Protein 5T5L (pdb70)

Radius of gyration: 22.9 Å; Cα contacts (8 Å, |Δi|>4): 1372; chains: 4; bounding box: 59×47×67 Å

Structure (mmCIF, N/CA/C/O backbone):
data_5T5L
#
_entry.id   5T5L
#
_cell.length_a   44.865
_cell.length_b   88.502
_cell.length_c   110.783
_cell.angle_alpha   90.000
_cell.angle_beta   90.000
_cell.angle_gamma   90.000
#
_symmetry.space_group_name_H-M   'P 21 21 21'
#
loop_
_entity.id
_entity.type
_entity.pdbx_description
1 polymer Lectin
2 polymer 'TN ANTIGEN ACE-SER-SER-VAL-GLY'
3 non-polymer 'CALCIUM ION'
4 non-polymer 1,2-ETHANEDIOL
5 non-polymer GLYCEROL
6 non-polymer 'CHLORIDE ION'
7 non-polymer 2-acetamido-2-deoxy-alpha-D-galactopyranose
8 water water
#
loop_
_atom_site.group_PDB
_atom_site.id
_atom_site.type_symbol
_atom_site.label_atom_id
_atom_site.label_alt_id
_atom_site.label_comp_id
_atom_site.label_asym_id
_atom_site.label_entity_id
_atom_site.label_seq_id
_atom_site.pdbx_PDB_ins_code
_atom_site.Cartn_x
_atom_site.Cartn_y
_atom_site.Cartn_z
_atom_site.occupancy
_atom_site.B_iso_or_equiv
_atom_site.auth_seq_id
_atom_site.auth_comp_id
_atom_site.auth_asym_id
_atom_site.auth_atom_id
_atom_site.pdbx_PDB_model_num
ATOM 1 N N . SER A 1 1 ? 12.593 6.714 38.196 1.00 22.66 1 SER A N 1
ATOM 2 C CA . SER A 1 1 ? 11.358 6.115 38.817 1.00 22.71 1 SER A CA 1
ATOM 3 C C . SER A 1 1 ? 10.217 7.074 38.616 1.00 22.02 1 SER A C 1
ATOM 4 O O . SER A 1 1 ? 10.428 8.212 38.200 1.00 25.65 1 SER A O 1
ATOM 7 N N . GLU A 1 2 ? 8.998 6.601 38.902 1.00 23.20 2 GLU A N 1
ATOM 8 C CA . GLU A 1 2 ? 7.762 7.335 38.683 1.00 21.46 2 GLU A CA 1
ATOM 9 C C . GLU A 1 2 ? 7.328 7.985 40.018 1.00 21.84 2 GLU A C 1
ATOM 10 O O . GLU A 1 2 ? 7.167 7.324 41.021 1.00 25.71 2 GLU A O 1
ATOM 16 N N . LEU A 1 3 ? 7.078 9.254 39.996 1.00 18.92 3 LEU A N 1
ATOM 17 C CA . LEU A 1 3 ? 6.633 10.076 41.137 1.00 17.27 3 LEU A CA 1
ATOM 18 C C . LEU A 1 3 ? 5.791 11.180 40.535 1.00 16.44 3 LEU A C 1
ATOM 19 O O . LEU A 1 3 ? 6.186 11.825 39.565 1.00 17.03 3 LEU A O 1
ATOM 24 N N . SER A 1 4 ? 4.709 11.542 41.229 1.00 16.29 4 SER A N 1
ATOM 25 C CA . SER A 1 4 ? 3.917 12.710 40.864 1.00 15.35 4 SER A CA 1
ATOM 26 C C . SER A 1 4 ? 3.423 13.391 42.130 1.00 14.80 4 SER A C 1
ATOM 27 O O . SER A 1 4 ? 3.074 12.697 43.109 1.00 17.79 4 SER A O 1
ATOM 31 N N . PHE A 1 5 ? 3.357 14.707 42.130 1.00 14.13 5 PHE A N 1
ATOM 32 C CA . PHE A 1 5 ? 2.757 15.494 43.204 1.00 14.12 5 PHE A CA 1
ATOM 33 C C . PHE A 1 5 ? 2.215 16.770 42.640 1.00 14.18 5 PHE A C 1
ATOM 34 O O . PHE A 1 5 ? 2.652 17.250 41.599 1.00 14.37 5 PHE A O 1
ATOM 42 N N . ASN A 1 6 ? 1.344 17.412 43.427 1.00 14.58 6 ASN A N 1
ATOM 43 C CA . ASN A 1 6 ? 0.689 18.606 42.992 1.00 15.00 6 ASN A CA 1
ATOM 44 C C . ASN A 1 6 ? 0.244 19.449 44.186 1.00 14.81 6 ASN A C 1
ATOM 45 O O . ASN A 1 6 ? -0.635 19.021 44.926 1.00 17.65 6 ASN A O 1
ATOM 50 N N . TYR A 1 7 ? 0.838 20.612 44.334 1.00 13.68 7 TYR A N 1
ATOM 51 C CA . TYR A 1 7 ? 0.552 21.606 45.344 1.00 14.03 7 TYR A CA 1
ATOM 52 C C . TYR A 1 7 ? 0.050 22.894 44.692 1.00 13.55 7 TYR A C 1
ATOM 53 O O . TYR A 1 7 ? 0.831 23.766 44.345 1.00 14.36 7 TYR A O 1
ATOM 62 N N . PRO A 1 8 ? -1.297 23.056 44.544 1.00 13.66 8 PRO A N 1
ATOM 63 C CA . PRO A 1 8 ? -1.796 24.291 43.947 1.00 13.70 8 PRO A CA 1
ATOM 64 C C . PRO A 1 8 ? -1.566 25.503 44.878 1.00 13.78 8 PRO A C 1
ATOM 65 O O . PRO A 1 8 ? -1.555 26.621 44.406 1.00 14.64 8 PRO A O 1
ATOM 69 N N . ASN A 1 9 ? -1.442 25.202 46.162 1.00 13.23 9 ASN A N 1
ATOM 70 C CA . ASN A 1 9 ? -1.033 26.147 47.175 1.00 13.30 9 ASN A CA 1
ATOM 71 C C . ASN A 1 9 ? -0.375 25.295 48.260 1.00 13.16 9 ASN A C 1
ATOM 72 O O . ASN A 1 9 ? -0.304 24.087 48.126 1.00 14.45 9 ASN A O 1
ATOM 77 N N . PHE A 1 10 ? 0.178 25.965 49.294 1.00 13.23 10 PHE A N 1
ATOM 78 C CA . PHE A 1 10 ? 0.861 25.280 50.391 1.00 12.87 10 PHE A CA 1
ATOM 79 C C . PHE A 1 10 ? 0.094 25.418 51.716 1.00 14.62 10 PHE A C 1
ATOM 80 O O . PHE A 1 10 ? 0.695 25.472 52.770 1.00 15.55 10 PHE A O 1
ATOM 88 N N . GLN A 1 11 ? -1.223 25.312 51.665 1.00 15.60 11 GLN A N 1
ATOM 89 C CA . GLN A 1 11 ? -2.012 25.077 52.897 1.00 15.89 11 GLN A CA 1
ATOM 90 C C . GLN A 1 11 ? -1.710 23.717 53.509 1.00 15.92 11 GLN A C 1
ATOM 91 O O . GLN A 1 11 ? -1.926 23.498 54.680 1.00 17.15 11 GLN A O 1
ATOM 97 N N . SER A 1 12 ? -1.287 22.793 52.654 1.00 15.06 12 SER A N 1
ATOM 98 C CA . SER A 1 12 ? -0.641 21.585 53.092 1.00 15.38 12 SER A CA 1
ATOM 99 C C . SER A 1 12 ? 0.799 21.585 52.684 1.00 17.49 12 SER A C 1
ATOM 100 O O . SER A 1 12 ? 1.142 22.037 51.561 1.00 20.42 12 SER A O 1
ATOM 103 N N . VAL A 1 13 ? 1.691 21.184 53.612 1.00 14.36 13 VAL A N 1
ATOM 104 C CA . VAL A 1 13 ? 3.084 20.941 53.347 1.00 14.24 13 VAL A CA 1
ATOM 105 C C . VAL A 1 13 ? 3.407 19.508 53.809 1.00 14.13 13 VAL A C 1
ATOM 106 O O . VAL A 1 13 ? 4.541 19.215 54.239 1.00 14.39 13 VAL A O 1
ATOM 110 N N . GLU A 1 14 ? 2.460 18.603 53.651 1.00 15.81 14 GLU A N 1
ATOM 111 C CA . GLU A 1 14 ? 2.598 17.262 54.185 1.00 17.19 14 GLU A CA 1
ATOM 112 C C . GLU A 1 14 ? 3.900 16.535 53.810 1.00 14.80 14 GLU A C 1
ATOM 113 O O . GLU A 1 14 ? 4.500 15.850 54.609 1.00 17.92 14 GLU A O 1
ATOM 124 N N . ASP A 1 15 ? 4.297 16.699 52.558 1.00 14.09 15 ASP A N 1
ATOM 125 C CA . ASP A 1 15 ? 5.461 16.077 51.998 1.00 14.63 15 ASP A CA 1
ATOM 126 C C . ASP A 1 15 ? 6.625 16.998 51.792 1.00 15.08 15 ASP A C 1
ATOM 127 O O . ASP A 1 15 ? 7.529 16.653 51.057 1.00 24.95 15 ASP A O 1
ATOM 136 N N . ILE A 1 16 ? 6.627 18.170 52.374 1.00 13.16 16 ILE A N 1
ATOM 137 C CA . ILE A 1 16 ? 7.722 19.137 52.187 1.00 12.88 16 ILE A CA 1
ATOM 138 C C . ILE A 1 16 ? 8.599 19.197 53.454 1.00 13.86 16 ILE A C 1
ATOM 139 O O . ILE A 1 16 ? 8.050 19.297 54.562 1.00 16.90 16 ILE A O 1
ATOM 144 N N . THR A 1 17 ? 9.895 19.095 53.249 1.00 13.09 17 THR A N 1
ATOM 145 C CA . THR A 1 17 ? 10.878 19.237 54.310 1.00 13.58 17 THR A CA 1
ATOM 146 C C . THR A 1 17 ? 11.502 20.593 54.188 1.00 12.53 17 THR A C 1
ATOM 147 O O . THR A 1 17 ? 11.949 21.067 53.155 1.00 14.41 17 THR A O 1
ATOM 151 N N . PHE A 1 18 ? 11.514 21.308 55.346 1.00 12.74 18 PHE A N 1
ATOM 152 C CA . PHE A 1 18 ? 12.112 22.745 55.503 1.00 12.59 18 PHE A CA 1
ATOM 153 C C . PHE A 1 18 ? 13.417 22.551 56.251 1.00 12.83 18 PHE A C 1
ATOM 154 O O . PHE A 1 18 ? 13.469 21.906 57.310 1.00 14.93 18 PHE A O 1
ATOM 162 N N . GLN A 1 19 ? 14.462 23.196 55.742 1.00 12.60 19 GLN A N 1
ATOM 163 C CA . GLN A 1 19 ? 15.726 23.213 56.449 1.00 13.06 19 GLN A CA 1
ATOM 164 C C . GLN A 1 19 ? 16.328 24.605 56.385 1.00 12.26 19 GLN A C 1
ATOM 165 O O A GLN A 1 19 ? 16.008 25.408 55.494 0.50 12.71 19 GLN A O 1
ATOM 166 O O B GLN A 1 19 ? 16.085 25.400 55.475 0.50 12.90 19 GLN A O 1
ATOM 177 N N . GLY A 1 20 ? 17.202 24.891 57.353 1.00 12.89 20 GLY A N 1
ATOM 178 C CA . GLY A 1 20 ? 17.782 26.219 57.411 1.00 13.41 20 GLY A CA 1
ATOM 179 C C . GLY A 1 20 ? 16.729 27.278 57.674 1.00 13.71 20 GLY A C 1
ATOM 180 O O . GLY A 1 20 ? 15.876 27.111 58.517 1.00 16.62 20 GLY A O 1
ATOM 181 N N . GLY A 1 21 ? 16.800 28.368 56.954 1.00 13.68 21 GLY A N 1
ATOM 182 C CA . GLY A 1 21 ? 15.906 29.481 57.168 1.00 14.56 21 GLY A CA 1
ATOM 183 C C . GLY A 1 21 ? 14.595 29.456 56.432 1.00 14.66 21 GLY A C 1
ATOM 184 O O . GLY A 1 21 ? 13.889 30.482 56.457 1.00 17.64 21 GLY A O 1
ATOM 185 N N . ALA A 1 22 ? 14.243 28.372 55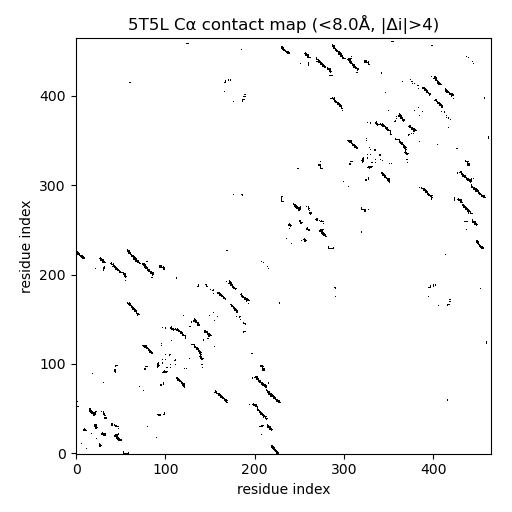.745 1.00 13.32 22 ALA A N 1
ATOM 186 C CA . ALA A 1 22 ? 12.981 28.280 55.019 1.00 12.69 22 ALA A CA 1
ATOM 187 C C . ALA A 1 22 ? 11.815 27.868 55.945 1.00 12.98 22 ALA A C 1
ATOM 188 O O . ALA A 1 22 ? 12.031 27.126 56.887 1.00 15.01 22 ALA A O 1
ATOM 190 N N . SER A 1 23 ? 10.603 28.286 55.597 1.00 12.67 23 SER A N 1
ATOM 191 C CA . SER A 1 23 ? 9.466 27.947 56.391 1.00 13.17 23 SER A CA 1
ATOM 192 C C . SER A 1 23 ? 8.197 28.092 55.572 1.00 13.01 23 SER A C 1
ATOM 193 O O . SER A 1 23 ? 8.169 28.819 54.583 1.00 13.68 23 SER A O 1
ATOM 196 N N . PRO A 1 24 ? 7.098 27.488 56.038 1.00 13.04 24 PRO A N 1
ATOM 197 C CA . PRO A 1 24 ? 5.804 27.708 55.402 1.00 13.38 24 PRO A CA 1
ATOM 198 C C . PRO A 1 24 ? 5.216 29.007 55.899 1.00 14.96 24 PRO A C 1
ATOM 199 O O . PRO A 1 24 ? 5.135 29.207 57.122 1.00 21.45 24 PRO A O 1
ATOM 203 N N . ARG A 1 25 ? 4.758 29.881 55.043 1.00 14.32 25 ARG A N 1
ATOM 204 C CA . ARG A 1 25 ? 4.162 31.133 55.469 1.00 14.96 25 ARG A CA 1
ATOM 205 C C . ARG A 1 25 ? 3.067 31.572 54.474 1.00 13.94 25 ARG A C 1
ATOM 206 O O . ARG A 1 25 ? 3.348 31.546 53.282 1.00 15.64 25 ARG A O 1
ATOM 214 N N . ASN A 1 26 ? 1.943 31.987 54.988 1.00 14.96 26 ASN A N 1
ATOM 215 C CA . ASN A 1 26 ? 0.885 32.550 54.107 1.00 16.49 26 ASN A CA 1
ATOM 216 C C . ASN A 1 26 ? 0.647 31.714 52.851 1.00 15.15 26 ASN A C 1
ATOM 217 O O . ASN A 1 26 ? 0.524 32.246 51.756 1.00 16.53 26 ASN A O 1
ATOM 222 N N . GLU A 1 27 ? 0.529 30.399 53.028 1.00 14.81 27 GLU A N 1
ATOM 223 C CA . GLU A 1 27 ? 0.170 29.440 51.962 1.00 14.83 27 GLU A CA 1
ATOM 224 C C . GLU A 1 27 ? 1.261 29.318 50.893 1.00 14.38 27 GLU A C 1
ATOM 225 O O . GLU A 1 27 ? 0.999 28.748 49.815 1.00 15.41 27 GLU A O 1
ATOM 231 N N . THR A 1 28 ? 2.497 29.721 51.216 1.00 13.69 28 THR A N 1
ATOM 232 C CA . THR A 1 28 ? 3.642 29.658 50.339 1.00 13.16 28 THR A CA 1
ATOM 233 C C . THR A 1 28 ? 4.792 28.929 51.005 1.00 12.96 28 THR A C 1
ATOM 234 O O . THR A 1 28 ? 4.759 28.640 52.214 1.00 13.83 28 THR A O 1
ATOM 238 N N . LEU A 1 29 ? 5.831 28.638 50.218 1.00 12.39 29 LEU A N 1
ATOM 239 C CA . LEU A 1 29 ? 7.138 28.273 50.747 1.00 12.89 29 LEU A CA 1
ATOM 240 C C . LEU A 1 29 ? 7.977 29.548 50.793 1.00 12.59 29 LEU A C 1
ATOM 241 O O . LEU A 1 29 ? 8.273 30.129 49.741 1.00 14.13 29 LEU A O 1
ATOM 246 N N . GLN A 1 30 ? 8.370 29.989 51.995 1.00 11.91 30 GLN A N 1
ATOM 247 C CA . GLN A 1 30 ? 9.207 31.186 52.173 1.00 12.30 30 GLN A CA 1
ATOM 248 C C . GLN A 1 30 ? 10.651 30.698 52.329 1.00 11.88 30 GLN A C 1
ATOM 249 O O . GLN A 1 30 ? 10.976 30.022 53.304 1.00 13.79 30 GLN A O 1
ATOM 255 N N . LEU A 1 31 ? 11.510 30.991 51.357 1.00 12.11 31 LEU A N 1
ATOM 256 C CA . LEU A 1 31 ? 12.797 30.299 51.300 1.00 12.29 31 LEU A CA 1
ATOM 257 C C . LEU A 1 31 ? 13.845 30.872 52.226 1.00 12.77 31 LEU A C 1
ATOM 258 O O . LEU A 1 31 ? 14.782 30.156 52.631 1.00 14.78 31 LEU A O 1
ATOM 263 N N . THR A 1 32 ? 13.743 32.173 52.553 1.00 12.76 32 THR A N 1
ATOM 264 C CA . THR A 1 32 ? 14.653 32.829 53.463 1.00 14.34 32 THR A CA 1
ATOM 265 C C . THR A 1 32 ? 13.841 33.567 54.518 1.00 13.95 32 THR A C 1
ATOM 266 O O . THR A 1 32 ? 12.723 33.984 54.240 1.00 14.64 32 THR A O 1
ATOM 270 N N . PRO A 1 33 ? 14.400 33.796 55.716 1.00 14.39 33 PRO A N 1
ATOM 271 C CA . PRO A 1 33 ? 13.611 34.267 56.815 1.00 14.96 33 PRO A CA 1
ATOM 272 C C . PRO A 1 33 ? 13.459 35.782 56.859 1.00 15.33 33 PRO A C 1
ATOM 273 O O . PRO A 1 33 ? 14.290 36.532 56.336 1.00 16.19 33 PRO A O 1
ATOM 277 N N . THR A 1 34 ? 12.399 36.190 57.522 1.00 16.32 34 THR A N 1
ATOM 278 C CA . THR A 1 34 ? 12.146 37.571 57.825 1.00 17.51 34 THR A CA 1
ATOM 279 C C . THR A 1 34 ? 11.976 37.713 59.340 1.00 18.64 34 THR A C 1
ATOM 280 O O . THR A 1 34 ? 11.581 36.770 60.020 1.00 20.23 34 THR A O 1
ATOM 284 N N . ASP A 1 35 ? 12.367 38.867 59.860 1.00 19.71 35 ASP A N 1
ATOM 285 C CA . ASP A 1 35 ? 12.261 39.100 61.294 1.00 22.10 35 ASP A CA 1
ATOM 286 C C . ASP A 1 35 ? 10.848 39.518 61.715 1.00 26.81 35 ASP A C 1
ATOM 287 O O . ASP A 1 35 ? 9.906 39.439 60.919 1.00 25.78 35 ASP A O 1
ATOM 292 N N . SER A 1 36 ? 10.654 39.836 62.998 1.00 27.00 36 SER A N 1
ATOM 293 C CA . SER A 1 36 ? 9.326 39.996 63.577 1.00 33.19 36 SER A CA 1
ATOM 294 C C . SER A 1 36 ? 8.648 41.249 63.020 1.00 36.28 36 SER A C 1
ATOM 295 O O . SER A 1 36 ? 7.438 41.409 63.116 1.00 41.54 36 SER A O 1
ATOM 298 N N . ASN A 1 37 ? 9.449 42.122 62.425 1.00 31.76 37 ASN A N 1
ATOM 299 C CA . ASN A 1 37 ? 8.979 43.294 61.660 1.00 35.02 37 ASN A CA 1
ATOM 300 C C . ASN A 1 37 ? 8.847 43.115 60.147 1.00 30.54 37 ASN A C 1
ATOM 301 O O . ASN A 1 37 ? 8.657 44.097 59.427 1.00 35.48 37 ASN A O 1
ATOM 306 N N . GLY A 1 38 ? 9.036 41.898 59.665 1.00 27.69 38 GLY A N 1
ATOM 307 C CA . GLY A 1 38 ? 8.898 41.583 58.256 1.00 27.13 38 GLY A CA 1
ATOM 308 C C . GLY A 1 38 ? 10.102 41.928 57.371 1.00 23.50 38 GLY A C 1
ATOM 309 O O . GLY A 1 38 ? 10.060 41.792 56.144 1.00 26.04 38 GLY A O 1
ATOM 310 N N . ILE A 1 39 ? 11.229 42.257 57.991 1.00 23.10 39 ILE A N 1
ATOM 311 C CA . ILE A 1 39 ? 12.392 42.661 57.271 1.00 23.19 39 ILE A CA 1
ATOM 312 C C . ILE A 1 39 ? 13.234 41.413 56.907 1.00 19.62 39 ILE A C 1
ATOM 313 O O . ILE A 1 39 ? 13.488 40.579 57.762 1.00 19.67 39 ILE A O 1
ATOM 318 N N . PRO A 1 40 ? 13.700 41.313 55.661 1.00 18.75 40 PRO A N 1
ATOM 319 C CA . PRO A 1 40 ? 14.565 40.177 55.295 1.00 17.74 40 PRO A CA 1
ATOM 320 C C . PRO A 1 40 ? 15.811 40.111 56.137 1.00 17.18 40 PRO A C 1
ATOM 321 O O . PRO A 1 40 ? 16.478 41.129 56.345 1.00 18.63 40 PRO A O 1
ATOM 325 N N . ILE A 1 41 ? 16.113 38.936 56.660 1.00 16.41 41 ILE A N 1
ATOM 326 C CA . ILE A 1 41 ? 17.302 38.749 57.474 1.00 16.77 41 ILE A CA 1
ATOM 327 C C . ILE A 1 41 ? 18.495 38.483 56.556 1.00 16.41 41 ILE A C 1
ATOM 328 O O . ILE A 1 41 ? 18.406 37.654 55.648 1.00 18.34 41 ILE A O 1
ATOM 333 N N . ARG A 1 42 ? 19.607 39.196 56.786 1.00 16.39 42 ARG A N 1
ATOM 334 C CA . ARG A 1 42 ? 20.786 39.074 55.955 1.00 16.23 42 ARG A CA 1
ATOM 335 C C . ARG A 1 42 ? 21.520 37.786 56.231 1.00 15.15 42 ARG A C 1
ATOM 336 O O . ARG A 1 42 ? 21.477 37.250 57.335 1.00 16.79 42 ARG A O 1
ATOM 349 N N . GLN A 1 43 ? 22.242 37.286 55.239 1.00 14.69 43 GLN A N 1
ATOM 350 C CA . GLN A 1 43 ? 23.162 36.153 55.388 1.00 14.64 43 GLN A CA 1
ATOM 351 C C . GLN A 1 43 ? 22.470 34.913 55.947 1.00 13.64 43 GLN A C 1
ATOM 352 O O . GLN A 1 43 ? 22.925 34.277 56.904 1.00 15.26 43 GLN A O 1
ATOM 358 N N . ARG A 1 44 ? 21.383 34.515 55.278 1.00 13.16 44 ARG A N 1
ATOM 359 C CA . ARG A 1 44 ? 20.718 33.259 55.612 1.00 12.70 44 ARG A CA 1
ATOM 360 C C . ARG A 1 44 ? 20.400 32.468 54.349 1.00 12.53 44 ARG A C 1
ATOM 361 O O . ARG A 1 44 ? 20.139 33.067 53.304 1.00 14.82 44 ARG A O 1
ATOM 369 N N . ALA A 1 45 ? 20.331 31.159 54.479 1.00 12.20 45 ALA A N 1
ATOM 370 C CA . ALA A 1 45 ? 19.897 30.286 53.385 1.00 12.01 45 ALA A CA 1
ATOM 371 C C . ALA A 1 45 ? 18.847 29.341 53.928 1.00 11.89 45 ALA A C 1
ATOM 372 O O . ALA A 1 45 ? 18.829 28.987 55.111 1.00 13.26 45 ALA A O 1
ATOM 374 N N . GLY A 1 46 ? 18.012 28.813 53.018 1.00 11.60 46 GLY A N 1
ATOM 375 C CA . GLY A 1 46 ? 17.021 27.835 53.369 1.00 11.94 46 GLY A CA 1
ATOM 376 C C . GLY A 1 46 ? 16.661 26.925 52.212 1.00 11.80 46 GLY A C 1
ATOM 377 O O . GLY A 1 46 ? 16.809 27.319 51.062 1.00 12.37 46 GLY A O 1
ATOM 378 N N . HIS A 1 47 ? 16.230 25.727 52.544 1.00 11.62 47 HIS A N 1
ATOM 379 C CA . HIS A 1 47 ? 15.714 24.792 51.540 1.00 11.82 47 HIS A CA 1
ATOM 380 C C . HIS A 1 47 ? 14.305 24.386 51.904 1.00 12.26 47 HIS A C 1
ATOM 381 O O . HIS A 1 47 ? 13.943 24.179 53.072 1.00 12.80 47 HIS A O 1
ATOM 388 N N . ALA A 1 48 ? 13.475 24.167 50.852 1.00 11.44 48 ALA A N 1
ATOM 389 C CA . ALA A 1 48 ? 12.167 23.515 50.968 1.00 11.73 48 ALA A CA 1
ATOM 390 C C . ALA A 1 48 ? 12.145 22.438 49.905 1.00 11.86 48 ALA A C 1
ATOM 391 O O . ALA A 1 48 ? 12.230 22.770 48.698 1.00 12.64 48 ALA A O 1
ATOM 393 N N . VAL A 1 49 ? 12.110 21.181 50.338 1.00 12.07 49 VAL A N 1
ATOM 394 C CA . VAL A 1 49 ? 12.330 20.068 49.419 1.00 13.22 49 VAL A CA 1
ATOM 395 C C . VAL A 1 49 ? 11.209 19.082 49.472 1.00 12.68 49 VAL A C 1
ATOM 396 O O . VAL A 1 49 ? 10.582 18.860 50.525 1.00 14.16 49 VAL A O 1
ATOM 402 N N . TYR A 1 50 ? 10.899 18.435 48.340 1.00 12.21 50 TYR A N 1
ATOM 403 C CA . TYR A 1 50 ? 9.949 17.329 48.387 1.00 12.33 50 TYR A CA 1
ATOM 404 C C . TYR A 1 50 ? 10.592 16.159 49.105 1.00 12.08 50 TYR A C 1
ATOM 405 O O . TYR A 1 50 ? 11.714 15.763 48.769 1.00 13.06 50 TYR A O 1
ATOM 414 N N . SER A 1 51 ? 9.926 15.592 50.107 1.00 12.90 51 SER A N 1
ATOM 415 C CA . SER A 1 51 ? 10.612 14.709 51.039 1.00 13.65 51 SER A CA 1
ATOM 416 C C . SER A 1 51 ? 10.982 13.368 50.503 1.00 14.67 51 SER A C 1
ATOM 417 O O . SER A 1 51 ? 11.873 12.741 51.062 1.00 18.25 51 SER A O 1
ATOM 421 N N . GLN A 1 52 ? 10.266 12.885 49.497 1.00 14.69 52 GLN A N 1
ATOM 422 C CA . GLN A 1 52 ? 10.457 11.511 48.999 1.00 16.82 52 GLN A CA 1
ATOM 423 C C . GLN A 1 52 ? 11.528 11.451 47.955 1.00 16.49 52 GLN A C 1
ATOM 424 O O . GLN A 1 52 ? 11.434 12.169 46.936 1.00 18.23 52 GLN A O 1
ATOM 430 N N . PRO A 1 53 ? 12.541 10.566 48.123 1.00 17.21 53 PRO A N 1
ATOM 431 C CA . PRO A 1 53 ? 13.542 10.424 47.065 1.00 18.26 53 PRO A CA 1
ATOM 432 C C . PRO A 1 53 ? 12.980 9.717 45.859 1.00 17.83 53 PRO A C 1
ATOM 433 O O . PRO A 1 53 ? 12.022 8.963 45.946 1.00 19.88 53 PRO A O 1
ATOM 437 N N . PHE A 1 54 ? 13.628 9.951 44.734 1.00 17.88 54 PHE A N 1
ATOM 438 C CA . PHE A 1 54 ? 13.325 9.254 43.510 1.00 17.46 54 PHE A CA 1
ATOM 439 C C . PHE A 1 54 ? 14.616 8.960 42.783 1.00 16.26 54 PHE A C 1
ATOM 440 O O . PHE A 1 54 ? 15.692 9.385 43.193 1.00 17.67 54 PHE A O 1
ATOM 448 N N . GLN A 1 55 ? 14.538 8.182 41.720 1.00 17.34 55 GLN A N 1
ATOM 449 C CA . GLN A 1 55 ? 15.696 7.806 40.927 1.00 18.55 55 GLN A CA 1
ATOM 450 C C . GLN A 1 55 ? 15.593 8.424 39.534 1.00 16.94 55 GLN A C 1
ATOM 451 O O . GLN A 1 55 ? 14.519 8.626 38.991 1.00 19.05 55 GLN A O 1
ATOM 457 N N . LEU A 1 56 ? 16.738 8.682 38.947 1.00 18.01 56 LEU A N 1
ATOM 458 C CA . LEU A 1 56 ? 16.835 9.301 37.626 1.00 18.13 56 LEU A CA 1
ATOM 459 C C . LEU A 1 56 ? 17.214 8.351 36.498 1.00 20.02 56 LEU A C 1
ATOM 460 O O . LEU A 1 56 ? 17.173 8.753 35.332 1.00 22.78 56 LEU A O 1
ATOM 465 N N . ARG A 1 57 ? 17.526 7.111 36.788 1.00 20.28 57 ARG A N 1
ATOM 466 C CA . ARG A 1 57 ? 17.875 6.190 35.705 1.00 21.92 57 ARG A CA 1
ATOM 467 C C . ARG A 1 57 ? 16.672 5.980 34.803 1.00 20.71 57 ARG A C 1
ATOM 468 O O . ARG A 1 57 ? 15.580 5.748 35.285 1.00 21.92 57 ARG A O 1
ATOM 476 N N . ASP A 1 58 ? 16.842 6.128 33.504 1.00 22.38 58 ASP A N 1
ATOM 477 C CA . ASP A 1 58 ? 15.773 5.871 32.543 1.00 22.78 58 ASP A CA 1
ATOM 478 C C . ASP A 1 58 ? 14.463 6.640 32.869 1.00 21.28 58 ASP A C 1
ATOM 479 O O . ASP A 1 58 ? 13.381 6.063 32.873 1.00 22.76 58 ASP A O 1
ATOM 484 N N . THR A 1 59 ? 14.609 7.929 33.167 1.00 18.51 59 THR A N 1
ATOM 485 C CA . THR A 1 59 ? 13.520 8.746 33.661 1.00 17.73 59 THR A CA 1
ATOM 486 C C . THR A 1 59 ? 13.532 10.094 32.920 1.00 16.39 59 THR A C 1
ATOM 487 O O . THR A 1 59 ? 14.563 10.719 32.711 1.00 17.35 59 THR A O 1
ATOM 491 N N . SER A 1 60 ? 12.328 10.559 32.599 1.00 14.96 60 SER A N 1
ATOM 492 C CA . SER A 1 60 ? 12.064 11.933 32.210 1.00 15.00 60 SER A CA 1
ATOM 493 C C . SER A 1 60 ? 11.190 12.597 33.277 1.00 14.53 60 SER A C 1
ATOM 494 O O . SER A 1 60 ? 10.456 11.902 33.985 1.00 15.21 60 SER A O 1
ATOM 497 N N . PHE A 1 61 ? 11.274 13.925 33.419 1.00 13.23 61 PHE A N 1
ATOM 498 C CA . PHE A 1 61 ? 10.369 14.597 34.344 1.00 13.44 61 PHE A CA 1
ATOM 499 C C . PHE A 1 61 ? 9.949 15.933 33.794 1.00 12.89 61 PHE A C 1
ATOM 500 O O . PHE A 1 61 ? 10.633 16.549 32.963 1.00 13.40 61 PHE A O 1
ATOM 508 N N . TYR A 1 62 ? 8.820 16.416 34.340 1.00 13.40 62 TYR A N 1
ATOM 509 C CA . TYR A 1 62 ? 8.296 17.733 34.092 1.00 12.76 62 TYR A CA 1
ATOM 510 C C . TYR A 1 62 ? 7.884 18.338 35.444 1.00 12.83 62 TYR A C 1
ATOM 511 O O . TYR A 1 62 ? 7.216 17.661 36.231 1.00 13.97 62 TYR A O 1
ATOM 520 N N . THR A 1 63 ? 8.312 19.564 35.707 1.00 12.23 63 THR A N 1
ATOM 521 C CA . THR A 1 63 ? 7.866 20.266 36.883 1.00 12.09 63 THR A CA 1
ATOM 522 C C . THR A 1 63 ? 7.565 21.689 36.555 1.00 12.05 63 THR A C 1
ATOM 523 O O . THR A 1 63 ? 8.185 22.307 35.682 1.00 13.25 63 THR A O 1
ATOM 527 N N . THR A 1 64 ? 6.588 22.253 37.256 1.00 12.37 64 THR A N 1
ATOM 528 C CA . THR A 1 64 ? 6.251 23.655 37.095 1.00 12.30 64 THR A CA 1
ATOM 529 C C . THR A 1 64 ? 5.991 24.255 38.464 1.00 11.64 64 THR A C 1
ATOM 530 O O . THR A 1 64 ? 5.463 23.562 39.361 1.00 12.53 64 THR A O 1
ATOM 534 N N . PHE A 1 65 ? 6.323 25.516 38.628 1.00 11.77 65 PHE A N 1
ATOM 535 C CA . PHE A 1 65 ? 6.063 26.234 39.871 1.00 11.63 65 PHE A CA 1
ATOM 536 C C . PHE A 1 65 ? 5.821 27.671 39.560 1.00 11.71 65 PHE A C 1
ATOM 537 O O . PHE A 1 65 ? 6.246 28.195 38.527 1.00 12.35 65 PHE A O 1
ATOM 545 N N . THR A 1 66 ? 5.159 28.341 40.516 1.00 11.85 66 THR A N 1
ATOM 546 C CA . THR A 1 66 ? 5.017 29.789 40.462 1.00 12.56 66 THR A CA 1
ATOM 547 C C . THR A 1 66 ? 5.735 30.424 41.635 1.00 11.92 66 THR A C 1
ATOM 548 O O . THR A 1 66 ? 5.870 29.783 42.697 1.00 12.57 66 THR A O 1
ATOM 552 N N . PHE A 1 67 ? 6.268 31.621 41.422 1.00 12.08 67 PHE A N 1
ATOM 553 C CA . PHE A 1 67 ? 7.132 32.230 42.413 1.00 12.41 67 PHE A CA 1
ATOM 554 C C . PHE A 1 67 ? 6.988 33.739 42.399 1.00 12.33 67 PHE A C 1
ATOM 555 O O . PHE A 1 67 ? 6.586 34.339 41.392 1.00 12.83 67 PHE A O 1
ATOM 563 N N . VAL A 1 68 ? 7.370 34.344 43.519 1.00 12.86 68 VAL A N 1
ATOM 564 C CA . VAL A 1 68 ? 7.429 35.804 43.662 1.00 13.67 68 VAL A CA 1
ATOM 565 C C . VAL A 1 68 ? 8.759 36.126 44.329 1.00 13.77 68 VAL A C 1
ATOM 566 O O . VAL A 1 68 ? 9.130 35.503 45.323 1.00 14.96 68 VAL A O 1
ATOM 570 N N . ILE A 1 69 ? 9.430 37.154 43.805 1.00 14.23 69 ILE A N 1
ATOM 571 C CA . ILE A 1 69 ? 10.566 37.778 44.500 1.00 15.98 69 ILE A CA 1
ATOM 572 C C . ILE A 1 69 ? 10.087 39.082 45.099 1.00 14.62 69 ILE A C 1
ATOM 573 O O . ILE A 1 69 ? 9.606 39.963 44.356 1.00 16.28 69 ILE A O 1
ATOM 580 N N A ARG A 1 70 ? 10.146 39.231 46.412 0.50 14.77 70 ARG A N 1
ATOM 581 N N B ARG A 1 70 ? 10.208 39.243 46.409 0.50 15.08 70 ARG A N 1
ATOM 582 C CA . ARG A 1 70 ? 9.821 40.467 47.079 1.00 15.29 70 ARG A CA 1
ATOM 583 C C A ARG A 1 70 ? 11.059 41.217 47.439 0.50 14.67 70 ARG A C 1
ATOM 584 C C B ARG A 1 70 ? 11.090 41.212 47.431 0.50 15.25 70 ARG A C 1
ATOM 585 O O A ARG A 1 70 ? 11.862 40.713 48.188 0.50 18.56 70 ARG A O 1
ATOM 586 O O B ARG A 1 70 ? 11.927 40.717 48.163 0.50 18.97 70 ARG A O 1
ATOM 600 N N . THR A 1 71 ? 11.272 42.386 46.862 1.00 16.34 71 THR A N 1
ATOM 601 C CA . THR A 1 71 ? 12.434 43.194 47.148 1.00 16.79 71 THR A CA 1
ATOM 602 C C . THR A 1 71 ? 12.049 44.403 47.942 1.00 19.09 71 THR A C 1
ATOM 603 O O . THR A 1 71 ? 10.930 44.913 47.811 1.00 21.65 71 THR A O 1
ATOM 607 N N . THR A 1 72 ? 13.001 44.892 48.743 1.00 18.41 72 THR A N 1
ATOM 608 C CA . THR A 1 72 ? 12.773 46.086 49.578 1.00 21.03 72 THR A CA 1
ATOM 609 C C . THR A 1 72 ? 13.779 47.177 49.227 1.00 21.12 72 THR A C 1
ATOM 610 O O . THR A 1 72 ? 13.823 48.209 49.899 1.00 25.42 72 THR A O 1
ATOM 614 N N . SER A 1 73 ? 14.583 46.960 48.169 1.00 18.87 73 SER A N 1
ATOM 615 C CA . SER A 1 73 ? 15.488 47.940 47.616 1.00 20.23 73 SER A CA 1
ATOM 616 C C . SER A 1 73 ? 15.864 47.577 46.153 1.00 19.57 73 SER A C 1
ATOM 617 O O . SER A 1 73 ? 15.560 46.480 45.696 1.00 20.59 73 SER A O 1
ATOM 620 N N . ASN A 1 74 ? 16.526 48.510 45.460 1.00 19.85 74 ASN A N 1
ATOM 621 C CA . ASN A 1 74 ? 17.086 48.249 44.132 1.00 22.16 74 ASN A CA 1
ATOM 622 C C . ASN A 1 74 ? 18.370 47.434 44.120 1.00 19.54 74 ASN A C 1
ATOM 623 O O . ASN A 1 74 ? 18.864 47.158 43.037 1.00 20.47 74 ASN A O 1
ATOM 631 N N . SER A 1 75 ? 18.832 46.955 45.279 1.00 18.45 75 SER A N 1
ATOM 632 C CA . SER A 1 75 ? 20.018 46.147 45.379 1.00 18.12 75 SER A CA 1
ATOM 633 C C . SER A 1 75 ? 19.726 44.841 46.147 1.00 16.17 75 SER A C 1
ATOM 634 O O . SER A 1 75 ? 20.385 44.538 47.136 1.00 17.55 75 SER A O 1
ATOM 637 N N . PRO A 1 76 ? 18.765 44.040 45.667 1.00 14.63 76 PRO A N 1
ATOM 638 C CA . PRO A 1 76 ? 18.454 42.767 46.365 1.00 14.24 76 PRO A CA 1
ATOM 639 C C . PRO A 1 76 ? 19.559 41.735 46.176 1.00 13.71 76 PRO A C 1
ATOM 640 O O . PRO A 1 76 ? 20.305 41.763 45.187 1.00 15.14 76 PRO A O 1
ATOM 644 N N . ALA A 1 77 ? 19.662 40.790 47.092 1.00 13.14 77 ALA A N 1
ATOM 645 C CA . ALA A 1 77 ? 20.543 39.646 46.906 1.00 12.61 77 ALA A CA 1
ATOM 646 C C . ALA A 1 77 ? 19.990 38.516 47.756 1.00 12.17 77 ALA A C 1
ATOM 647 O O . ALA A 1 77 ? 19.417 38.768 48.823 1.00 12.72 77 ALA A O 1
ATOM 649 N N . ASP A 1 78 ? 20.116 37.241 47.349 1.00 11.82 78 ASP A N 1
ATOM 650 C CA . ASP A 1 78 ? 20.918 36.730 46.258 1.00 11.85 78 ASP A CA 1
ATOM 651 C C . ASP A 1 78 ? 20.162 35.991 45.167 1.00 11.99 78 ASP A C 1
ATOM 652 O O . ASP A 1 78 ? 20.746 35.731 44.098 1.00 13.21 78 ASP A O 1
ATOM 657 N N . GLY A 1 79 ? 18.948 35.529 45.461 1.00 12.24 79 GLY A N 1
ATOM 658 C CA . GLY A 1 79 ? 18.165 34.786 44.535 1.00 12.04 79 GLY A CA 1
ATOM 659 C C . GLY A 1 79 ? 17.753 33.420 45.090 1.00 11.92 79 GLY A C 1
ATOM 660 O O . GLY A 1 79 ? 17.786 33.172 46.296 1.00 12.55 79 GLY A O 1
ATOM 661 N N . PHE A 1 80 ? 17.363 32.530 44.177 1.00 11.30 80 PHE A N 1
ATOM 662 C CA . PHE A 1 80 ? 16.951 31.193 44.587 1.00 11.28 80 PHE A CA 1
ATOM 663 C C . PHE A 1 80 ? 17.158 30.239 43.398 1.00 10.83 80 PHE A C 1
ATOM 664 O O . PHE A 1 80 ? 17.492 30.669 42.293 1.00 11.83 80 PHE A O 1
ATOM 672 N N . ALA A 1 81 ? 16.993 28.961 43.677 1.00 10.98 81 ALA A N 1
ATOM 673 C CA . ALA A 1 81 ? 17.128 27.951 42.658 1.00 11.09 81 ALA A CA 1
ATOM 674 C C . ALA A 1 81 ? 16.196 26.822 42.932 1.00 10.95 81 ALA A C 1
ATOM 675 O O . ALA A 1 81 ? 15.828 26.517 44.078 1.00 12.61 81 ALA A O 1
ATOM 677 N N . ILE A 1 82 ? 15.806 26.101 41.859 1.00 10.89 82 ILE A N 1
ATOM 678 C CA . ILE A 1 82 ? 15.269 24.734 41.971 1.00 10.83 82 ILE A CA 1
ATOM 679 C C . ILE A 1 82 ? 16.434 23.801 41.722 1.00 11.09 82 ILE A C 1
ATOM 680 O O . ILE A 1 82 ? 17.231 24.025 40.794 1.00 12.26 82 ILE A O 1
ATOM 685 N N . PHE A 1 83 ? 16.582 22.746 42.531 1.00 11.43 83 PHE A N 1
ATOM 686 C CA . PHE A 1 83 ? 17.782 21.908 42.466 1.00 11.36 83 PHE A CA 1
ATOM 687 C C . PHE A 1 83 ? 17.411 20.466 42.673 1.00 11.02 83 PHE A C 1
ATOM 688 O O . PHE A 1 83 ? 16.399 20.102 43.278 1.00 11.95 83 PHE A O 1
ATOM 696 N N . ILE A 1 84 ? 18.351 19.627 42.190 1.00 11.49 84 ILE A N 1
ATOM 697 C CA . ILE A 1 84 ? 18.377 18.194 42.412 1.00 11.88 84 ILE A CA 1
ATOM 698 C C . ILE A 1 84 ? 19.716 17.837 43.048 1.00 11.64 84 ILE A C 1
ATOM 699 O O . ILE A 1 84 ? 20.766 18.296 42.596 1.00 12.31 84 ILE A O 1
ATOM 704 N N . ALA A 1 85 ? 19.667 16.991 44.088 1.00 12.12 85 ALA A N 1
ATOM 705 C CA . ALA A 1 85 ? 20.835 16.596 44.824 1.00 12.41 85 ALA A CA 1
ATOM 706 C C . ALA A 1 85 ? 20.508 15.321 45.593 1.00 12.90 85 ALA A C 1
ATOM 707 O O . ALA A 1 85 ? 19.341 14.925 45.698 1.00 13.92 85 ALA A O 1
ATOM 709 N N . PRO A 1 86 ? 21.518 14.664 46.188 1.00 13.61 86 PRO A N 1
ATOM 710 C CA . PRO A 1 86 ? 21.222 13.485 47.006 1.00 14.09 86 PRO A CA 1
ATOM 711 C C . PRO A 1 86 ? 20.297 13.802 48.169 1.00 13.79 86 PRO A C 1
ATOM 712 O O . PRO A 1 86 ? 20.177 14.945 48.594 1.00 14.33 86 PRO A O 1
ATOM 716 N N . PRO A 1 87 ? 19.673 12.762 48.762 1.00 14.40 87 PRO A N 1
ATOM 717 C CA . PRO A 1 87 ? 18.646 13.029 49.789 1.00 14.87 87 PRO A CA 1
ATOM 718 C C . PRO A 1 87 ? 19.165 13.641 51.067 1.00 16.06 87 PRO A C 1
ATOM 719 O O . PRO A 1 87 ? 18.397 14.244 51.798 1.00 23.67 87 PRO A O 1
ATOM 723 N N . ASP A 1 88 ? 20.449 13.477 51.363 1.00 13.67 88 ASP A N 1
ATOM 724 C CA . ASP A 1 88 ? 21.057 14.063 52.524 1.00 14.47 88 ASP A CA 1
ATOM 725 C C . ASP A 1 88 ? 21.801 15.332 52.203 1.00 15.75 88 ASP A C 1
ATOM 726 O O . ASP A 1 88 ? 22.594 15.830 53.017 1.00 18.25 88 ASP A O 1
ATOM 731 N N . PHE A 1 89 ? 21.511 15.983 51.082 1.00 15.50 89 PHE A N 1
ATOM 732 C CA . PHE A 1 89 ? 22.163 17.258 50.763 1.00 14.61 89 PHE A CA 1
ATOM 733 C C . PHE A 1 89 ? 21.657 18.307 51.756 1.00 14.60 89 PHE A C 1
ATOM 734 O O . PHE A 1 89 ? 20.446 18.517 51.883 1.00 15.06 89 PHE A O 1
ATOM 742 N N . PRO A 1 90 ? 22.550 18.990 52.492 1.00 13.73 90 PRO A N 1
ATOM 743 C CA . PRO A 1 90 ? 22.150 19.968 53.501 1.00 12.85 90 PRO A CA 1
ATOM 744 C C . PRO A 1 90 ? 22.090 21.366 52.931 1.00 11.97 90 PRO A C 1
ATOM 745 O O . PRO A 1 90 ? 22.578 21.648 51.831 1.00 12.72 90 PRO A O 1
ATOM 749 N N . VAL A 1 91 ? 21.546 22.296 53.719 1.00 12.03 91 VAL A N 1
ATOM 750 C CA . VAL A 1 91 ? 21.646 23.711 53.377 1.00 11.65 91 VAL A CA 1
ATOM 751 C C . VAL A 1 91 ? 23.113 24.130 53.493 1.00 11.71 91 VAL A C 1
ATOM 752 O O . VAL A 1 91 ? 23.747 23.971 54.556 1.00 12.83 91 VAL A O 1
ATOM 756 N N . LYS A 1 92 ? 23.660 24.728 52.423 1.00 11.23 92 LYS A N 1
ATOM 757 C CA . LYS A 1 92 ? 25.017 25.208 52.403 1.00 12.01 92 LYS A CA 1
ATOM 758 C C . LYS A 1 92 ? 25.048 26.742 52.560 1.00 11.76 92 LYS A C 1
ATOM 759 O O . LYS A 1 92 ? 24.204 27.306 53.219 1.00 12.37 92 LYS A O 1
ATOM 765 N N . ARG A 1 93 ? 26.094 27.385 52.018 1.00 11.92 93 ARG A N 1
ATOM 766 C CA . ARG A 1 93 ? 26.373 28.745 52.441 1.00 12.20 93 ARG A CA 1
ATOM 767 C C . ARG A 1 93 ? 25.357 29.726 51.853 1.00 12.43 93 ARG A C 1
ATOM 768 O O . ARG A 1 93 ? 24.873 29.585 50.724 1.00 12.89 93 ARG A O 1
ATOM 776 N N . TYR A 1 94 ? 25.061 30.754 52.678 1.00 12.47 94 TYR A N 1
ATOM 777 C CA . TYR A 1 94 ? 24.268 31.909 52.292 1.00 12.68 94 TYR A CA 1
ATOM 778 C C . TYR A 1 94 ? 25.010 32.820 51.330 1.00 12.51 94 TYR A C 1
ATOM 779 O O . TYR A 1 94 ? 26.128 32.494 50.839 1.00 14.18 94 TYR A O 1
ATOM 788 N N . GLY A 1 95 ? 24.421 33.952 51.010 1.00 12.39 95 GLY A N 1
ATOM 789 C CA . GLY A 1 95 ? 24.974 34.810 50.016 1.00 12.60 95 GLY A CA 1
ATOM 790 C C . GLY A 1 95 ? 24.940 34.213 48.630 1.00 11.98 95 GLY A C 1
ATOM 791 O O . GLY A 1 95 ? 24.002 33.493 48.255 1.00 12.28 95 GLY A O 1
ATOM 792 N N . GLY A 1 96 ? 25.965 34.559 47.835 1.00 12.30 96 GLY A N 1
ATOM 793 C CA . GLY A 1 96 ? 25.931 34.206 46.416 1.00 13.06 96 GLY A CA 1
ATOM 794 C C . GLY A 1 96 ? 26.054 32.745 46.130 1.00 12.27 96 GLY A C 1
ATOM 795 O O . GLY A 1 96 ? 25.836 32.296 45.002 1.00 12.84 96 GLY A O 1
ATOM 796 N N . TYR A 1 97 ? 26.372 31.940 47.152 1.00 12.19 97 TYR A N 1
ATOM 797 C CA . TYR A 1 97 ? 26.381 30.475 47.012 1.00 11.93 97 TYR A CA 1
ATOM 798 C C . TYR A 1 97 ? 24.997 29.870 46.957 1.00 12.27 97 TYR A C 1
ATOM 799 O O . TYR A 1 97 ? 24.874 28.674 46.674 1.00 12.37 97 TYR A O 1
ATOM 808 N N . LEU A 1 98 ? 23.951 30.675 47.221 1.00 11.89 98 LEU A N 1
ATOM 809 C CA . LEU A 1 98 ? 22.577 30.292 46.989 1.00 11.48 98 LEU A CA 1
ATOM 810 C C . LEU A 1 98 ? 22.113 29.130 47.833 1.00 11.37 98 LEU A C 1
ATOM 811 O O . LEU A 1 98 ? 21.120 28.459 47.477 1.00 12.63 98 LEU A O 1
ATOM 816 N N . GLY A 1 99 ? 22.810 28.836 48.947 1.00 11.26 99 GLY A N 1
ATOM 817 C CA . GLY A 1 99 ? 22.468 27.683 49.751 1.00 11.56 99 GLY A CA 1
ATOM 818 C C . GLY A 1 99 ? 22.887 26.344 49.189 1.00 11.46 99 GLY A C 1
ATOM 819 O O . GLY A 1 99 ? 22.507 25.306 49.722 1.00 11.92 99 GLY A O 1
ATOM 820 N N . LEU A 1 100 ? 23.669 26.364 48.088 1.00 11.26 100 LEU A N 1
ATOM 821 C CA . LEU A 1 100 ? 23.993 25.156 47.327 1.00 11.99 100 LEU A CA 1
ATOM 822 C C . LEU A 1 100 ? 25.468 24.786 47.309 1.00 11.96 100 LEU A C 1
ATOM 823 O O . LEU A 1 100 ? 25.794 23.675 46.895 1.00 12.40 100 LEU A O 1
ATOM 828 N N . PHE A 1 101 ? 26.333 25.696 47.711 1.00 11.99 101 PHE A N 1
ATOM 829 C CA . PHE A 1 101 ? 27.809 25.546 47.588 1.00 12.56 101 PHE A CA 1
ATOM 830 C C . PHE A 1 101 ? 28.453 26.133 48.851 1.00 12.62 101 PHE A C 1
ATOM 831 O O . PHE A 1 101 ? 27.829 26.850 49.617 1.00 12.82 101 PHE A O 1
ATOM 839 N N . GLU A 1 102 ? 29.775 25.928 48.978 1.00 14.24 102 GLU A N 1
ATOM 840 C CA . GLU A 1 102 ? 30.554 26.588 50.015 1.00 14.89 102 GLU A CA 1
ATOM 841 C C . GLU A 1 102 ? 31.730 27.225 49.373 1.00 14.18 102 GLU A C 1
ATOM 842 O O . GLU A 1 102 ? 32.211 26.828 48.286 1.00 14.80 102 GLU A O 1
ATOM 848 N N . PRO A 1 103 ? 32.312 28.247 50.037 1.00 14.84 103 PRO A N 1
ATOM 849 C CA . PRO A 1 103 ? 33.346 29.021 49.414 1.00 15.86 103 PRO A CA 1
ATOM 850 C C . PRO A 1 103 ? 34.526 28.244 48.835 1.00 15.62 103 PRO A C 1
ATOM 851 O O . PRO A 1 103 ? 35.048 28.615 47.755 1.00 19.30 103 PRO A O 1
ATOM 855 N N . ASN A 1 104 ? 35.028 27.268 49.558 1.00 15.21 104 ASN A N 1
ATOM 856 C CA . ASN A 1 104 ? 36.294 26.695 49.130 1.00 17.30 104 ASN A CA 1
ATOM 857 C C . ASN A 1 104 ? 36.230 25.698 48.015 1.00 14.33 104 ASN A C 1
ATOM 858 O O . ASN A 1 104 ? 37.231 25.367 47.447 1.00 16.25 104 ASN A O 1
ATOM 863 N N . THR A 1 105 ? 35.016 25.342 47.562 1.00 15.12 105 THR A N 1
ATOM 864 C CA . THR A 1 105 ? 34.795 24.391 46.499 1.00 14.09 105 THR A CA 1
ATOM 865 C C . THR A 1 105 ? 33.707 24.836 45.517 1.00 13.54 105 THR A C 1
ATOM 866 O O . THR A 1 105 ? 33.341 24.029 44.645 1.00 14.07 105 THR A O 1
ATOM 870 N N . ALA A 1 106 ? 33.210 26.061 45.611 1.00 13.52 106 ALA A N 1
ATOM 871 C CA . ALA A 1 106 ? 32.029 26.440 44.825 1.00 13.94 106 ALA A CA 1
ATOM 872 C C . ALA A 1 106 ? 32.203 26.361 43.340 1.00 14.11 106 ALA A C 1
ATOM 873 O O . ALA A 1 106 ? 31.196 26.228 42.629 1.00 14.23 106 ALA A O 1
ATOM 875 N N . THR A 1 107 ? 33.431 26.500 42.814 1.00 14.55 107 THR A N 1
ATOM 876 C CA . THR A 1 107 ? 33.674 26.439 41.384 1.00 15.57 107 THR A CA 1
ATOM 877 C C . THR A 1 107 ? 34.349 25.158 40.961 1.00 16.10 107 THR A C 1
ATOM 878 O O . THR A 1 107 ? 34.771 25.038 39.809 1.00 20.12 107 THR A O 1
ATOM 882 N N . ASN A 1 108 ? 34.465 24.197 41.866 1.00 15.60 108 ASN A N 1
ATOM 883 C CA . ASN A 1 108 ? 35.183 22.953 41.635 1.00 16.01 108 ASN A CA 1
ATOM 884 C C . ASN A 1 108 ? 34.199 21.877 41.275 1.00 15.97 108 ASN A C 1
ATOM 885 O O . ASN A 1 108 ? 33.525 21.326 42.147 1.00 15.63 108 ASN A O 1
ATOM 890 N N . THR A 1 109 ? 34.075 21.539 39.992 1.00 16.72 109 THR A N 1
ATOM 891 C CA . THR A 1 109 ? 33.041 20.609 39.557 1.00 17.26 109 THR A CA 1
ATOM 892 C C . THR A 1 109 ? 33.279 19.213 40.084 1.00 18.55 109 THR A C 1
ATOM 893 O O . THR A 1 109 ? 32.322 18.477 40.308 1.00 22.55 109 THR A O 1
ATOM 897 N N . SER A 1 110 ? 34.515 18.840 40.397 1.00 17.08 110 SER A N 1
ATOM 898 C CA . SER A 1 110 ? 34.765 17.506 40.950 1.00 19.52 110 SER A CA 1
ATOM 899 C C . SER A 1 110 ? 34.350 17.393 42.415 1.00 18.40 110 SER A C 1
ATOM 900 O O . SER A 1 110 ? 34.294 16.269 42.942 1.00 22.85 110 SER A O 1
ATOM 903 N N . ALA A 1 111 ? 34.089 18.514 43.095 1.00 17.42 111 ALA A N 1
ATOM 904 C CA . ALA A 1 111 ? 33.814 18.536 44.513 1.00 16.54 111 ALA A CA 1
ATOM 905 C C . ALA A 1 111 ? 32.355 18.703 44.844 1.00 16.70 111 ALA A C 1
ATOM 906 O O . ALA A 1 111 ? 31.995 18.727 46.016 1.00 20.65 111 ALA A O 1
ATOM 908 N N . ASN A 1 112 ? 31.464 18.769 43.857 1.00 15.02 112 ASN A N 1
ATOM 909 C CA . ASN A 1 112 ? 30.027 18.984 44.069 1.00 14.02 112 ASN A CA 1
ATOM 910 C C . ASN A 1 112 ? 29.244 17.966 43.286 1.00 14.22 112 ASN A C 1
ATOM 911 O O . ASN A 1 112 ? 29.680 17.515 42.249 1.00 16.90 112 ASN A O 1
ATOM 916 N N . LYS A 1 113 ? 28.032 17.668 43.781 1.00 13.88 113 LYS A N 1
ATOM 917 C CA . LYS A 1 113 ? 27.050 16.863 43.055 1.00 14.21 113 LYS A CA 1
ATOM 918 C C . LYS A 1 113 ? 25.660 17.483 43.283 1.00 13.53 113 LYS A C 1
ATOM 919 O O . LYS A 1 113 ? 24.919 17.147 44.222 1.00 14.71 113 LYS A O 1
ATOM 925 N N . VAL A 1 114 ? 25.358 18.452 42.434 1.00 12.87 114 VAL A N 1
ATOM 926 C CA . VAL A 1 114 ? 24.122 19.246 42.514 1.00 13.19 114 VAL A CA 1
ATOM 927 C C . VAL A 1 114 ? 23.891 19.897 41.175 1.00 12.10 114 VAL A C 1
ATOM 928 O O . VAL A 1 114 ? 24.827 20.401 40.561 1.00 13.80 114 VAL A O 1
ATOM 932 N N . VAL A 1 115 ? 22.642 19.813 40.696 1.00 12.12 115 VAL A N 1
ATOM 933 C CA . VAL A 1 115 ? 22.215 20.461 39.455 1.00 11.78 115 VAL A CA 1
ATOM 934 C C . VAL A 1 115 ? 21.089 21.401 39.774 1.00 11.74 115 VAL A C 1
ATOM 935 O O . VAL A 1 115 ? 20.186 21.035 40.554 1.00 13.26 115 VAL A O 1
ATOM 939 N N . ALA A 1 116 ? 21.086 22.592 39.178 1.00 11.72 116 ALA A N 1
ATOM 940 C CA . ALA A 1 116 ? 20.085 23.573 39.563 1.00 11.32 116 ALA A CA 1
ATOM 941 C C . ALA A 1 116 ? 19.736 24.478 38.389 1.00 11.24 116 ALA A C 1
ATOM 942 O O . ALA A 1 116 ? 20.560 24.678 37.469 1.00 12.68 116 ALA A O 1
ATOM 944 N N . VAL A 1 117 ? 18.547 25.097 38.473 1.00 11.56 117 VAL A N 1
ATOM 945 C CA . VAL A 1 117 ? 18.190 26.249 37.664 1.00 11.08 117 VAL A CA 1
ATOM 946 C C . VAL A 1 117 ? 18.114 27.415 38.659 1.00 11.53 117 VAL A C 1
ATOM 947 O O . VAL A 1 117 ? 17.281 27.382 39.584 1.00 11.77 117 VAL A O 1
ATOM 951 N N . GLU A 1 118 ? 19.008 28.405 38.460 1.00 11.56 118 GLU A N 1
ATOM 952 C CA . GLU A 1 118 ? 19.126 29.533 39.385 1.00 11.47 118 GLU A CA 1
ATOM 953 C C . GLU A 1 118 ? 18.514 30.763 38.798 1.00 12.01 118 GLU A C 1
ATOM 954 O O . GLU A 1 118 ? 18.538 31.034 37.588 1.00 12.68 118 GLU A O 1
ATOM 960 N N . PHE A 1 119 ? 17.993 31.592 39.722 1.00 11.41 119 PHE A N 1
ATOM 961 C CA . PHE A 1 119 ? 17.409 32.897 39.475 1.00 11.85 119 PHE A CA 1
ATOM 962 C C . PHE A 1 119 ? 18.230 33.859 40.316 1.00 11.96 119 PHE A C 1
ATOM 963 O O . PHE A 1 119 ? 18.065 33.927 41.540 1.00 12.69 119 PHE A O 1
ATOM 971 N N . ASP A 1 120 ? 19.192 34.519 39.682 1.00 11.44 120 ASP A N 1
ATOM 972 C CA . ASP A 1 120 ? 20.308 35.175 40.387 1.00 12.06 120 ASP A CA 1
ATOM 973 C C . ASP A 1 120 ? 20.135 36.678 40.331 1.00 12.16 120 ASP A C 1
ATOM 974 O O . ASP A 1 120 ? 20.217 37.319 39.274 1.00 13.20 120 ASP A O 1
ATOM 979 N N . THR A 1 121 ? 19.870 37.290 41.511 1.00 12.38 121 THR A N 1
ATOM 980 C CA . THR A 1 121 ? 19.576 38.713 41.614 1.00 13.48 121 THR A CA 1
ATOM 981 C C . THR A 1 121 ? 20.793 39.581 41.884 1.00 13.70 121 THR A C 1
ATOM 982 O O . THR A 1 121 ? 20.624 40.808 41.884 1.00 14.50 121 THR A O 1
ATOM 986 N N . TRP A 1 122 ? 21.963 38.996 42.153 1.00 13.38 122 TRP A N 1
ATOM 987 C CA . TRP A 1 122 ? 23.124 39.775 42.581 1.00 13.60 122 TRP A CA 1
ATOM 988 C C . TRP A 1 122 ? 24.336 39.308 41.793 1.00 13.53 122 TRP A C 1
ATOM 989 O O . TRP A 1 122 ? 24.746 38.141 41.833 1.00 13.91 122 TRP A O 1
ATOM 1000 N N . VAL A 1 123 ? 24.938 40.252 41.086 1.00 14.84 123 VAL A N 1
ATOM 1001 C CA . VAL A 1 123 ? 26.113 39.981 40.271 1.00 16.37 123 VAL A CA 1
ATOM 1002 C C . VAL A 1 123 ? 27.357 39.841 41.191 1.00 15.47 123 VAL A C 1
ATOM 1003 O O . VAL A 1 123 ? 27.830 40.815 41.772 1.00 17.45 123 VAL A O 1
ATOM 1007 N N . ASN A 1 124 ? 27.853 38.603 41.374 1.00 15.00 124 ASN A N 1
ATOM 1008 C CA . ASN A 1 124 ? 29.021 38.381 42.222 1.00 14.97 124 ASN A CA 1
ATOM 1009 C C . ASN A 1 124 ? 30.275 38.676 41.457 1.00 16.21 124 ASN A C 1
ATOM 1010 O O . ASN A 1 124 ? 30.451 38.275 40.338 1.00 18.56 124 ASN A O 1
ATOM 1015 N N . THR A 1 125 ? 31.234 39.255 42.187 1.00 17.80 125 THR A N 1
ATOM 1016 C CA . THR A 1 125 ? 32.561 39.515 41.682 1.00 19.61 125 THR A CA 1
ATOM 1017 C C . THR A 1 125 ? 33.523 38.401 42.090 1.00 17.97 125 THR A C 1
ATOM 1018 O O . THR A 1 125 ? 34.661 38.368 41.569 1.00 20.39 125 THR A O 1
ATOM 1022 N N . GLU A 1 126 ? 33.120 37.513 42.966 1.00 16.93 126 GLU A N 1
ATOM 1023 C CA . GLU A 1 126 ? 34.021 36.529 43.547 1.00 16.81 126 GLU A CA 1
ATOM 1024 C C . GLU A 1 126 ? 34.247 35.322 42.669 1.00 17.07 126 GLU A C 1
ATOM 1025 O O . GLU A 1 126 ? 35.116 34.490 42.975 1.00 19.98 126 GLU A O 1
ATOM 1031 N N . TRP A 1 127 ? 33.443 35.157 41.614 1.00 17.09 127 TRP A N 1
ATOM 1032 C CA . TRP A 1 127 ? 33.601 34.144 40.608 1.00 16.56 127 TRP A CA 1
ATOM 1033 C C . TRP A 1 127 ? 32.979 34.720 39.343 1.00 16.60 127 TRP A C 1
ATOM 1034 O O . TRP A 1 127 ? 32.365 35.774 39.381 1.00 17.91 127 TRP A O 1
ATOM 1045 N N . LYS A 1 128 ? 33.188 34.013 38.246 1.00 16.92 128 LYS A N 1
ATOM 1046 C CA . LYS A 1 128 ? 32.701 34.509 36.969 1.00 17.36 128 LYS A CA 1
ATOM 1047 C C . LYS A 1 128 ? 31.180 34.410 36.880 1.00 17.18 128 LYS A C 1
ATOM 1048 O O . LYS A 1 128 ? 30.609 33.331 37.003 1.00 18.69 128 LYS A O 1
ATOM 1054 N N A GLU A 1 129 ? 30.539 35.518 36.608 0.50 16.34 129 GLU A N 1
ATOM 1055 N N B GLU A 1 129 ? 30.543 35.547 36.607 0.50 16.36 129 GLU A N 1
ATOM 1056 C CA A GLU A 1 129 ? 29.153 35.500 36.186 0.50 17.03 129 GLU A CA 1
ATOM 1057 C CA B GLU A 1 129 ? 29.072 35.753 36.443 0.50 16.35 129 GLU A CA 1
ATOM 1058 C C A GLU A 1 129 ? 28.820 36.768 35.413 0.50 16.34 129 GLU A C 1
ATOM 1059 C C B GLU A 1 129 ? 28.899 36.732 35.317 0.50 16.48 129 GLU A C 1
ATOM 1060 O O A GLU A 1 129 ? 29.675 37.640 35.278 0.50 18.69 129 GLU A O 1
ATOM 1061 O O B GLU A 1 129 ? 29.684 37.657 35.241 0.50 18.69 129 GLU A O 1
ATOM 1072 N N . PRO A 1 130 ? 27.767 36.715 34.613 1.00 17.43 130 PRO A N 1
ATOM 1073 C CA . PRO A 1 130 ? 27.472 37.855 33.737 1.00 19.20 130 PRO A CA 1
ATOM 1074 C C . PRO A 1 130 ? 27.307 39.149 34.515 1.00 21.22 130 PRO A C 1
ATOM 1075 O O . PRO A 1 130 ? 26.934 39.125 35.640 1.00 21.94 130 PRO A O 1
ATOM 1079 N N . ARG A 1 131 ? 27.4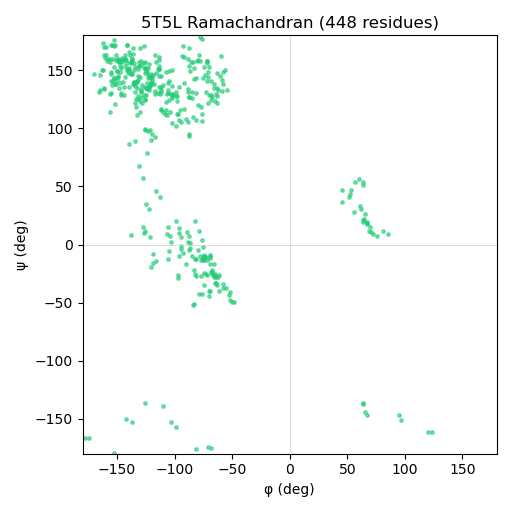53 40.276 33.821 1.00 22.51 131 ARG A N 1
ATOM 1080 C CA . ARG A 1 131 ? 27.361 41.601 34.473 1.00 24.27 131 ARG A CA 1
ATOM 1081 C C . ARG A 1 131 ? 25.939 42.091 34.674 1.00 30.03 131 ARG A C 1
ATOM 1082 O O . ARG A 1 131 ? 25.683 43.268 34.485 1.00 109.72 131 ARG A O 1
ATOM 1090 N N . TYR A 1 132 ? 24.984 41.205 34.651 1.00 19.22 132 TYR A N 1
ATOM 1091 C CA . TYR A 1 132 ? 23.577 41.558 34.792 1.00 19.06 132 TYR A CA 1
ATOM 1092 C C . TYR A 1 132 ? 22.915 40.407 35.555 1.00 16.26 132 TYR A C 1
ATOM 1093 O O . TYR A 1 132 ? 23.478 39.305 35.649 1.00 16.04 132 TYR A O 1
ATOM 1102 N N . ARG A 1 133 ? 21.745 40.697 36.142 1.00 15.45 133 ARG A N 1
ATOM 1103 C CA . ARG A 1 133 ? 20.948 39.662 36.744 1.00 14.55 133 ARG A CA 1
ATOM 1104 C C . ARG A 1 133 ? 20.653 38.583 35.690 1.00 14.03 133 ARG A C 1
ATOM 1105 O O . ARG A 1 133 ? 20.541 38.916 34.493 1.00 14.93 133 ARG A O 1
ATOM 1113 N N . HIS A 1 134 ? 20.489 37.342 36.114 1.00 13.18 134 HIS A N 1
ATOM 1114 C CA . HIS A 1 134 ? 20.493 36.269 35.129 1.00 13.32 134 HIS A CA 1
ATOM 1115 C C . HIS A 1 134 ? 19.786 35.040 35.680 1.00 12.68 134 HIS A C 1
ATOM 1116 O O . HIS A 1 134 ? 19.701 34.848 36.888 1.00 13.15 134 HIS A O 1
ATOM 1123 N N . ILE A 1 135 ? 19.340 34.199 34.737 1.00 12.35 135 ILE A N 1
ATOM 1124 C CA . ILE A 1 135 ? 18.823 32.871 35.030 1.00 12.36 135 ILE A CA 1
ATOM 1125 C C . ILE A 1 135 ? 19.818 31.887 34.411 1.00 12.15 135 ILE A C 1
ATOM 1126 O O . ILE A 1 135 ? 20.356 32.151 33.311 1.00 13.87 135 ILE A O 1
ATOM 1131 N N . GLY A 1 136 ? 20.190 30.828 35.147 1.00 12.05 136 GLY A N 1
ATOM 1132 C CA . GLY A 1 136 ? 21.220 29.912 34.689 1.00 12.70 136 GLY A CA 1
ATOM 1133 C C . GLY A 1 136 ? 20.956 28.483 35.044 1.00 11.63 136 GLY A C 1
ATOM 1134 O O . GLY A 1 136 ? 20.178 28.168 35.931 1.00 12.96 136 GLY A O 1
ATOM 1135 N N . ILE A 1 137 ? 21.639 27.602 34.292 1.00 12.01 137 ILE A N 1
ATOM 1136 C CA . ILE A 1 137 ? 21.723 26.189 34.636 1.00 12.11 137 ILE A CA 1
ATOM 1137 C C . ILE A 1 137 ? 23.084 25.957 35.240 1.00 11.76 137 ILE A C 1
ATOM 1138 O O . ILE A 1 137 ? 24.104 26.303 34.630 1.00 12.77 137 ILE A O 1
ATOM 1143 N N . ASP A 1 138 ? 23.084 25.340 36.430 1.00 12.22 138 ASP A N 1
ATOM 1144 C CA . ASP A 1 138 ? 24.305 25.038 37.175 1.00 12.60 138 ASP A CA 1
ATOM 1145 C C . ASP A 1 138 ? 24.461 23.537 37.264 1.00 12.63 138 ASP A C 1
ATOM 1146 O O . ASP A 1 138 ? 23.545 22.818 37.612 1.00 13.50 138 ASP A O 1
ATOM 1151 N N . VAL A 1 139 ? 25.672 23.087 36.921 1.00 12.65 139 VAL A N 1
ATOM 1152 C CA . VAL A 1 139 ? 26.048 21.674 37.024 1.00 12.73 139 VAL A CA 1
ATOM 1153 C C . VAL A 1 139 ? 27.311 21.606 37.851 1.00 12.80 139 VAL A C 1
ATOM 1154 O O . VAL A 1 139 ? 28.423 21.865 37.361 1.00 13.84 139 VAL A O 1
ATOM 1158 N N . ASN A 1 140 ? 27.146 21.297 39.142 1.00 12.54 140 ASN A N 1
ATOM 1159 C CA . ASN A 1 140 ? 28.275 21.051 40.035 1.00 13.27 140 ASN A CA 1
ATOM 1160 C C . ASN A 1 140 ? 29.194 22.269 40.262 1.00 13.60 140 ASN A C 1
ATOM 1161 O O . ASN A 1 140 ? 30.300 22.093 40.793 1.00 14.91 140 ASN A O 1
ATOM 1166 N N . SER A 1 141 ? 28.687 23.474 40.015 1.00 13.31 141 SER A N 1
ATOM 1167 C CA . SER A 1 141 ? 29.445 24.692 40.216 1.00 13.06 141 SER A CA 1
ATOM 1168 C C . SER A 1 141 ? 28.493 25.880 40.261 1.00 12.27 141 SER A C 1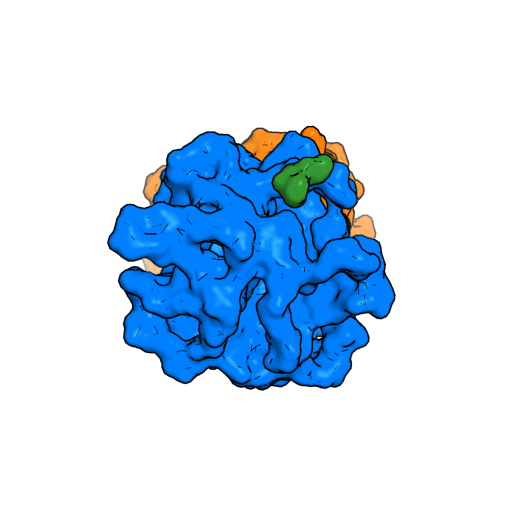
ATOM 1169 O O . SER A 1 141 ? 27.458 25.867 39.570 1.00 13.15 141 SER A O 1
ATOM 1172 N N . ILE A 1 142 ? 28.866 26.911 41.005 1.00 13.03 142 ILE A N 1
ATOM 1173 C CA . ILE A 1 142 ? 28.123 28.175 41.027 1.00 13.21 142 ILE A CA 1
ATOM 1174 C C . ILE A 1 142 ? 28.348 29.018 39.766 1.00 13.03 142 ILE A C 1
ATOM 1175 O O . ILE A 1 142 ? 27.630 29.982 39.533 1.00 14.59 142 ILE A O 1
ATOM 1180 N N . VAL A 1 143 ? 29.331 28.638 38.949 1.00 13.36 143 VAL A N 1
ATOM 1181 C CA . VAL A 1 143 ? 29.561 29.284 37.652 1.00 14.17 143 VAL A CA 1
ATOM 1182 C C . VAL A 1 143 ? 28.701 28.538 36.639 1.00 14.21 143 VAL A C 1
ATOM 1183 O O . VAL A 1 143 ? 29.002 27.394 36.255 1.00 16.30 143 VAL A O 1
ATOM 1187 N N . SER A 1 144 ? 27.598 29.144 36.215 1.00 13.87 144 SER A N 1
ATOM 1188 C CA . SER A 1 144 ? 26.606 28.446 35.379 1.00 13.65 144 SER A CA 1
ATOM 1189 C C . SER A 1 144 ? 27.224 27.967 34.056 1.00 13.80 144 SER A C 1
ATOM 1190 O O . SER A 1 144 ? 28.022 28.638 33.430 1.00 17.03 144 SER A O 1
ATOM 1193 N N . VAL A 1 145 ? 26.752 26.827 33.609 1.00 13.57 145 VAL A N 1
ATOM 1194 C CA . VAL A 1 145 ? 27.159 26.265 32.303 1.00 15.08 145 VAL A CA 1
ATOM 1195 C C . VAL A 1 145 ? 26.340 26.892 31.155 1.00 14.82 145 VAL A C 1
ATOM 1196 O O . VAL A 1 145 ? 26.810 26.857 30.032 1.00 17.12 145 VAL A O 1
ATOM 1200 N N . ARG A 1 146 ? 25.168 27.452 31.439 1.00 13.62 146 ARG A N 1
ATOM 1201 C CA . ARG A 1 146 ? 24.309 28.111 30.462 1.00 13.45 146 ARG A CA 1
ATOM 1202 C C . ARG A 1 146 ? 23.655 29.222 31.241 1.00 13.58 146 ARG A C 1
ATOM 1203 O O . ARG A 1 146 ? 23.101 28.988 32.299 1.00 14.48 146 ARG A O 1
ATOM 1211 N N . VAL A 1 147 ? 23.688 30.440 30.700 1.00 15.19 147 VAL A N 1
ATOM 1212 C CA . VAL A 1 147 ? 23.178 31.573 31.434 1.00 15.52 147 VAL A CA 1
ATOM 1213 C C . VAL A 1 147 ? 22.617 32.599 30.496 1.00 16.82 147 VAL A C 1
ATOM 1214 O O . VAL A 1 147 ? 23.235 32.847 29.401 1.00 17.84 147 VAL A O 1
ATOM 1218 N N . THR A 1 148 ? 21.528 33.281 30.890 1.00 15.77 148 THR A N 1
ATOM 1219 C CA . THR A 1 148 ? 20.906 34.278 30.098 1.00 16.67 148 THR A CA 1
ATOM 1220 C C . THR A 1 148 ? 20.510 35.481 30.933 1.00 16.64 148 THR A C 1
ATOM 1221 O O . THR A 1 148 ? 20.198 35.349 32.125 1.00 15.85 148 THR A O 1
ATOM 1225 N N . ARG A 1 149 ? 20.387 36.629 30.288 1.00 16.35 149 ARG A N 1
ATOM 1226 C CA . ARG A 1 149 ? 19.988 37.820 30.995 1.00 16.30 149 ARG A CA 1
ATOM 1227 C C . ARG A 1 149 ? 18.553 37.692 31.512 1.00 15.86 149 ARG A C 1
ATOM 1228 O O . ARG A 1 149 ? 17.655 37.280 30.781 1.00 17.94 149 ARG A O 1
ATOM 1240 N N . TRP A 1 150 ? 18.335 38.146 32.739 1.00 14.77 150 TRP A N 1
ATOM 1241 C CA . TRP A 1 150 ? 17.034 38.243 33.363 1.00 14.07 150 TRP A CA 1
ATOM 1242 C C . TRP A 1 150 ? 16.711 39.731 33.462 1.00 14.94 150 TRP A C 1
ATOM 1243 O O . TRP A 1 150 ? 17.437 40.489 34.097 1.00 16.59 150 TRP A O 1
ATOM 1254 N N . GLN A 1 151 ? 15.694 40.173 32.731 1.00 14.37 151 GLN A N 1
ATOM 1255 C CA . GLN A 1 151 ? 15.416 41.603 32.634 1.00 14.84 151 GLN A CA 1
ATOM 1256 C C . GLN A 1 151 ? 14.987 42.189 33.960 1.00 14.58 151 GLN A C 1
ATOM 1257 O O . GLN A 1 151 ? 14.137 41.620 34.662 1.00 14.69 151 GLN A O 1
ATOM 1263 N N . ASP A 1 152 ? 15.547 43.348 34.303 1.00 14.75 152 ASP A N 1
ATOM 1264 C CA . ASP A 1 152 ? 15.187 43.998 35.559 1.00 15.10 152 ASP A CA 1
ATOM 1265 C C . ASP A 1 152 ? 13.710 44.289 35.662 1.00 15.12 152 ASP A C 1
ATOM 1266 O O . ASP A 1 152 ? 13.127 44.238 36.748 1.00 15.43 152 ASP A O 1
ATOM 1271 N N . LYS A 1 153 ? 13.045 44.614 34.552 1.00 14.97 153 LYS A N 1
ATOM 1272 C CA . LYS A 1 153 ? 11.599 44.853 34.619 1.00 15.93 153 LYS A CA 1
ATOM 1273 C C . LYS A 1 153 ? 10.862 43.632 35.167 1.00 15.24 153 LYS A C 1
ATOM 1274 O O . LYS A 1 153 ? 9.852 43.751 35.881 1.00 17.83 153 LYS A O 1
ATOM 1280 N N . ASP A 1 154 ? 11.335 42.437 34.795 1.00 14.53 154 ASP A N 1
ATOM 1281 C CA . ASP A 1 154 ? 10.705 41.224 35.322 1.00 14.41 154 ASP A CA 1
ATOM 1282 C C . ASP A 1 154 ? 11.165 40.929 36.742 1.00 14.42 154 ASP A C 1
ATOM 1283 O O . ASP A 1 154 ? 10.341 40.617 37.628 1.00 14.38 154 ASP A O 1
ATOM 1288 N N . VAL A 1 155 ? 12.466 41.076 37.041 1.00 14.09 155 VAL A N 1
ATOM 1289 C CA . VAL A 1 155 ? 12.953 40.868 38.410 1.00 14.24 155 VAL A CA 1
ATOM 1290 C C . VAL A 1 155 ? 12.107 41.616 39.413 1.00 14.30 155 VAL A C 1
ATOM 1291 O O . VAL A 1 155 ? 11.684 41.037 40.442 1.00 15.45 155 VAL A O 1
ATOM 1295 N N . PHE A 1 156 ? 11.879 42.899 39.136 1.00 13.81 156 PHE A N 1
ATOM 1296 C CA . PHE A 1 156 ? 11.210 43.819 40.078 1.00 14.57 156 PHE A CA 1
ATOM 1297 C C . PHE A 1 156 ? 9.697 43.973 39.826 1.00 15.05 156 PHE A C 1
ATOM 1298 O O . PHE A 1 156 ? 9.070 44.857 40.391 1.00 18.28 156 PHE A O 1
ATOM 1306 N N . SER A 1 157 ? 9.139 43.092 39.029 1.00 14.84 157 SER A N 1
ATOM 1307 C CA . SER A 1 157 ? 7.753 43.206 38.615 1.00 15.33 157 SER A CA 1
ATOM 1308 C C . SER A 1 157 ? 6.735 43.093 39.725 1.00 15.55 157 SER A C 1
ATOM 1309 O O . SER A 1 157 ? 5.569 43.520 39.545 1.00 17.81 157 SER A O 1
ATOM 1312 N N . ARG A 1 158 ? 7.075 42.362 40.789 1.00 15.27 158 ARG A N 1
ATOM 1313 C CA . ARG A 1 158 ? 6.120 41.989 41.827 1.00 15.90 158 ARG A CA 1
ATOM 1314 C C . ARG A 1 158 ? 5.119 40.955 41.316 1.00 16.66 158 ARG A C 1
ATOM 1315 O O . ARG A 1 158 ? 4.188 40.595 42.049 1.00 19.69 158 ARG A O 1
ATOM 1323 N N . SER A 1 159 ? 5.329 40.370 40.155 1.00 15.38 159 SER A N 1
ATOM 1324 C CA . SER A 1 159 ? 4.400 39.441 39.572 1.00 15.44 159 SER A CA 1
ATOM 1325 C C . SER A 1 159 ? 4.607 38.044 40.109 1.00 14.76 159 SER A C 1
ATOM 1326 O O . SER A 1 159 ? 5.705 37.662 40.501 1.00 15.40 159 SER A O 1
ATOM 1329 N N . ILE A 1 160 ? 3.542 37.245 40.011 1.00 14.97 160 ILE A N 1
ATOM 1330 C CA . ILE A 1 160 ? 3.676 35.789 40.150 1.00 14.68 160 ILE A CA 1
ATOM 1331 C C . ILE A 1 160 ? 4.139 35.234 38.817 1.00 14.33 160 ILE A C 1
ATOM 1332 O O . ILE A 1 160 ? 3.373 35.262 37.846 1.00 17.53 160 ILE A O 1
ATOM 1337 N N . ALA A 1 161 ? 5.389 34.833 38.753 1.00 13.27 161 ALA A N 1
ATOM 1338 C CA . ALA A 1 161 ? 6.002 34.282 37.562 1.00 13.10 161 ALA A CA 1
ATOM 1339 C C . ALA A 1 161 ? 5.864 32.800 37.540 1.00 12.60 161 ALA A C 1
ATOM 1340 O O . ALA A 1 161 ? 5.651 32.156 38.581 1.00 13.17 161 ALA A O 1
ATOM 1342 N N . THR A 1 162 ? 6.032 32.187 36.353 1.00 12.65 162 THR A N 1
ATOM 1343 C CA . THR A 1 162 ? 5.937 30.756 36.188 1.00 12.94 162 THR A CA 1
ATOM 1344 C C . THR A 1 162 ? 7.219 30.186 35.629 1.00 13.22 162 THR A C 1
ATOM 1345 O O . THR A 1 162 ? 7.805 30.758 34.706 1.00 15.05 162 THR A O 1
ATOM 1349 N N . ALA A 1 163 ? 7.665 29.073 36.170 1.00 12.57 163 ALA A N 1
ATOM 1350 C CA . ALA A 1 163 ? 8.775 28.312 35.582 1.00 12.29 163 ALA A CA 1
ATOM 1351 C C . ALA A 1 163 ? 8.279 26.937 35.215 1.00 12.06 163 ALA A C 1
ATOM 1352 O O . ALA A 1 163 ? 7.458 26.321 35.921 1.00 13.48 163 ALA A O 1
ATOM 1354 N N . HIS A 1 164 ? 8.837 26.422 34.118 1.00 12.37 164 HIS A N 1
ATOM 1355 C CA . HIS A 1 164 ? 8.641 25.059 33.655 1.00 13.55 164 HIS A CA 1
ATOM 1356 C C . HIS A 1 164 ? 10.033 24.461 33.502 1.00 12.87 164 HIS A C 1
ATOM 1357 O O . HIS A 1 164 ? 10.844 25.034 32.761 1.00 14.75 164 HIS A O 1
ATOM 1364 N N . VAL A 1 165 ? 10.304 23.342 34.157 1.00 12.33 165 VAL A N 1
ATOM 1365 C CA . VAL A 1 165 ? 11.599 22.679 34.052 1.00 12.89 165 VAL A CA 1
ATOM 1366 C C . VAL A 1 165 ? 11.348 21.262 33.633 1.00 12.42 165 VAL A C 1
ATOM 1367 O O . VAL A 1 165 ? 10.557 20.552 34.279 1.00 13.85 165 VAL A O 1
ATOM 1371 N N . GLY A 1 166 ? 12.036 20.817 32.587 1.00 12.54 166 GLY A N 1
ATOM 1372 C CA . GLY A 1 166 ? 11.881 19.465 32.084 1.00 13.75 166 GLY A CA 1
ATOM 1373 C C . GLY A 1 166 ? 13.197 18.800 31.873 1.00 13.13 166 GLY A C 1
ATOM 1374 O O . GLY A 1 166 ? 14.191 19.436 31.565 1.00 14.42 166 GLY A O 1
ATOM 1375 N N . TYR A 1 167 ? 13.180 17.479 32.004 1.00 13.39 167 TYR A N 1
ATOM 1376 C CA . TYR A 1 167 ? 14.367 16.674 31.693 1.00 13.05 167 TYR A CA 1
ATOM 1377 C C . TYR A 1 167 ? 13.919 15.553 30.780 1.00 13.11 167 TYR A C 1
ATOM 1378 O O . TYR A 1 167 ? 13.032 14.759 31.149 1.00 13.91 167 TYR A O 1
ATOM 1387 N N . ASP A 1 168 ? 14.557 15.482 29.611 1.00 13.06 168 ASP A N 1
ATOM 1388 C CA . ASP A 1 168 ? 14.308 14.412 28.635 1.00 13.65 168 ASP A CA 1
ATOM 1389 C C . ASP A 1 168 ? 15.387 13.362 28.866 1.00 14.17 168 ASP A C 1
ATOM 1390 O O . ASP A 1 168 ? 16.560 13.609 28.592 1.00 14.72 168 ASP A O 1
ATOM 1395 N N . GLY A 1 169 ? 14.983 12.234 29.450 1.00 14.54 169 GLY A N 1
ATOM 1396 C CA . GLY A 1 169 ? 15.963 11.208 29.769 1.00 15.17 169 GLY A CA 1
ATOM 1397 C C . GLY A 1 169 ? 16.497 10.425 28.582 1.00 15.70 169 GLY A C 1
ATOM 1398 O O . GLY A 1 169 ? 17.421 9.630 28.780 1.00 19.36 169 GLY A O 1
ATOM 1399 N N . ILE A 1 170 ? 15.903 10.562 27.413 1.00 15.13 170 ILE A N 1
ATOM 1400 C CA . ILE A 1 170 ? 16.458 9.913 26.214 1.00 15.87 170 ILE A CA 1
ATOM 1401 C C . ILE A 1 170 ? 17.550 10.784 25.613 1.00 15.45 170 ILE A C 1
ATOM 1402 O O . ILE A 1 170 ? 18.637 10.317 25.309 1.00 18.22 170 ILE A O 1
ATOM 1408 N N . SER A 1 171 ? 17.243 12.059 25.381 1.00 15.51 171 SER A N 1
ATOM 1409 C CA . SER A 1 171 ? 18.230 12.984 24.822 1.00 15.45 171 SER A CA 1
ATOM 1410 C C . SER A 1 171 ? 19.217 13.572 25.841 1.00 15.08 171 SER A C 1
ATOM 1411 O O . SER A 1 171 ? 20.213 14.154 25.454 1.00 16.25 171 SER A O 1
ATOM 1414 N N . LYS A 1 172 ? 18.914 13.380 27.120 1.00 14.68 172 LYS A N 1
ATOM 1415 C CA . LYS A 1 172 ? 19.780 13.868 28.196 1.00 14.53 172 LYS A CA 1
ATOM 1416 C C . LYS A 1 172 ? 19.864 15.398 28.199 1.00 14.70 172 LYS A C 1
ATOM 1417 O O . LYS A 1 172 ? 20.939 15.963 28.258 1.00 16.45 172 LYS A O 1
ATOM 1423 N N . ILE A 1 173 ? 18.696 16.025 28.188 1.00 13.73 173 ILE A N 1
ATOM 1424 C CA . ILE A 1 173 ? 18.609 17.495 28.091 1.00 13.29 173 ILE A CA 1
ATOM 1425 C C . ILE A 1 173 ? 17.708 18.042 29.178 1.00 13.02 173 ILE A C 1
ATOM 1426 O O . ILE A 1 173 ? 16.560 17.605 29.350 1.00 13.15 173 ILE A O 1
ATOM 1431 N N . LEU A 1 174 ? 18.269 19.019 29.939 1.00 12.74 174 LEU A N 1
ATOM 1432 C CA . LEU A 1 174 ? 17.524 19.799 30.926 1.00 12.60 174 LEU A CA 1
ATOM 1433 C C . LEU A 1 174 ? 17.140 21.140 30.320 1.00 12.83 174 LEU A C 1
ATOM 1434 O O . LEU A 1 174 ? 18.020 21.837 29.795 1.00 13.49 174 LEU A O 1
ATOM 1439 N N . THR A 1 175 ? 15.856 21.516 30.462 1.00 12.65 175 THR A N 1
ATOM 1440 C CA . THR A 1 175 ? 15.360 22.751 29.872 1.00 12.59 175 THR A CA 1
ATOM 1441 C C . THR A 1 175 ? 14.560 23.502 30.898 1.0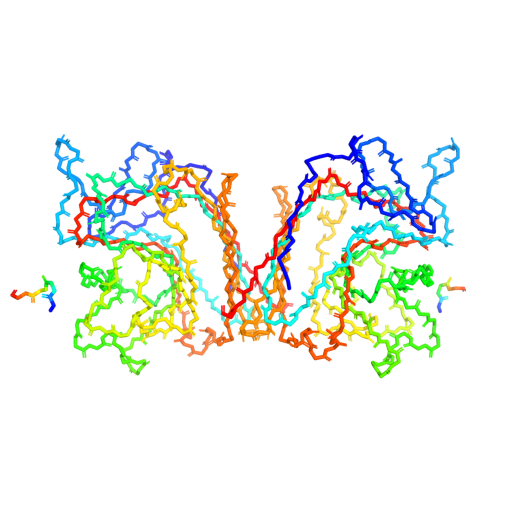0 12.40 175 THR A C 1
ATOM 1442 O O . THR A 1 175 ? 13.751 22.907 31.639 1.00 13.51 175 THR A O 1
ATOM 1446 N N . ALA A 1 176 ? 14.716 24.843 30.924 1.00 12.57 176 ALA A N 1
ATOM 1447 C CA . ALA A 1 176 ? 13.828 25.706 31.678 1.00 12.16 176 ALA A CA 1
ATOM 1448 C C . ALA A 1 176 ? 13.201 26.716 30.727 1.00 11.77 176 ALA A C 1
ATOM 1449 O O . ALA A 1 176 ? 13.862 27.349 29.905 1.00 12.85 176 ALA A O 1
ATOM 1451 N N . PHE A 1 177 ? 11.855 26.908 30.902 1.00 12.31 177 PHE A N 1
ATOM 1452 C CA . PHE A 1 177 ? 11.137 28.051 30.336 1.00 11.97 177 PHE A CA 1
ATOM 1453 C C . PHE A 1 177 ? 10.598 28.852 31.499 1.00 13.01 177 PHE A C 1
ATOM 1454 O O . PHE A 1 177 ? 9.999 28.294 32.421 1.00 14.46 177 PHE A O 1
ATOM 1462 N N . VAL A 1 178 ? 10.810 30.177 31.477 1.00 12.43 178 VAL A N 1
ATOM 1463 C CA . VAL A 1 178 ? 10.324 31.052 32.543 1.00 12.51 178 VAL A CA 1
ATOM 1464 C C . VAL A 1 178 ? 9.475 32.105 31.874 1.00 12.41 178 VAL A C 1
ATOM 1465 O O . VAL A 1 178 ? 9.930 32.707 30.892 1.00 13.52 178 VAL A O 1
ATOM 1469 N N . THR A 1 179 ? 8.289 32.374 32.433 1.00 12.65 179 THR A N 1
ATOM 1470 C CA . THR A 1 179 ? 7.379 33.342 31.846 1.00 13.28 179 THR A CA 1
ATOM 1471 C C . THR A 1 179 ? 6.874 34.312 32.893 1.00 13.32 179 THR A C 1
ATOM 1472 O O . THR A 1 179 ? 6.590 33.941 34.050 1.00 14.17 179 THR A O 1
ATOM 1476 N N . TYR A 1 180 ? 6.690 35.533 32.460 1.00 13.39 180 TYR A N 1
ATOM 1477 C CA . TYR A 1 180 ? 6.119 36.598 33.284 1.00 14.16 180 TYR A CA 1
ATOM 1478 C C . TYR A 1 180 ? 4.853 37.102 32.638 1.00 16.18 180 TYR A C 1
ATOM 1479 O O . TYR A 1 180 ? 4.818 37.360 31.428 1.00 17.77 180 TYR A O 1
ATOM 1488 N N . PRO A 1 181 ? 3.773 37.360 33.426 1.00 16.68 181 PRO A N 1
ATOM 1489 C CA . PRO A 1 181 ? 2.528 37.879 32.851 1.00 19.16 181 PRO A CA 1
ATOM 1490 C C . PRO A 1 181 ? 2.742 39.279 32.260 1.00 20.71 181 PRO A C 1
ATOM 1491 O O . PRO A 1 181 ? 3.239 40.165 32.934 1.00 22.09 181 PRO A O 1
ATOM 1495 N N . ASP A 1 182 ? 2.444 39.448 31.006 1.00 23.12 182 ASP A N 1
ATOM 1496 C CA . ASP A 1 182 ? 2.724 40.713 30.340 1.00 24.29 182 ASP A CA 1
ATOM 1497 C C . ASP A 1 182 ? 4.215 41.151 30.420 1.00 22.82 182 ASP A C 1
ATOM 1498 O O . ASP A 1 182 ? 4.535 42.315 30.351 1.00 26.16 182 ASP A O 1
ATOM 1507 N N . GLY A 1 183 ? 5.117 40.184 30.533 1.00 19.29 183 GLY A N 1
ATOM 1508 C CA . GLY A 1 183 ? 6.561 40.419 30.646 1.00 18.92 183 GLY A CA 1
ATOM 1509 C C . GLY A 1 183 ? 7.368 39.476 29.811 1.00 16.61 183 GLY A C 1
ATOM 1510 O O . GLY A 1 183 ? 6.908 38.938 28.810 1.00 18.79 183 GLY A O 1
ATOM 1511 N N . GLY A 1 184 ? 8.587 39.243 30.250 1.00 16.72 184 GLY A N 1
ATOM 1512 C CA . GLY A 1 184 ? 9.508 38.487 29.448 1.00 17.16 184 GLY A CA 1
ATOM 1513 C C . GLY A 1 184 ? 9.291 36.977 29.532 1.00 14.62 184 GLY A C 1
ATOM 1514 O O . GLY A 1 184 ? 8.738 36.449 30.487 1.00 15.42 184 GLY A O 1
ATOM 1515 N N . ASN A 1 185 ? 9.805 36.301 28.509 1.00 14.34 185 ASN A N 1
ATOM 1516 C CA . ASN A 1 185 ? 9.926 34.853 28.457 1.00 14.28 185 ASN A CA 1
ATOM 1517 C C . ASN A 1 185 ? 11.401 34.496 28.293 1.00 14.70 185 ASN A C 1
ATOM 1518 O O . ASN A 1 185 ? 12.154 35.201 27.621 1.00 16.78 185 ASN A O 1
ATOM 1523 N N . TYR A 1 186 ? 11.796 33.365 28.884 1.00 13.76 186 TYR A N 1
ATOM 1524 C CA . TYR A 1 186 ? 13.194 32.933 28.945 1.00 13.65 186 TYR A CA 1
ATOM 1525 C C . TYR A 1 186 ? 13.279 31.474 28.624 1.00 13.38 186 TYR A C 1
ATOM 1526 O O . TYR A 1 186 ? 12.458 30.692 29.118 1.00 14.05 186 TYR A O 1
ATOM 1535 N N . VAL A 1 187 ? 14.277 31.080 27.824 1.00 13.13 187 VAL A N 1
ATOM 1536 C CA . VAL A 1 187 ? 14.480 29.700 27.419 1.00 13.04 187 VAL A CA 1
ATOM 1537 C C . VAL A 1 187 ? 15.921 29.324 27.610 1.00 13.60 187 VAL A C 1
ATOM 1538 O O . VAL A 1 187 ? 16.801 29.985 27.046 1.00 15.79 187 VAL A O 1
ATOM 1542 N N . LEU A 1 188 ? 16.213 28.263 28.334 1.00 12.70 188 LEU A N 1
ATOM 1543 C CA . LEU A 1 188 ? 17.601 27.798 28.489 1.00 14.16 188 LEU A CA 1
ATOM 1544 C C . LEU A 1 188 ? 17.608 26.271 28.532 1.00 12.37 188 LEU A C 1
ATOM 1545 O O . LEU A 1 188 ? 16.794 25.696 29.241 1.00 14.01 188 LEU A O 1
ATOM 1554 N N . SER A 1 189 ? 18.543 25.697 27.805 1.00 12.78 189 SER A N 1
ATOM 1555 C CA . SER A 1 189 ? 18.698 24.244 27.785 1.00 13.29 189 SER A CA 1
ATOM 1556 C C . SER A 1 189 ? 20.139 23.826 27.847 1.00 12.95 189 SER A C 1
ATOM 1557 O O . SER A 1 189 ? 21.010 24.574 27.399 1.00 14.68 189 SER A O 1
ATOM 1560 N N . HIS A 1 190 ? 20.362 22.605 28.304 1.00 12.72 190 HIS A N 1
ATOM 1561 C CA . HIS A 1 190 ? 21.744 22.089 28.406 1.00 14.19 190 HIS A CA 1
ATOM 1562 C C . HIS A 1 190 ? 21.720 20.588 28.340 1.00 13.43 190 HIS A C 1
ATOM 1563 O O . HIS A 1 190 ? 20.912 19.935 29.026 1.00 14.07 190 HIS A O 1
ATOM 1570 N N . VAL A 1 191 ? 22.674 20.026 27.582 1.00 13.97 191 VAL A N 1
ATOM 1571 C CA . VAL A 1 191 ? 22.888 18.583 27.552 1.00 14.49 191 VAL A CA 1
ATOM 1572 C C . VAL A 1 191 ? 23.638 18.154 28.819 1.00 15.29 191 VAL A C 1
ATOM 1573 O O . VAL A 1 191 ? 24.779 18.587 29.049 1.00 16.63 191 VAL A O 1
ATOM 1577 N N . VAL A 1 192 ? 23.021 17.308 29.645 1.00 15.31 192 VAL A N 1
ATOM 1578 C CA . VAL A 1 192 ? 23.655 16.789 30.856 1.00 16.23 192 VAL A CA 1
ATOM 1579 C C . VAL A 1 192 ? 23.004 15.482 31.189 1.00 16.78 192 VAL A C 1
ATOM 1580 O O . VAL A 1 192 ? 21.770 15.323 31.236 1.00 17.38 192 VAL A O 1
ATOM 1584 N N . ASP A 1 193 ? 23.838 14.449 31.432 1.00 17.49 193 ASP A N 1
ATOM 1585 C CA . ASP A 1 193 ? 23.359 13.118 31.788 1.00 17.58 193 ASP A CA 1
ATOM 1586 C C . ASP A 1 193 ? 23.171 13.041 33.285 1.00 16.25 193 ASP A C 1
ATOM 1587 O O . ASP A 1 193 ? 24.105 12.812 34.044 1.00 16.98 193 ASP A O 1
ATOM 1592 N N . LEU A 1 194 ? 21.955 13.287 33.741 1.00 15.66 194 LEU A N 1
ATOM 1593 C CA . LEU A 1 194 ? 21.659 13.316 35.168 1.00 15.48 194 LEU A CA 1
ATOM 1594 C C . LEU A 1 194 ? 21.830 11.992 35.862 1.00 16.40 194 LEU A C 1
ATOM 1595 O O . LEU A 1 194 ? 22.252 11.952 37.022 1.00 18.00 194 LEU A O 1
ATOM 1600 N N . ALA A 1 195 ? 21.560 10.885 35.170 1.00 17.37 195 ALA A N 1
ATOM 1601 C CA . ALA A 1 195 ? 21.717 9.596 35.799 1.00 19.38 195 ALA A CA 1
ATOM 1602 C C . ALA A 1 195 ? 23.197 9.250 36.002 1.00 18.48 195 ALA A C 1
ATOM 1603 O O . ALA A 1 195 ? 23.541 8.525 36.932 1.00 21.66 195 ALA A O 1
ATOM 1605 N N . GLU A 1 196 ? 24.077 9.804 35.169 1.00 18.35 196 GLU A N 1
ATOM 1606 C CA . GLU A 1 196 ? 25.511 9.632 35.375 1.00 19.39 196 GLU A CA 1
ATOM 1607 C C . GLU A 1 196 ? 26.005 10.382 36.607 1.00 18.42 196 GLU A C 1
ATOM 1608 O O . GLU A 1 196 ? 26.762 9.854 37.411 1.00 21.76 196 GLU A O 1
ATOM 1614 N N . ILE A 1 197 ? 25.487 11.588 36.819 1.00 16.89 197 ILE A N 1
ATOM 1615 C CA . ILE A 1 197 ? 25.838 12.379 37.984 1.00 17.46 197 ILE A CA 1
ATOM 1616 C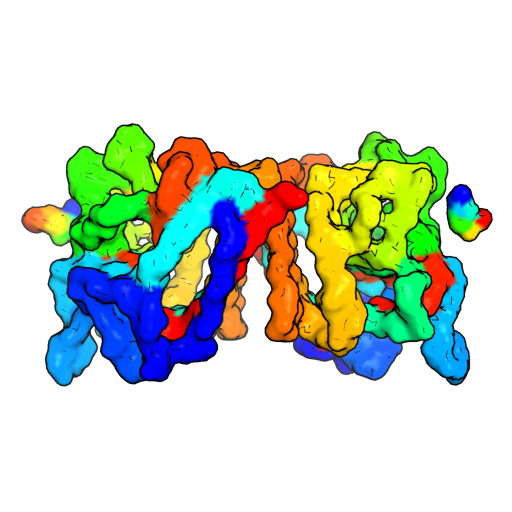 C . ILE A 1 197 ? 25.245 11.755 39.253 1.00 16.87 197 ILE A C 1
ATOM 1617 O O . ILE A 1 197 ? 25.931 11.710 40.296 1.00 18.80 197 ILE A O 1
ATOM 1622 N N . PHE A 1 198 ? 24.020 11.253 39.157 1.00 16.02 198 PHE A N 1
ATOM 1623 C CA . PHE A 1 198 ? 23.236 10.786 40.283 1.00 15.88 198 PHE A CA 1
ATOM 1624 C C . PHE A 1 198 ? 22.827 9.320 40.031 1.00 17.55 198 PHE A C 1
ATOM 1625 O O . PHE A 1 198 ? 21.686 9.048 39.610 1.00 18.34 198 PHE A O 1
ATOM 1633 N N . PRO A 1 199 ? 23.755 8.381 40.256 1.00 19.33 199 PRO A N 1
ATOM 1634 C CA . PRO A 1 199 ? 23.378 6.985 40.073 1.00 20.28 199 PRO A CA 1
ATOM 1635 C C . PRO A 1 199 ? 22.434 6.372 41.112 1.00 22.41 199 PRO A C 1
ATOM 1636 O O . PRO A 1 199 ? 21.882 5.284 40.888 1.00 27.04 199 PRO A O 1
ATOM 1640 N N . GLY A 1 200 ? 22.247 7.058 42.237 1.00 22.15 200 GLY A N 1
ATOM 1641 C CA . GLY A 1 200 ? 21.364 6.586 43.274 1.00 24.15 200 GLY A CA 1
ATOM 1642 C C . GLY A 1 200 ? 20.128 7.421 43.403 1.00 22.85 200 GLY A C 1
ATOM 1643 O O . GLY A 1 200 ? 19.493 7.792 42.464 1.00 36.80 200 GLY A O 1
ATOM 1644 N N . ASP A 1 201 ? 19.694 7.704 44.597 1.00 18.07 201 ASP A N 1
ATOM 1645 C CA . ASP A 1 201 ? 18.491 8.483 44.847 1.00 18.10 201 ASP A CA 1
ATOM 1646 C C . ASP A 1 201 ? 18.795 9.970 44.875 1.00 15.87 201 ASP A C 1
ATOM 1647 O O . ASP A 1 201 ? 19.898 10.390 45.245 1.00 17.80 201 ASP A O 1
ATOM 1652 N N . VAL A 1 202 ? 17.779 10.754 44.556 1.00 15.02 202 VAL A N 1
ATOM 1653 C CA . VAL A 1 202 ? 17.828 12.206 44.662 1.00 13.79 202 VAL A CA 1
ATOM 1654 C C . VAL A 1 202 ? 16.552 12.740 45.278 1.00 13.56 202 VAL A C 1
ATOM 1655 O O . VAL A 1 202 ? 15.528 12.051 45.321 1.00 15.29 202 VAL A O 1
ATOM 1659 N N . ARG A 1 203 ? 16.613 14.002 45.729 1.00 13.37 203 ARG A N 1
ATOM 1660 C CA . ARG A 1 203 ? 15.406 14.786 45.994 1.00 13.66 203 ARG A CA 1
ATOM 1661 C C . ARG A 1 203 ? 15.455 16.053 45.159 1.00 13.77 203 ARG A C 1
ATOM 1662 O O . ARG A 1 203 ? 16.527 16.535 44.797 1.00 16.77 203 ARG A O 1
ATOM 1677 N N . ILE A 1 204 ? 14.267 16.610 44.885 1.00 12.94 204 ILE A N 1
ATOM 1678 C CA . ILE A 1 204 ? 14.130 17.888 44.211 1.00 12.70 204 ILE A CA 1
ATOM 1679 C C . ILE A 1 204 ? 13.563 18.897 45.192 1.00 12.27 204 ILE A C 1
ATOM 1680 O O . ILE A 1 204 ? 12.716 18.566 46.030 1.00 13.24 204 ILE A O 1
ATOM 1685 N N . GLY A 1 205 ? 14.007 20.153 45.072 1.00 12.50 205 GLY A N 1
ATOM 1686 C CA . GLY A 1 205 ? 13.506 21.186 45.952 1.00 13.61 205 GLY A CA 1
ATOM 1687 C C . GLY A 1 205 ? 14.023 22.533 45.568 1.00 11.23 205 GLY A C 1
ATOM 1688 O O . GLY A 1 205 ? 14.578 22.739 44.486 1.00 11.85 205 GLY A O 1
ATOM 1689 N N . PHE A 1 206 ? 13.836 23.479 46.484 1.00 10.91 206 PHE A N 1
ATOM 1690 C CA . PHE A 1 206 ? 14.211 24.872 46.282 1.00 10.71 206 PHE A CA 1
ATOM 1691 C C . PHE A 1 206 ? 15.198 25.317 47.358 1.00 10.83 206 PHE A C 1
ATOM 1692 O O . PHE A 1 206 ? 15.091 24.916 48.515 1.00 11.74 206 PHE A O 1
ATOM 1700 N N . SER A 1 207 ? 16.123 26.174 46.924 1.00 10.52 207 SER A N 1
ATOM 1701 C CA . SER A 1 207 ? 17.101 26.779 47.834 1.00 11.05 207 SER A CA 1
ATOM 1702 C C . SER A 1 207 ? 17.076 28.272 47.618 1.00 11.02 207 SER A C 1
ATOM 1703 O O . SER A 1 207 ? 17.147 28.720 46.478 1.00 13.20 207 SER A O 1
ATOM 1706 N N . GLY A 1 208 ? 16.990 29.077 48.686 1.00 11.65 208 GLY A N 1
ATOM 1707 C CA . GLY A 1 208 ? 17.089 30.536 48.572 1.00 12.64 208 GLY A CA 1
ATOM 1708 C C . GLY A 1 208 ? 18.148 31.063 49.513 1.00 11.79 208 GLY A C 1
ATOM 1709 O O . GLY A 1 208 ? 18.474 30.419 50.519 1.00 12.08 208 GLY A O 1
ATOM 1710 N N . ALA A 1 209 ? 18.687 32.252 49.188 1.00 11.82 209 ALA A N 1
ATOM 1711 C CA . ALA A 1 209 ? 19.680 32.839 50.076 1.00 11.77 209 ALA A CA 1
ATOM 1712 C C . ALA A 1 209 ? 19.651 34.342 50.023 1.00 12.04 209 ALA A C 1
ATOM 1713 O O . ALA A 1 209 ? 19.367 34.969 48.985 1.00 12.50 209 ALA A O 1
ATOM 1715 N N . THR A 1 210 ? 19.998 34.919 51.183 1.00 12.78 210 THR A N 1
ATOM 1716 C CA . THR A 1 210 ? 20.339 36.324 51.315 1.00 13.06 210 THR A CA 1
ATOM 1717 C C . THR A 1 210 ? 21.802 36.378 51.777 1.00 12.31 210 THR A C 1
ATOM 1718 O O . THR A 1 210 ? 22.332 35.391 52.288 1.00 12.89 210 THR A O 1
ATOM 1722 N N . GLY A 1 211 ? 22.459 37.532 51.654 1.00 12.91 211 GLY A N 1
ATOM 1723 C CA . GLY A 1 211 ? 22.014 38.682 50.889 1.00 12.59 211 GLY A CA 1
ATOM 1724 C C . GLY A 1 211 ? 21.323 39.728 51.721 1.00 12.86 211 GLY A C 1
ATOM 1725 O O . GLY A 1 211 ? 21.702 39.981 52.865 1.00 14.24 211 GLY A O 1
ATOM 1726 N N . GLN A 1 212 ? 20.414 40.437 51.075 1.00 13.24 212 GLN A N 1
ATOM 1727 C CA . GLN A 1 212 ? 19.815 41.650 51.663 1.00 13.49 212 GLN A CA 1
ATOM 1728 C C . GLN A 1 212 ? 18.573 42.014 50.879 1.00 13.60 212 GLN A C 1
ATOM 1729 O O . GLN A 1 212 ? 18.533 41.836 49.642 1.00 13.96 212 GLN A O 1
ATOM 1735 N N . TYR A 1 213 ? 17.584 42.555 51.568 1.00 13.61 213 TYR A N 1
ATOM 1736 C CA . TYR A 1 213 ? 16.485 43.279 50.887 1.00 14.34 213 TYR A CA 1
ATOM 1737 C C . TYR A 1 213 ? 15.687 42.403 49.949 1.00 13.92 213 TYR A C 1
ATOM 1738 O O . TYR A 1 213 ? 15.092 42.918 48.991 1.00 15.94 213 TYR A O 1
ATOM 1747 N N . GLU A 1 214 ? 15.577 41.115 50.237 1.00 13.52 214 GLU A N 1
ATOM 1748 C CA . GLU A 1 214 ? 14.925 40.186 49.340 1.00 13.69 214 GLU A CA 1
ATOM 1749 C C . GLU A 1 214 ? 14.371 39.009 50.125 1.00 13.26 214 GLU A C 1
ATOM 1750 O O . GLU A 1 214 ? 15.064 38.462 50.980 1.00 14.41 214 GLU A O 1
ATOM 1756 N N . THR A 1 215 ? 13.169 38.568 49.709 1.00 13.09 215 THR A N 1
ATOM 1757 C CA . THR A 1 215 ? 12.601 37.297 50.167 1.00 13.12 215 THR A CA 1
ATOM 1758 C C . THR A 1 215 ? 12.031 36.598 48.919 1.00 13.47 215 THR A C 1
ATOM 1759 O O . THR A 1 215 ? 11.460 37.268 48.052 1.00 15.09 215 THR A O 1
ATOM 1763 N N . GLN A 1 216 ? 12.214 35.281 48.842 1.00 12.67 216 GLN A N 1
ATOM 1764 C CA . GLN A 1 216 ? 11.773 34.463 47.718 1.00 12.42 216 GLN A CA 1
ATOM 1765 C C . GLN A 1 216 ? 10.647 33.541 48.188 1.00 12.92 216 GLN A C 1
ATOM 1766 O O . GLN A 1 216 ? 10.818 32.853 49.213 1.00 13.82 216 GLN A O 1
ATOM 1772 N N . TYR A 1 217 ? 9.557 33.474 47.417 1.00 12.45 217 TYR A N 1
ATOM 1773 C CA . TYR A 1 217 ? 8.399 32.687 47.770 1.00 12.48 217 TYR A CA 1
ATOM 1774 C C . TYR A 1 217 ? 7.982 31.761 46.629 1.00 12.77 217 TYR A C 1
ATOM 1775 O O . TYR A 1 217 ? 7.899 32.230 45.470 1.00 14.09 217 TYR A O 1
ATOM 1784 N N . ILE A 1 218 ? 7.652 30.535 46.956 1.00 11.81 218 ILE A N 1
ATOM 1785 C CA . ILE A 1 218 ? 7.062 29.608 45.988 1.00 12.17 218 ILE A CA 1
ATOM 1786 C C . ILE A 1 218 ? 5.604 29.485 46.300 1.00 11.89 218 ILE A C 1
ATOM 1787 O O . ILE A 1 218 ? 5.222 29.125 47.422 1.00 13.07 218 ILE A O 1
ATOM 1792 N N . HIS A 1 219 ? 4.733 29.760 45.308 1.00 11.99 219 HIS A N 1
ATOM 1793 C CA . HIS A 1 219 ? 3.292 29.777 45.507 1.00 12.04 219 HIS A CA 1
ATOM 1794 C C . HIS A 1 219 ? 2.566 28.483 45.107 1.00 12.78 219 HIS A C 1
ATOM 1795 O O . HIS A 1 219 ? 1.482 28.205 45.651 1.00 14.21 219 HIS A O 1
ATOM 1802 N N . SER A 1 220 ? 3.119 27.725 44.177 1.00 12.66 220 SER A N 1
ATOM 1803 C CA . SER A 1 220 ? 2.486 26.463 43.732 1.00 12.94 220 SER A CA 1
ATOM 1804 C C . SER A 1 220 ? 3.612 25.622 43.131 1.00 12.48 220 SER A C 1
ATOM 1805 O O . SER A 1 220 ? 4.630 26.180 42.674 1.00 12.79 220 SER A O 1
ATOM 1808 N N . TRP A 1 221 ? 3.389 24.304 43.036 1.00 12.52 221 TRP A N 1
ATOM 1809 C CA . TRP A 1 221 ? 4.393 23.416 42.487 1.00 12.05 221 TRP A CA 1
ATOM 1810 C C . TRP A 1 221 ? 3.753 22.082 42.151 1.00 12.18 221 TRP A C 1
ATOM 1811 O O . TRP A 1 221 ? 3.082 21.486 42.990 1.00 13.51 221 TRP A O 1
ATOM 1822 N N . SER A 1 222 ? 4.040 21.573 40.949 1.00 12.22 222 SER A N 1
ATOM 1823 C CA . SER A 1 222 ? 3.660 20.257 40.582 1.00 12.62 222 SER A CA 1
ATOM 1824 C C . SER A 1 222 ? 4.807 19.566 39.851 1.00 12.75 222 SER A C 1
ATOM 1825 O O . SER A 1 222 ? 5.714 20.219 39.314 1.00 13.15 222 SER A O 1
ATOM 1828 N N . PHE A 1 223 ? 4.760 18.240 39.821 1.00 13.12 223 PHE A N 1
ATOM 1829 C CA . PHE A 1 223 ? 5.848 17.423 39.309 1.00 12.64 223 PHE A CA 1
ATOM 1830 C C . PHE A 1 223 ? 5.308 16.124 38.797 1.00 13.15 223 PHE A C 1
ATOM 1831 O O . PHE A 1 223 ? 4.445 15.492 39.456 1.00 14.40 223 PHE A O 1
ATOM 1839 N N . SER A 1 224 ? 5.881 15.616 37.716 1.00 13.58 224 SER A N 1
ATOM 1840 C CA . SER A 1 224 ? 5.642 14.235 37.280 1.00 14.12 224 SER A CA 1
ATOM 1841 C C . SER A 1 224 ? 6.878 13.681 36.626 1.00 14.57 224 SER A C 1
ATOM 1842 O O . SER A 1 224 ? 7.529 14.348 35.846 1.00 15.40 224 SER A O 1
ATOM 1845 N N . SER A 1 225 ? 7.181 12.417 36.925 1.00 17.20 225 SER A N 1
ATOM 1846 C CA . SER A 1 225 ? 8.240 11.704 36.277 1.00 17.56 225 SER A CA 1
ATOM 1847 C C . SER A 1 225 ? 7.712 10.394 35.709 1.00 18.69 225 SER A C 1
ATOM 1848 O O . SER A 1 225 ? 6.777 9.792 36.283 1.00 22.62 225 SER A O 1
ATOM 1851 N N . THR A 1 226 ? 8.370 9.934 34.639 1.00 17.74 226 THR A N 1
ATOM 1852 C CA . THR A 1 226 ? 7.956 8.722 33.929 1.00 20.93 226 THR A CA 1
ATOM 1853 C C . THR A 1 226 ? 9.215 7.985 33.471 1.00 19.39 226 THR A C 1
ATOM 1854 O O . THR A 1 226 ? 10.231 8.576 33.176 1.00 19.79 226 THR A O 1
ATOM 1858 N N . SER A 1 227 ? 9.059 6.671 33.322 1.00 21.97 227 SER A N 1
ATOM 1859 C CA . SER A 1 227 ? 10.129 5.859 32.786 1.00 22.01 227 SER A CA 1
ATOM 1860 C C . SER A 1 227 ? 10.250 6.045 31.283 1.00 22.59 227 SER A C 1
ATOM 1861 O O . SER A 1 227 ? 9.266 6.067 30.555 1.00 25.90 227 SER A O 1
ATOM 1864 N N . THR A 1 228 ? 11.477 6.029 30.786 1.00 22.82 228 THR A N 1
ATOM 1865 C CA . THR A 1 228 ? 11.786 6.071 29.334 1.00 23.92 228 THR A CA 1
ATOM 1866 C C . THR A 1 228 ? 11.976 4.702 28.720 1.00 31.78 228 THR A C 1
ATOM 1867 O O . THR A 1 228 ? 12.284 4.626 27.521 1.00 35.01 228 THR A O 1
ATOM 1871 N N . ASN A 1 229 ? 11.880 3.643 29.530 1.00 32.12 229 ASN A N 1
ATOM 1872 C CA . ASN A 1 229 ? 12.227 2.263 29.135 1.00 38.92 229 ASN A CA 1
ATOM 1873 C C . ASN A 1 229 ? 11.042 1.529 28.562 1.00 61.78 229 ASN A C 1
ATOM 1874 O O . ASN A 1 229 ? 9.947 1.657 29.105 1.00 53.17 229 ASN A O 1
ATOM 1879 N N . SER B 1 1 ? 16.060 37.283 14.763 1.00 24.78 1 SER B N 1
ATOM 1880 C CA . SER B 1 1 ? 15.468 38.642 14.947 1.00 23.98 1 SER B CA 1
ATOM 1881 C C . SER B 1 1 ? 14.355 38.584 16.012 1.00 24.36 1 SER B C 1
ATOM 1882 O O . SER B 1 1 ? 13.998 37.516 16.480 1.00 28.03 1 SER B O 1
ATOM 1885 N N . GLU B 1 2 ? 13.854 39.779 16.396 1.00 24.42 2 GLU B N 1
ATOM 1886 C CA . GLU B 1 2 ? 12.886 39.924 17.454 1.00 24.30 2 GLU B CA 1
ATOM 1887 C C . GLU B 1 2 ? 11.471 40.145 16.872 1.00 24.23 2 GLU B C 1
ATOM 1888 O O . GLU B 1 2 ? 11.247 41.047 16.040 1.00 30.53 2 GLU B O 1
ATOM 1894 N N . LEU B 1 3 ? 10.560 39.329 17.359 1.00 20.43 3 LEU B N 1
ATOM 1895 C CA . LEU B 1 3 ? 9.172 39.295 16.937 1.00 19.22 3 LEU B CA 1
ATOM 1896 C C . LEU B 1 3 ? 8.399 38.822 18.138 1.00 18.02 3 LEU B C 1
ATOM 1897 O O . LEU B 1 3 ? 8.795 37.863 18.780 1.00 18.16 3 LEU B O 1
ATOM 1902 N N . SER B 1 4 ? 7.247 39.433 18.387 1.00 18.43 4 SER B N 1
ATOM 1903 C CA . SER B 1 4 ? 6.303 38.906 19.356 1.00 17.41 4 SER B CA 1
ATOM 1904 C C . SER B 1 4 ? 4.888 39.091 18.861 1.00 16.92 4 SER B C 1
ATOM 1905 O O . SER B 1 4 ? 4.596 40.057 18.147 1.00 20.33 4 SER B O 1
ATOM 1909 N N . PHE B 1 5 ? 4.023 38.164 19.294 1.00 15.98 5 PHE B N 1
ATOM 1910 C CA . PHE B 1 5 ? 2.590 38.276 18.983 1.00 17.14 5 PHE B CA 1
ATOM 1911 C C . PHE B 1 5 ? 1.836 37.494 20.037 1.00 16.78 5 PHE B C 1
ATOM 1912 O O . PHE B 1 5 ? 2.376 36.629 20.730 1.00 16.82 5 PHE B O 1
ATOM 1920 N N . ASN B 1 6 ? 0.543 37.819 20.168 1.00 17.39 6 ASN B N 1
ATOM 1921 C CA . ASN B 1 6 ? -0.284 37.222 21.185 1.00 17.04 6 ASN B CA 1
ATOM 1922 C C . ASN B 1 6 ? -1.725 37.178 20.727 1.00 17.38 6 ASN B C 1
ATOM 1923 O O . ASN B 1 6 ? -2.322 38.226 20.496 1.00 21.73 6 ASN B O 1
ATOM 1928 N N . TYR B 1 7 ? -2.282 35.988 20.667 1.00 16.60 7 TYR B N 1
ATOM 1929 C CA . TYR B 1 7 ? -3.697 35.740 20.395 1.00 16.36 7 TYR B CA 1
ATOM 1930 C C . TYR B 1 7 ? -4.290 35.005 21.585 1.00 17.18 7 TYR B C 1
ATOM 1931 O O . TYR B 1 7 ? -4.216 33.793 21.707 1.00 17.98 7 TYR B O 1
ATOM 1940 N N . PRO B 1 8 ? -4.912 35.746 22.521 1.00 19.38 8 PRO B N 1
ATOM 1941 C CA . PRO B 1 8 ? -5.577 35.038 23.635 1.00 20.02 8 PRO B CA 1
ATOM 1942 C C . PRO B 1 8 ? -6.760 34.166 23.217 1.00 19.79 8 PRO B C 1
ATOM 1943 O O . PRO B 1 8 ? -7.141 33.221 23.913 1.00 22.62 8 PRO B O 1
ATOM 1947 N N . ASN B 1 9 ? -7.345 34.555 22.081 1.00 19.70 9 ASN B N 1
ATOM 1948 C CA . ASN B 1 9 ? -8.291 33.769 21.290 1.00 21.31 9 ASN B CA 1
ATOM 1949 C C . ASN B 1 9 ? -8.141 34.252 19.861 1.00 21.24 9 ASN B C 1
ATOM 1950 O O . ASN B 1 9 ? -7.308 35.139 19.592 1.00 19.74 9 ASN B O 1
ATOM 1955 N N . PHE B 1 10 ? -8.935 33.670 18.954 1.00 20.62 10 PHE B N 1
ATOM 1956 C CA . PHE B 1 10 ? -8.883 34.077 17.534 1.00 21.62 10 PHE B CA 1
ATOM 1957 C C . PHE B 1 10 ? -10.198 34.678 17.143 1.00 24.30 10 PHE B C 1
ATOM 1958 O O . PHE B 1 10 ? -10.647 34.571 16.010 1.00 26.64 10 PHE B O 1
ATOM 1966 N N . GLN B 1 11 ? -10.706 35.576 17.998 1.00 25.03 11 GLN B N 1
ATOM 1967 C CA . GLN B 1 11 ? -11.772 36.466 17.564 1.00 29.49 11 GLN B CA 1
ATOM 1968 C C . GLN B 1 11 ? -11.284 37.332 16.416 1.00 29.61 11 GLN B C 1
ATOM 1969 O O . GLN B 1 11 ? -12.045 37.688 15.515 1.00 35.87 11 GLN B O 1
ATOM 1975 N N . SER B 1 12 ? -10.039 37.787 16.510 1.00 29.36 12 SER B N 1
ATOM 1976 C CA . SER B 1 12 ? -9.343 38.387 15.402 1.00 29.94 12 SER B CA 1
ATOM 1977 C C . SER B 1 12 ? -8.306 37.418 14.851 1.00 25.64 12 SER B C 1
ATOM 1978 O O . SER B 1 12 ? -7.606 36.783 15.611 1.00 26.90 12 SER B O 1
ATOM 1981 N N . VAL B 1 13 ? -8.208 37.359 13.519 1.00 23.59 13 VAL B N 1
ATOM 1982 C CA . VAL B 1 13 ? -7.198 36.569 12.856 1.00 21.99 13 VAL B CA 1
ATOM 1983 C C . VAL B 1 13 ? -6.364 37.439 11.962 1.00 22.41 13 VAL B C 1
ATOM 1984 O O . VAL B 1 13 ? -5.713 36.986 11.018 1.00 21.54 13 VAL B O 1
ATOM 1988 N N . GLU B 1 14 ? -6.232 38.700 12.370 1.00 22.97 14 GLU B N 1
ATOM 1989 C CA . GLU B 1 14 ? -5.318 39.582 11.706 1.00 24.22 14 GLU B CA 1
ATOM 1990 C C . GLU B 1 14 ? -3.926 38.945 11.777 1.00 21.18 14 GLU B C 1
ATOM 1991 O O . GLU B 1 14 ? -3.540 38.462 12.823 1.00 23.04 14 GLU B O 1
ATOM 1997 N N . ASP B 1 15 ? -3.204 39.032 10.666 1.00 20.37 15 ASP B N 1
ATOM 1998 C CA . ASP B 1 15 ? -1.828 38.552 10.530 1.00 20.24 15 ASP B CA 1
ATOM 1999 C C . ASP B 1 15 ? -1.695 37.031 10.543 1.00 18.48 15 ASP B C 1
ATOM 2000 O O . ASP B 1 15 ? -0.576 36.552 10.672 1.00 22.94 15 ASP B O 1
ATOM 2005 N N . ILE B 1 16 ? -2.772 36.310 10.362 1.00 16.66 16 ILE B N 1
ATOM 2006 C CA . ILE B 1 16 ? -2.676 34.860 10.125 1.00 16.90 16 ILE B CA 1
ATOM 2007 C C . ILE B 1 16 ? -2.988 34.628 8.653 1.00 15.61 16 ILE B C 1
ATOM 2008 O O . ILE B 1 16 ? -3.989 35.109 8.121 1.00 18.73 16 ILE B O 1
ATOM 2013 N N . THR B 1 17 ? -2.117 33.877 7.976 1.00 15.47 17 THR B N 1
ATOM 2014 C CA . THR B 1 17 ? -2.320 33.457 6.591 1.00 15.89 17 THR B CA 1
ATOM 2015 C C . THR B 1 17 ? -2.871 32.030 6.591 1.00 13.61 17 THR B C 1
ATOM 2016 O O . THR B 1 17 ? -2.216 31.124 7.133 1.00 15.86 17 THR B O 1
ATOM 2020 N N . PHE B 1 18 ? -4.019 31.836 5.972 1.00 13.95 18 PHE B N 1
ATOM 2021 C CA . PHE B 1 18 ? -4.633 30.504 5.849 1.00 13.85 18 PHE B CA 1
ATOM 2022 C C . PHE B 1 18 ? -4.416 29.948 4.465 1.00 13.05 18 PHE B C 1
ATOM 2023 O O . PHE B 1 18 ? -4.608 30.680 3.487 1.00 15.28 18 PHE B O 1
ATOM 2031 N N . GLN B 1 19 ? -4.068 28.683 4.380 1.00 12.81 19 GLN B N 1
ATOM 2032 C CA . GLN B 1 19 ? -3.989 27.983 3.108 1.00 13.06 19 GLN B CA 1
ATOM 2033 C C . GLN B 1 19 ? -4.543 26.607 3.222 1.00 12.16 19 GLN B C 1
ATOM 2034 O O . GLN B 1 19 ? -4.736 26.042 4.310 1.00 12.70 19 GLN B O 1
ATOM 2044 N N . GLY B 1 20 ? -4.846 26.005 2.064 1.00 12.60 20 GLY B N 1
ATOM 2045 C CA . GLY B 1 20 ? -5.439 24.695 2.040 1.00 13.10 20 GLY B CA 1
ATOM 2046 C C . GLY B 1 20 ? -6.809 24.733 2.705 1.00 13.31 20 GLY B C 1
ATOM 2047 O O . GLY B 1 20 ? -7.588 25.684 2.508 1.00 15.06 20 GLY B O 1
ATOM 2048 N N . GLY B 1 21 ? -7.122 23.737 3.518 1.00 12.81 21 GLY B N 1
ATOM 2049 C CA . GLY B 1 21 ? -8.394 23.607 4.192 1.00 14.03 21 GLY B CA 1
ATOM 2050 C C . GLY B 1 21 ? -8.510 24.256 5.536 1.00 14.31 21 GLY B C 1
ATOM 2051 O O . GLY B 1 21 ? -9.518 23.971 6.222 1.00 17.21 21 GLY B O 1
ATOM 2052 N N . ALA B 1 22 ? -7.562 25.084 5.952 1.00 12.84 22 ALA B N 1
ATOM 2053 C CA . ALA B 1 22 ? -7.649 25.750 7.254 1.00 12.76 22 ALA B CA 1
ATOM 2054 C C . ALA B 1 22 ? -8.438 27.037 7.175 1.00 13.45 22 ALA B C 1
ATOM 2055 O O . ALA B 1 22 ? -8.413 27.763 6.171 1.00 15.26 22 ALA B O 1
ATOM 2057 N N . SER B 1 23 ? -9.115 27.391 8.275 1.00 13.25 23 SER B N 1
ATOM 2058 C CA . SER B 1 23 ? -9.926 28.595 8.285 1.00 14.61 23 SER B CA 1
ATOM 2059 C C . SER B 1 23 ? -10.204 29.018 9.742 1.00 14.90 23 SER B C 1
ATOM 2060 O O . SER B 1 23 ? -10.080 28.203 10.657 1.00 15.00 23 SER B O 1
ATOM 2063 N N . PRO B 1 24 ? -10.622 30.259 9.930 1.00 15.61 24 PRO B N 1
ATOM 2064 C CA . PRO B 1 24 ? -11.136 30.699 11.222 1.00 17.38 24 PRO B CA 1
ATOM 2065 C C . PRO B 1 24 ? -12.511 30.124 11.504 1.00 19.12 24 PRO B C 1
ATOM 2066 O O . PRO B 1 24 ? -13.344 30.236 10.640 1.00 24.94 24 PRO B O 1
ATOM 2070 N N . ARG B 1 25 ? -12.760 29.550 12.668 1.00 17.59 25 ARG B N 1
ATOM 2071 C CA . ARG B 1 25 ? -14.094 29.027 13.010 1.00 18.77 25 ARG B CA 1
ATOM 2072 C C . ARG B 1 25 ? -14.348 29.193 14.484 1.00 19.27 25 ARG B C 1
ATOM 2073 O O . ARG B 1 25 ? -13.534 28.764 15.277 1.00 19.94 25 ARG B O 1
ATOM 2081 N N . ASN B 1 26 ? -15.464 29.781 14.854 1.00 20.80 26 ASN B N 1
ATOM 2082 C CA . ASN B 1 26 ? -15.897 29.772 16.285 1.00 20.66 26 ASN B CA 1
ATOM 2083 C C . ASN B 1 26 ? -14.749 30.253 17.179 1.00 21.48 26 ASN B C 1
ATOM 2084 O O . ASN B 1 26 ? -14.482 29.779 18.285 1.00 25.05 26 ASN B O 1
ATOM 2089 N N . GLU B 1 27 ? -14.052 31.301 16.695 1.00 20.06 27 GLU B N 1
ATOM 2090 C CA . GLU B 1 27 ? -12.961 32.007 17.404 1.00 21.53 27 GLU B CA 1
ATOM 2091 C C . GLU B 1 27 ? -11.696 31.157 17.674 1.00 20.29 27 GLU B C 1
ATOM 2092 O O . GLU B 1 27 ? -10.847 31.439 18.597 1.00 21.39 27 GLU B O 1
ATOM 2098 N N . THR B 1 28 ? -11.503 30.166 16.829 1.00 17.49 28 THR B N 1
ATOM 2099 C CA . THR B 1 28 ? -10.349 29.285 16.845 1.00 15.91 28 THR B CA 1
ATOM 2100 C C . THR B 1 28 ? -9.746 29.183 15.448 1.00 14.95 28 THR B C 1
ATOM 2101 O O . THR B 1 28 ? -10.381 29.614 14.458 1.00 16.44 28 THR B O 1
ATOM 2105 N N . LEU B 1 29 ? -8.565 28.593 15.359 1.00 14.07 29 LEU B N 1
ATOM 2106 C CA . LEU B 1 29 ? -8.019 28.165 14.052 1.00 13.56 29 LEU B CA 1
ATOM 2107 C C . LEU B 1 29 ? -8.442 26.725 13.817 1.00 13.19 29 LEU B C 1
ATOM 2108 O O . LEU B 1 29 ? -8.053 25.849 14.576 1.00 14.83 29 LEU B O 1
ATOM 2113 N N . GLN B 1 30 ? -9.229 26.479 12.783 1.00 12.76 30 GLN B N 1
ATOM 2114 C CA . GLN B 1 30 ? -9.657 25.144 12.390 1.00 12.03 30 GLN B CA 1
ATOM 2115 C C . GLN B 1 30 ? -8.733 24.663 11.284 1.00 12.29 30 GLN B C 1
ATOM 2116 O O . GLN B 1 30 ? -8.708 25.247 10.187 1.00 14.62 30 GLN B O 1
ATOM 2122 N N . LEU B 1 31 ? -7.918 23.649 11.557 1.00 11.89 31 LEU B N 1
ATOM 2123 C CA . LEU B 1 31 ? -6.818 23.334 10.627 1.00 12.00 31 LEU B CA 1
ATOM 2124 C C . LEU B 1 31 ? -7.225 22.502 9.432 1.00 12.63 31 LEU B C 1
ATOM 2125 O O . LEU B 1 31 ? -6.520 22.530 8.407 1.00 14.20 31 LEU B O 1
ATOM 2130 N N . THR B 1 32 ? -8.290 21.725 9.556 1.00 12.54 32 THR B N 1
ATOM 2131 C CA . THR B 1 32 ? -8.810 20.925 8.462 1.00 13.02 32 THR B CA 1
ATOM 2132 C C . THR B 1 32 ? -10.297 21.160 8.349 1.00 12.38 32 THR B C 1
ATOM 2133 O O . THR B 1 32 ? -10.956 21.499 9.346 1.00 13.58 32 THR B O 1
ATOM 2137 N N . PRO B 1 33 ? -10.901 20.983 7.171 1.00 12.75 33 PRO B N 1
ATOM 2138 C CA . PRO B 1 33 ? -12.236 21.470 6.936 1.00 13.45 33 PRO B CA 1
ATOM 2139 C C . PRO B 1 33 ? -13.303 20.485 7.310 1.00 13.19 33 PRO B C 1
ATOM 2140 O O . PRO B 1 33 ? -13.098 19.265 7.322 1.00 13.96 33 PRO B O 1
ATOM 2144 N N . THR B 1 34 ? -14.503 21.021 7.514 1.00 13.90 34 THR B N 1
ATOM 2145 C CA . THR B 1 34 ? -15.685 20.270 7.751 1.00 13.69 34 THR B CA 1
ATOM 2146 C C . THR B 1 34 ? -16.759 20.693 6.739 1.00 14.47 34 THR B C 1
ATOM 2147 O O . THR B 1 34 ? -16.741 21.830 6.236 1.00 16.47 34 THR B O 1
ATOM 2151 N N . ASP B 1 35 ? -17.664 19.779 6.419 1.00 14.56 35 ASP B N 1
ATOM 2152 C CA . ASP B 1 35 ? -18.795 20.168 5.576 1.00 14.50 35 ASP B CA 1
ATOM 2153 C C . ASP B 1 35 ? -19.837 20.914 6.402 1.00 15.57 35 ASP B C 1
ATOM 2154 O O . ASP B 1 35 ? -19.633 21.169 7.572 1.00 15.41 35 ASP B O 1
ATOM 2159 N N . SER B 1 36 ? -20.917 21.362 5.751 1.00 16.32 36 SER B N 1
ATOM 2160 C CA . SER B 1 36 ? -21.894 22.198 6.430 1.00 18.33 36 SER B CA 1
ATOM 2161 C C . SER B 1 36 ? -22.632 21.450 7.554 1.00 19.27 36 SER B C 1
ATOM 2162 O O . SER B 1 36 ? -23.227 22.122 8.427 1.00 23.03 36 SER B O 1
ATOM 2165 N N . ASN B 1 37 ? -22.573 20.113 7.564 1.00 18.76 37 ASN B N 1
ATOM 2166 C CA . ASN B 1 37 ? -23.080 19.279 8.651 1.00 18.87 37 ASN B CA 1
ATOM 2167 C C . ASN B 1 37 ? -22.094 19.049 9.756 1.00 18.64 37 ASN B C 1
ATOM 2168 O O . ASN B 1 37 ? -22.401 18.315 10.713 1.00 21.59 37 ASN B O 1
ATOM 2173 N N . GLY B 1 38 ? -20.908 19.623 9.652 1.00 15.90 38 GLY B N 1
ATOM 2174 C CA . GLY B 1 38 ? -19.885 19.468 10.663 1.00 15.58 38 GLY B CA 1
ATOM 2175 C C . GLY B 1 38 ? -19.034 18.232 10.525 1.00 15.96 38 GLY B C 1
ATOM 2176 O O . GLY B 1 38 ? -18.233 17.905 11.410 1.00 18.14 38 GLY B O 1
ATOM 2177 N N . ILE B 1 39 ? -19.147 17.485 9.408 1.00 16.12 39 ILE B N 1
ATOM 2178 C CA . ILE B 1 39 ? -18.399 16.236 9.257 1.00 16.27 39 ILE B CA 1
ATOM 2179 C C . ILE B 1 39 ? -17.003 16.507 8.651 1.00 13.94 39 ILE B C 1
ATOM 2180 O O . ILE B 1 39 ? -16.887 17.228 7.662 1.00 15.08 39 ILE B O 1
ATOM 2185 N N . PRO B 1 40 ? -15.934 16.023 9.315 1.00 14.59 40 PRO B N 1
ATOM 2186 C CA . PRO B 1 40 ? -14.585 16.206 8.761 1.00 13.59 40 PRO B CA 1
ATOM 2187 C C . PRO B 1 40 ? -14.476 15.675 7.337 1.00 13.14 40 PRO B C 1
ATOM 2188 O O . PRO B 1 40 ? -14.882 14.564 7.051 1.00 14.52 40 PRO B O 1
ATOM 2192 N N . ILE B 1 41 ? -13.891 16.482 6.451 1.00 12.88 41 ILE B N 1
ATOM 2193 C CA . ILE B 1 41 ? -13.677 16.091 5.060 1.00 12.87 41 ILE B CA 1
ATOM 2194 C C . ILE B 1 41 ? -12.375 15.309 4.976 1.00 12.94 41 ILE B C 1
ATOM 2195 O O . ILE B 1 41 ? -11.339 15.767 5.449 1.00 14.01 41 ILE B O 1
ATOM 2200 N N . ARG B 1 42 ? -12.471 14.106 4.406 1.00 12.93 42 ARG B N 1
ATOM 2201 C CA . ARG B 1 42 ? -11.284 13.235 4.297 1.00 13.06 42 ARG B CA 1
ATOM 2202 C C . ARG B 1 42 ? -10.275 13.751 3.297 1.00 12.23 42 ARG B C 1
ATOM 2203 O O . ARG B 1 42 ? -10.630 14.460 2.343 1.00 13.79 42 ARG B O 1
ATOM 2211 N N . GLN B 1 43 ? -8.999 13.412 3.520 1.00 12.35 43 GLN B N 1
ATOM 2212 C CA . GLN B 1 43 ? -7.937 13.724 2.540 1.00 11.94 43 GLN B CA 1
ATOM 2213 C C . GLN B 1 43 ? -7.836 15.202 2.305 1.00 11.81 43 GLN B C 1
ATOM 2214 O O . GLN B 1 43 ? -7.878 15.669 1.147 1.00 12.94 43 GLN B O 1
ATOM 2220 N N . ARG B 1 44 ? -7.628 15.993 3.373 1.00 11.40 44 ARG B N 1
ATOM 2221 C CA . ARG B 1 44 ? -7.397 17.420 3.257 1.00 11.27 44 ARG B CA 1
ATOM 2222 C C . ARG B 1 44 ? -6.277 17.856 4.188 1.00 11.51 44 ARG B C 1
ATOM 2223 O O . ARG B 1 44 ? -6.112 17.299 5.268 1.00 14.92 44 ARG B O 1
ATOM 2231 N N . ALA B 1 45 ? -5.511 18.853 3.784 1.00 11.59 45 ALA B N 1
ATOM 2232 C CA . ALA B 1 45 ? -4.514 19.467 4.625 1.00 11.82 45 ALA B CA 1
ATOM 2233 C C . ALA B 1 45 ? -4.771 20.956 4.679 1.00 10.79 45 ALA B C 1
ATOM 2234 O O . ALA B 1 45 ? -5.324 21.549 3.735 1.00 12.55 45 ALA B O 1
ATOM 2236 N N . GLY B 1 46 ? -4.370 21.588 5.779 1.00 11.07 46 GLY B N 1
ATOM 2237 C CA . GLY B 1 46 ? -4.490 23.046 5.930 1.00 11.47 46 GLY B CA 1
ATOM 2238 C C . GLY B 1 46 ? -3.365 23.610 6.754 1.00 10.88 46 GLY B C 1
ATOM 2239 O O . GLY B 1 46 ? -2.813 22.948 7.624 1.00 11.34 46 GLY B O 1
ATOM 2240 N N . HIS B 1 47 ? -2.996 24.872 6.426 1.00 10.87 47 HIS B N 1
ATOM 2241 C CA . HIS B 1 47 ? -1.997 25.621 7.176 1.00 10.78 47 HIS B CA 1
ATOM 2242 C C . HIS B 1 47 ? -2.609 26.912 7.701 1.00 11.21 47 HIS B C 1
ATOM 2243 O O . HIS B 1 47 ? -3.365 27.590 6.988 1.00 12.22 47 HIS B O 1
ATOM 2250 N N . ALA B 1 48 ? -2.189 27.297 8.905 1.00 11.15 48 ALA B N 1
ATOM 2251 C CA . ALA B 1 48 ? -2.495 28.616 9.471 1.00 11.69 48 ALA B CA 1
ATOM 2252 C C . ALA B 1 48 ? -1.169 29.150 10.021 1.00 11.80 48 ALA B C 1
ATOM 2253 O O . ALA B 1 48 ? -0.625 28.558 10.959 1.00 12.82 48 ALA B O 1
ATOM 2255 N N . VAL B 1 49 ? -0.644 30.196 9.365 1.00 12.23 49 VAL B N 1
ATOM 2256 C CA . VAL B 1 49 ? 0.760 30.624 9.574 1.00 13.78 49 VAL B CA 1
ATOM 2257 C C . VAL B 1 49 ? 0.768 32.081 9.990 1.00 13.49 49 VAL B C 1
ATOM 2258 O O . VAL B 1 49 ? 0.083 32.904 9.370 1.00 15.74 49 VAL B O 1
ATOM 2262 N N . TYR B 1 50 ? 1.606 32.451 10.942 1.00 12.92 50 TYR B N 1
ATOM 2263 C CA . TYR B 1 50 ? 1.779 33.866 11.256 1.00 13.41 50 TYR B CA 1
ATOM 2264 C C . TYR B 1 50 ? 2.466 34.531 10.094 1.00 13.98 50 TYR B C 1
ATOM 2265 O O . TYR B 1 50 ? 3.514 34.065 9.597 1.00 15.15 50 TYR B O 1
ATOM 2274 N N . SER B 1 51 ? 1.918 35.650 9.584 1.00 15.74 51 SER B N 1
ATOM 2275 C CA . SER B 1 51 ? 2.359 36.139 8.283 1.00 17.26 51 SER B CA 1
ATOM 2276 C C . SER B 1 51 ? 3.720 36.792 8.270 1.00 18.60 51 SER B C 1
ATOM 2277 O O . SER B 1 51 ? 4.359 36.863 7.201 1.00 20.51 51 SER B O 1
ATOM 2281 N N . GLN B 1 52 ? 4.187 37.332 9.408 1.00 16.45 52 GLN B N 1
ATOM 2282 C CA . GLN B 1 52 ? 5.472 38.031 9.394 1.00 17.06 52 GLN B CA 1
ATOM 2283 C C . GLN B 1 52 ?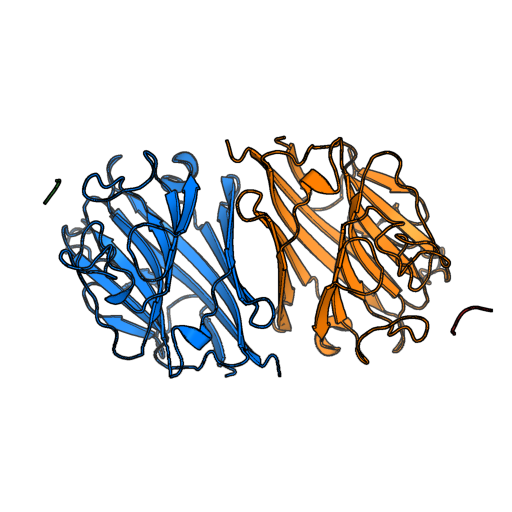 6.626 37.082 9.643 1.00 17.10 52 GLN B C 1
ATOM 2284 O O . GLN B 1 52 ? 6.608 36.320 10.610 1.00 17.40 52 GLN B O 1
ATOM 2290 N N . PRO B 1 53 ? 7.651 37.149 8.808 1.00 18.38 53 PRO B N 1
ATOM 2291 C CA . PRO B 1 53 ? 8.801 36.298 9.027 1.00 18.48 53 PRO B CA 1
ATOM 2292 C C . PRO B 1 53 ? 9.743 36.762 10.098 1.00 17.90 53 PRO B C 1
ATOM 2293 O O . PRO B 1 53 ? 9.751 37.930 10.494 1.00 21.18 53 PRO B O 1
ATOM 2297 N N . PHE B 1 54 ? 10.590 35.866 10.560 1.00 17.23 54 PHE B N 1
ATOM 2298 C CA . PHE B 1 54 ? 11.693 36.179 11.455 1.00 17.47 54 PHE B CA 1
ATOM 2299 C C . PHE B 1 54 ? 12.921 35.428 10.968 1.00 16.53 54 PHE B C 1
ATOM 2300 O O . PHE B 1 54 ? 12.827 34.613 10.041 1.00 17.77 54 PHE B O 1
ATOM 2308 N N . GLN B 1 55 ? 14.049 35.762 11.521 1.00 17.12 55 GLN B N 1
ATOM 2309 C CA . GLN B 1 55 ? 15.286 35.053 11.222 1.00 17.29 55 GLN B CA 1
ATOM 2310 C C . GLN B 1 55 ? 15.771 34.314 12.477 1.00 17.41 55 GLN B C 1
ATOM 2311 O O . GLN B 1 55 ? 15.494 34.729 13.610 1.00 19.53 55 GLN B O 1
ATOM 2322 N N . LEU B 1 56 ? 16.606 33.293 12.253 1.00 17.88 56 LEU B N 1
ATOM 2323 C CA . LEU B 1 56 ? 17.075 32.433 13.313 1.00 17.82 56 LEU B CA 1
ATOM 2324 C C . LEU B 1 56 ? 18.501 32.619 13.753 1.00 20.40 56 LEU B C 1
ATOM 2325 O O . LEU B 1 56 ? 18.907 32.107 14.801 1.00 22.85 56 LEU B O 1
ATOM 2330 N N . ARG B 1 57 ? 19.320 33.345 13.014 1.00 22.18 57 ARG B N 1
ATOM 2331 C CA . ARG B 1 57 ? 20.725 33.526 13.426 1.00 22.72 57 ARG B CA 1
ATOM 2332 C C . ARG B 1 57 ? 20.668 34.253 14.771 1.00 20.57 57 ARG B C 1
ATOM 2333 O O . ARG B 1 57 ? 20.001 35.262 14.961 1.00 22.54 57 ARG B O 1
ATOM 2341 N N . ASP B 1 58 ? 21.437 33.751 15.714 1.00 21.92 58 ASP B N 1
ATOM 2342 C CA . ASP B 1 58 ? 21.577 34.408 17.026 1.00 22.70 58 ASP B CA 1
ATOM 2343 C C . ASP B 1 58 ? 20.221 34.703 17.670 1.00 20.71 58 ASP B C 1
ATOM 2344 O O . ASP B 1 58 ? 20.069 35.786 18.260 1.00 24.90 58 ASP B O 1
ATOM 2349 N N . THR B 1 59 ? 19.276 33.763 17.631 1.00 18.43 59 THR B N 1
ATOM 2350 C CA . THR B 1 59 ? 17.920 33.917 18.122 1.00 16.98 59 THR B CA 1
ATOM 2351 C C . THR B 1 59 ? 17.491 32.760 18.984 1.00 15.78 59 THR B C 1
ATOM 2352 O O . THR B 1 59 ? 17.750 31.609 18.633 1.00 16.73 59 THR B O 1
ATOM 2356 N N . SER B 1 60 ? 16.755 33.081 20.053 1.00 14.62 60 SER B N 1
ATOM 2357 C CA . SER B 1 60 ? 15.984 32.099 20.801 1.00 14.32 60 SER B CA 1
ATOM 2358 C C . SER B 1 60 ? 14.512 32.446 20.669 1.00 14.26 60 SER B C 1
ATOM 2359 O O . SER B 1 60 ? 14.163 33.611 20.430 1.00 14.77 60 SER B O 1
ATOM 2362 N N . PHE B 1 61 ? 13.625 31.462 20.856 1.00 13.63 61 PHE B N 1
ATOM 2363 C CA . PHE B 1 61 ? 12.210 31.778 20.848 1.00 13.51 61 PHE B CA 1
ATOM 2364 C C . PHE B 1 61 ? 11.475 30.913 21.811 1.00 13.17 61 PHE B C 1
ATOM 2365 O O . PHE B 1 61 ? 11.896 29.825 22.195 1.00 13.30 61 PHE B O 1
ATOM 2373 N N . TYR B 1 62 ? 10.286 31.419 22.243 1.00 13.65 62 TYR B N 1
ATOM 2374 C CA . TYR B 1 62 ? 9.345 30.712 23.069 1.00 12.93 62 TYR B CA 1
ATOM 2375 C C . TYR B 1 62 ? 7.981 30.881 22.453 1.00 13.28 62 TYR B C 1
ATOM 2376 O O . TYR B 1 62 ? 7.582 32.009 22.085 1.00 14.50 62 TYR B O 1
ATOM 2385 N N . THR B 1 63 ? 7.202 29.790 22.353 1.00 12.75 63 THR B N 1
ATOM 2386 C CA . THR B 1 63 ? 5.820 29.884 21.904 1.00 12.96 63 THR B CA 1
ATOM 2387 C C . THR B 1 63 ? 4.980 28.935 22.714 1.00 12.75 63 THR B C 1
ATOM 2388 O O . THR B 1 63 ? 5.434 27.883 23.180 1.00 13.68 63 THR B O 1
ATOM 2392 N N . THR B 1 64 ? 3.716 29.333 22.947 1.00 12.66 64 THR B N 1
ATOM 2393 C CA . THR B 1 64 ? 2.785 28.472 23.624 1.00 12.95 64 THR B CA 1
ATOM 2394 C C . THR B 1 64 ? 1.435 28.589 22.935 1.00 12.65 64 THR B C 1
ATOM 2395 O O . THR B 1 64 ? 1.091 29.621 22.392 1.00 13.20 64 THR B O 1
ATOM 2399 N N . PHE B 1 65 ? 0.673 27.477 22.964 1.00 12.33 65 PHE B N 1
ATOM 2400 C CA . PHE B 1 65 ? -0.640 27.478 22.348 1.00 12.71 65 PHE B CA 1
ATOM 2401 C C . PHE B 1 65 ? -1.487 26.484 23.107 1.00 12.87 65 PHE B C 1
ATOM 2402 O O . PHE B 1 65 ? -1.003 25.571 23.768 1.00 13.36 65 PHE B O 1
ATOM 2410 N N . THR B 1 66 ? -2.827 26.673 22.969 1.00 12.90 66 THR B N 1
ATOM 2411 C CA . THR B 1 66 ? -3.767 25.698 23.472 1.00 12.77 66 THR B CA 1
ATOM 2412 C C . THR B 1 66 ? -4.498 25.092 22.279 1.00 13.31 66 THR B C 1
ATOM 2413 O O . THR B 1 66 ? -4.704 25.779 21.251 1.00 13.35 66 THR B O 1
ATOM 2417 N N . PHE B 1 67 ? -4.925 23.843 22.431 1.00 13.38 67 PHE B N 1
ATOM 2418 C CA . PHE B 1 67 ? -5.499 23.108 21.317 1.00 13.36 67 PHE B CA 1
ATOM 2419 C C . PHE B 1 67 ? -6.527 22.125 21.793 1.00 14.20 67 PHE B C 1
ATOM 2420 O O . PHE B 1 67 ? -6.475 21.639 22.939 1.00 14.80 67 PHE B O 1
ATOM 2428 N N . VAL B 1 68 ? -7.412 21.750 20.864 1.00 14.21 68 VAL B N 1
ATOM 2429 C CA . VAL B 1 68 ? -8.382 20.663 21.078 1.00 14.92 68 VAL B CA 1
ATOM 2430 C C . VAL B 1 68 ? -8.354 19.780 19.815 1.00 15.13 68 VAL B C 1
ATOM 2431 O O . VAL B 1 68 ? -8.387 20.315 18.682 1.00 15.83 68 VAL B O 1
ATOM 2435 N N . ILE B 1 69 ? -8.402 18.475 20.018 1.00 15.21 69 ILE B N 1
ATOM 2436 C CA . ILE B 1 69 ? -8.649 17.541 18.940 1.00 16.59 69 ILE B CA 1
ATOM 2437 C C . ILE B 1 69 ? -10.061 17.017 19.131 1.00 16.10 69 ILE B C 1
ATOM 2438 O O . ILE B 1 69 ? -10.395 16.448 20.184 1.00 18.15 69 ILE B O 1
ATOM 2444 N N . ARG B 1 70 ? -10.917 17.183 18.125 1.00 15.60 70 ARG B N 1
ATOM 2445 C CA . ARG B 1 70 ? -12.268 16.669 18.151 1.00 16.12 70 ARG B CA 1
ATOM 2446 C C . ARG B 1 70 ? -12.337 15.445 17.267 1.00 16.05 70 ARG B C 1
ATOM 2447 O O . ARG B 1 70 ? -12.179 15.504 16.069 1.00 18.65 70 ARG B O 1
ATOM 2455 N N . THR B 1 71 ? -12.577 14.313 17.904 1.00 18.73 71 THR B N 1
ATOM 2456 C CA . THR B 1 71 ? -12.651 13.043 17.213 1.00 20.01 71 THR B CA 1
ATOM 2457 C C . THR B 1 71 ? -14.079 12.607 17.164 1.00 20.97 71 THR B C 1
ATOM 2458 O O . THR B 1 71 ? -14.831 12.771 18.093 1.00 27.66 71 THR B O 1
ATOM 2462 N N . THR B 1 72 ? -14.415 11.897 16.100 1.00 19.11 72 THR B N 1
ATOM 2463 C CA . THR B 1 72 ? -15.747 11.409 15.882 1.00 23.64 72 THR B CA 1
ATOM 2464 C C . THR B 1 72 ? -15.722 9.909 15.613 1.00 20.97 72 THR B C 1
ATOM 2465 O O . THR B 1 72 ? -16.774 9.324 15.262 1.00 30.71 72 THR B O 1
ATOM 2469 N N . SER B 1 73 ? -14.611 9.258 15.912 1.00 20.51 73 SER B N 1
ATOM 2470 C CA . SER B 1 73 ? -14.493 7.839 15.946 1.00 22.83 73 SER B CA 1
ATOM 2471 C C . SER B 1 73 ? -13.271 7.340 16.717 1.00 19.66 73 SER B C 1
ATOM 2472 O O . SER B 1 73 ? -12.432 8.119 17.120 1.00 20.79 73 SER B O 1
ATOM 2475 N N . ASN B 1 74 ? -13.181 6.014 16.900 1.00 19.42 74 ASN B N 1
ATOM 2476 C CA . ASN B 1 74 ? -12.057 5.376 17.549 1.00 19.14 74 ASN B CA 1
ATOM 2477 C C . ASN B 1 74 ? -10.798 5.339 16.765 1.00 21.50 74 ASN B C 1
ATOM 2478 O O . ASN B 1 74 ? -9.738 4.991 17.328 1.00 24.09 74 ASN B O 1
ATOM 2483 N N . SER B 1 75 ? -10.885 5.687 15.472 1.00 21.30 75 SER B N 1
ATOM 2484 C CA . SER B 1 75 ? -9.727 5.638 14.597 1.00 21.56 75 SER B CA 1
ATOM 2485 C C . SER B 1 75 ? -9.612 7.004 13.806 1.00 20.19 75 SER B C 1
ATOM 2486 O O . SER B 1 75 ? -9.731 7.100 12.602 1.00 22.90 75 SER B O 1
ATOM 2490 N N . PRO B 1 76 ? -9.305 8.063 14.556 1.00 17.63 76 PRO B N 1
ATOM 2491 C CA . PRO B 1 76 ? -9.100 9.356 13.921 1.00 16.53 76 PRO B CA 1
ATOM 2492 C C . PRO B 1 76 ? -7.778 9.365 13.142 1.00 15.19 76 PRO B C 1
ATOM 2493 O O . PRO B 1 76 ? -6.828 8.639 13.442 1.00 17.03 76 PRO B O 1
ATOM 2497 N N . ALA B 1 77 ? -7.686 10.270 12.173 1.00 13.19 77 ALA B N 1
ATOM 2498 C CA . ALA B 1 77 ? -6.421 10.519 11.479 1.00 12.52 77 ALA B CA 1
ATOM 2499 C C . ALA B 1 77 ? -6.464 11.920 10.928 1.00 11.92 77 ALA B C 1
ATOM 2500 O O . ALA B 1 77 ? -7.538 12.385 10.515 1.00 12.26 77 ALA B O 1
ATOM 2502 N N . ASP B 1 78 ? -5.341 12.638 10.811 1.00 11.55 78 ASP B N 1
ATOM 2503 C CA . ASP B 1 78 ? -3.960 12.202 11.047 1.00 11.34 78 ASP B CA 1
ATOM 2504 C C . ASP B 1 78 ? -3.190 12.927 12.141 1.00 11.89 78 ASP B C 1
ATOM 2505 O O . ASP B 1 78 ? -2.138 12.447 12.582 1.00 13.29 78 ASP B O 1
ATOM 2510 N N . GLY B 1 79 ? -3.695 14.084 12.559 1.00 12.16 79 GLY B N 1
ATOM 2511 C CA . GLY B 1 79 ? -3.058 14.903 13.565 1.00 12.62 79 GLY B CA 1
ATOM 2512 C C . GLY B 1 79 ? -2.702 16.282 13.039 1.00 11.09 79 GLY B C 1
ATOM 2513 O O . GLY B 1 79 ? -3.254 16.765 12.057 1.00 12.24 79 GLY B O 1
ATOM 2514 N N . PHE B 1 80 ? -1.790 16.927 13.763 1.00 10.97 80 PHE B N 1
ATOM 2515 C CA . PHE B 1 80 ? -1.360 18.262 13.377 1.00 11.15 80 PHE B CA 1
ATOM 2516 C C . PHE B 1 80 ? 0.031 18.501 13.916 1.00 10.39 80 PHE B C 1
ATOM 2517 O O . PHE B 1 80 ? 0.569 17.732 14.704 1.00 11.66 80 PHE B O 1
ATOM 2525 N N . ALA B 1 81 ? 0.617 19.625 13.491 1.00 10.92 81 ALA B N 1
ATOM 2526 C CA . ALA B 1 81 ? 1.928 20.003 13.975 1.00 10.87 81 ALA B CA 1
ATOM 2527 C C . ALA B 1 81 ? 2.026 21.540 14.054 1.00 10.20 81 ALA B C 1
ATOM 2528 O O . ALA B 1 81 ? 1.392 22.243 13.264 1.00 12.19 81 ALA B O 1
ATOM 2530 N N . ILE B 1 82 ? 2.864 22.012 14.968 1.00 10.49 82 ILE B N 1
ATOM 2531 C CA . ILE B 1 82 ? 3.418 23.372 14.861 1.00 10.85 82 ILE B CA 1
ATOM 2532 C C . ILE B 1 82 ? 4.731 23.241 14.109 1.00 10.61 82 ILE B C 1
ATOM 2533 O O . ILE B 1 82 ? 5.491 22.288 14.350 1.00 11.50 82 ILE B O 1
ATOM 2538 N N . PHE B 1 83 ? 5.009 24.159 13.192 1.00 10.51 83 PHE B N 1
ATOM 2539 C CA . PHE B 1 83 ? 6.171 24.012 12.305 1.00 10.47 83 PHE B CA 1
ATOM 2540 C C . PHE B 1 83 ? 6.765 25.344 11.939 1.00 10.80 83 PHE B C 1
ATOM 2541 O O . PHE B 1 83 ? 6.089 26.380 11.934 1.00 11.45 83 PHE B O 1
ATOM 2549 N N . ILE B 1 84 ? 8.049 25.272 11.573 1.00 11.21 84 ILE B N 1
ATOM 2550 C CA . ILE B 1 84 ? 8.789 26.380 10.976 1.00 11.53 84 ILE B CA 1
ATOM 2551 C C . ILE B 1 84 ? 9.260 25.949 9.595 1.00 11.37 84 ILE B C 1
ATOM 2552 O O . ILE B 1 84 ? 9.646 24.807 9.388 1.00 12.27 84 ILE B O 1
ATOM 2560 N N . ALA B 1 85 ? 9.196 26.912 8.649 1.00 12.11 85 ALA B N 1
ATOM 2561 C CA . ALA B 1 85 ? 9.548 26.635 7.277 1.00 12.24 85 ALA B CA 1
ATOM 2562 C C . ALA B 1 85 ? 10.025 27.912 6.594 1.00 13.53 85 ALA B C 1
ATOM 2563 O O . ALA B 1 85 ? 9.751 29.005 7.076 1.00 14.52 85 ALA B O 1
ATOM 2565 N N . PRO B 1 86 ? 10.771 27.767 5.484 1.00 13.79 86 PRO B N 1
ATOM 2566 C CA . PRO B 1 86 ? 11.247 28.896 4.719 1.00 14.03 86 PRO B CA 1
ATOM 2567 C C . PRO B 1 86 ? 10.158 29.497 3.900 1.00 15.35 86 PRO B C 1
ATOM 2568 O O . PRO B 1 86 ? 9.012 28.999 3.841 1.00 16.02 86 PRO B O 1
ATOM 2572 N N . PRO B 1 87 ? 10.464 30.609 3.182 1.00 16.56 87 PRO B N 1
ATOM 2573 C CA . PRO B 1 87 ? 9.434 31.307 2.408 1.00 17.35 87 PRO B CA 1
ATOM 2574 C C . PRO B 1 87 ? 8.764 30.438 1.389 1.00 16.21 87 PRO B C 1
ATOM 2575 O O . PRO B 1 87 ? 9.381 29.561 0.787 1.00 17.09 87 PRO B O 1
ATOM 2579 N N . ASP B 1 88 ? 7.494 30.747 1.162 1.00 17.41 88 ASP B N 1
ATOM 2580 C CA . ASP B 1 88 ? 6.755 30.089 0.082 1.00 17.04 88 ASP B CA 1
ATOM 2581 C C . ASP B 1 88 ? 6.541 28.633 0.346 1.00 14.88 88 ASP B C 1
ATOM 2582 O O . ASP B 1 88 ? 6.196 27.900 -0.593 1.00 16.54 88 ASP B O 1
ATOM 2587 N N . PHE B 1 89 ? 6.683 28.139 1.598 1.00 15.04 89 PHE B N 1
ATOM 2588 C CA . PHE B 1 89 ? 6.395 26.731 1.857 1.00 13.63 89 PHE B CA 1
ATOM 2589 C C . PHE B 1 89 ? 4.918 26.440 1.577 1.00 12.86 89 PHE B C 1
ATOM 2590 O O . PHE B 1 89 ? 4.056 27.100 2.152 1.00 14.00 89 PHE B O 1
ATOM 2598 N N . PRO B 1 90 ? 4.626 25.521 0.693 1.00 12.75 90 PRO B N 1
ATOM 2599 C CA . PRO B 1 90 ? 3.214 25.278 0.279 1.00 13.81 90 PRO B CA 1
ATOM 2600 C C . PRO B 1 90 ? 2.555 24.269 1.209 1.00 12.55 90 PRO B C 1
ATOM 2601 O O . PRO B 1 90 ? 3.217 23.550 1.981 1.00 13.10 90 PRO B O 1
ATOM 2605 N N . VAL B 1 91 ? 1.243 24.154 1.079 1.00 13.17 91 VAL B N 1
ATOM 2606 C CA . VAL B 1 91 ? 0.544 23.037 1.680 1.00 12.89 91 VAL B CA 1
ATOM 2607 C C . VAL B 1 91 ? 0.908 21.765 0.885 1.00 11.65 91 VAL B C 1
ATOM 2608 O O . VAL B 1 91 ? 0.689 21.635 -0.351 1.00 13.95 91 VAL B O 1
ATOM 2612 N N . LYS B 1 92 ? 1.466 20.798 1.606 1.00 11.82 92 LYS B N 1
ATOM 2613 C CA . LYS B 1 92 ? 1.884 19.531 1.008 1.00 12.27 92 LYS B CA 1
ATOM 2614 C C . LYS B 1 92 ? 0.842 18.467 1.251 1.00 11.88 92 LYS B C 1
ATOM 2615 O O . LYS B 1 92 ? -0.345 18.792 1.377 1.00 12.96 92 LYS B O 1
ATOM 2621 N N . ARG B 1 93 ? 1.228 17.211 1.212 1.00 11.71 93 ARG B N 1
ATOM 2622 C CA . ARG B 1 93 ? 0.216 16.149 1.084 1.00 11.62 93 ARG B CA 1
ATOM 2623 C C . ARG B 1 93 ? -0.632 15.957 2.377 1.00 11.57 93 ARG B C 1
ATOM 2624 O O . ARG B 1 93 ? -0.082 16.033 3.485 1.00 11.77 93 ARG B O 1
ATOM 2632 N N . TYR B 1 94 ? -1.900 15.653 2.166 1.00 11.44 94 TYR B N 1
ATOM 2633 C CA . TYR B 1 94 ? -2.816 15.246 3.202 1.00 11.19 94 TYR B CA 1
ATOM 2634 C C . TYR B 1 94 ? -2.432 13.851 3.749 1.00 11.47 94 TYR B C 1
ATOM 2635 O O . TYR B 1 94 ? -1.428 13.251 3.369 1.00 12.29 94 TYR B O 1
ATOM 2644 N N . GLY B 1 95 ? -3.286 13.347 4.632 1.00 11.38 95 GLY B N 1
ATOM 2645 C CA . GLY B 1 95 ? -2.997 12.101 5.306 1.00 12.00 95 GLY B CA 1
ATOM 2646 C C . GLY B 1 95 ? -1.815 12.154 6.217 1.00 11.28 95 GLY B C 1
ATOM 2647 O O . GLY B 1 95 ? -1.571 13.163 6.900 1.00 11.82 95 GLY B O 1
ATOM 2648 N N . GLY B 1 96 ? -1.055 11.060 6.285 1.00 12.12 96 GLY B N 1
ATOM 2649 C CA . GLY B 1 96 ? -0.021 10.926 7.266 1.00 12.08 96 GLY B CA 1
ATOM 2650 C C . GLY B 1 96 ? 1.153 11.828 7.077 1.00 11.58 96 GLY B C 1
ATOM 2651 O O . GLY B 1 96 ? 1.994 11.987 7.990 1.00 12.39 96 GLY B O 1
ATOM 2652 N N . TYR B 1 97 ? 1.233 12.502 5.943 1.00 11.52 97 TYR B N 1
ATOM 2653 C CA . TYR B 1 97 ? 2.249 13.500 5.664 1.00 12.02 97 TYR B CA 1
ATOM 2654 C C . TYR B 1 97 ? 2.001 14.814 6.399 1.00 11.39 97 TYR B C 1
ATOM 2655 O O . TYR B 1 97 ? 2.885 15.704 6.394 1.00 11.94 97 TYR B O 1
ATOM 2664 N N . LEU B 1 98 ? 0.804 14.958 7.006 1.00 11.25 98 LEU B N 1
ATOM 2665 C CA . LEU B 1 98 ? 0.522 16.069 7.921 1.00 11.45 98 LEU B CA 1
ATOM 2666 C C . LEU B 1 98 ? 0.570 17.428 7.227 1.00 11.45 98 LEU B C 1
ATOM 2667 O O . LEU B 1 98 ? 0.669 18.430 7.917 1.00 12.48 98 LEU B O 1
ATOM 2672 N N . GLY B 1 99 ? 0.410 17.468 5.897 1.00 10.88 99 GLY B N 1
ATOM 2673 C CA . GLY B 1 99 ? 0.510 18.702 5.176 1.00 10.98 99 GLY B CA 1
ATOM 2674 C C . GLY B 1 99 ? 1.903 19.290 5.020 1.00 10.81 99 GLY B C 1
ATOM 2675 O O . GLY B 1 99 ? 2.041 20.397 4.547 1.00 11.49 99 GLY B O 1
ATOM 2676 N N . LEU B 1 100 ? 2.910 18.479 5.412 1.00 10.71 100 LEU B N 1
ATOM 2677 C CA . LEU B 1 100 ? 4.289 18.981 5.501 1.00 10.97 100 LEU B CA 1
ATOM 2678 C C . LEU B 1 100 ? 5.290 18.296 4.615 1.00 11.09 100 LEU B C 1
ATOM 2679 O O . LEU B 1 100 ? 6.440 18.752 4.514 1.00 11.75 100 LEU B O 1
ATOM 2684 N N . PHE B 1 101 ? 4.899 17.200 3.958 1.00 11.00 101 PHE B N 1
ATOM 2685 C CA . PHE B 1 101 ? 5.790 16.371 3.155 1.00 11.99 101 PHE B CA 1
ATOM 2686 C C . PHE B 1 101 ? 5.049 15.874 1.925 1.00 12.43 101 PHE B C 1
ATOM 2687 O O . PHE B 1 101 ? 3.817 15.870 1.883 1.00 12.62 101 PHE B O 1
ATOM 2695 N N . GLU B 1 102 ? 5.816 15.417 0.941 1.00 14.56 102 GLU B N 1
ATOM 2696 C CA . GLU B 1 102 ? 5.306 14.719 -0.254 1.00 14.13 102 GLU B CA 1
ATOM 2697 C C . GLU B 1 102 ? 5.783 13.272 -0.236 1.00 13.58 102 GLU B C 1
ATOM 2698 O O . GLU B 1 102 ? 6.859 12.956 0.299 1.00 15.61 102 GLU B O 1
ATOM 2704 N N . PRO B 1 103 ? 4.999 12.359 -0.836 1.00 14.40 103 PRO B N 1
ATOM 2705 C CA . PRO B 1 103 ? 5.328 10.923 -0.699 1.00 16.82 103 PRO B CA 1
ATOM 2706 C C . PRO B 1 103 ? 6.702 10.518 -1.032 1.00 18.92 103 PRO B C 1
ATOM 2707 O O . PRO B 1 103 ? 7.327 9.674 -0.288 1.00 21.84 103 PRO B O 1
ATOM 2711 N N . ASN B 1 104 ? 7.201 10.955 -2.144 1.00 18.79 104 ASN B N 1
ATOM 2712 C CA . ASN B 1 104 ? 8.469 10.295 -2.546 1.00 19.83 104 ASN B CA 1
ATOM 2713 C C . ASN B 1 104 ? 9.694 10.684 -1.770 1.00 18.05 104 ASN B C 1
ATOM 2714 O O . ASN B 1 104 ? 10.765 10.129 -1.955 1.00 21.34 104 ASN B O 1
ATOM 2722 N N . THR B 1 105 ? 9.591 11.768 -1.002 1.00 16.33 105 THR B N 1
ATOM 2723 C CA . THR B 1 105 ? 10.706 12.330 -0.276 1.00 15.32 105 THR B CA 1
ATOM 2724 C C . THR B 1 105 ? 10.443 12.523 1.189 1.00 13.71 105 THR B C 1
ATOM 2725 O O . THR B 1 105 ? 11.292 13.116 1.881 1.00 14.43 105 THR B O 1
ATOM 2729 N N . ALA B 1 106 ? 9.350 12.006 1.709 1.00 13.91 106 ALA B N 1
ATOM 2730 C CA . ALA B 1 106 ? 8.933 12.310 3.065 1.00 13.31 106 ALA B CA 1
ATOM 2731 C C . ALA B 1 106 ? 9.925 11.864 4.136 1.00 13.11 106 ALA B C 1
ATOM 2732 O O . ALA B 1 106 ? 9.961 12.442 5.208 1.00 14.06 106 ALA B O 1
ATOM 2734 N N . THR B 1 107 ? 10.700 10.810 3.834 1.00 14.01 107 THR B N 1
ATOM 2735 C CA . THR B 1 107 ? 11.638 10.270 4.824 1.00 15.05 107 THR B CA 1
ATOM 2736 C C . THR B 1 107 ? 13.083 10.662 4.538 1.00 15.88 107 THR B C 1
ATOM 2737 O O . THR B 1 107 ? 14.013 10.219 5.222 1.00 18.06 107 THR B O 1
ATOM 2741 N N . ASN B 1 108 ? 13.313 11.540 3.569 1.00 14.64 108 ASN B N 1
ATOM 2742 C CA . ASN B 1 108 ? 14.636 11.898 3.088 1.00 15.50 108 ASN B CA 1
ATOM 2743 C C . ASN B 1 108 ? 15.064 13.261 3.665 1.00 14.23 108 ASN B C 1
ATOM 2744 O O . ASN B 1 108 ? 14.564 14.292 3.207 1.00 13.59 108 ASN B O 1
ATOM 2749 N N . THR B 1 109 ? 15.959 13.242 4.640 1.00 14.22 109 THR B N 1
ATOM 2750 C CA . THR B 1 109 ? 16.349 14.484 5.290 1.00 14.12 109 THR B CA 1
ATOM 2751 C C . THR B 1 109 ? 17.154 15.399 4.405 1.00 13.85 109 THR B C 1
ATOM 2752 O O . THR B 1 109 ? 17.386 16.550 4.794 1.00 16.39 109 THR B O 1
ATOM 2756 N N . SER B 1 110 ? 17.628 14.903 3.244 1.00 14.25 110 SER B N 1
ATOM 2757 C CA . SER B 1 110 ? 18.296 15.723 2.291 1.00 15.78 110 SER B CA 1
ATOM 2758 C C . SER B 1 110 ? 17.374 16.375 1.312 1.00 15.29 110 SER B C 1
ATOM 2759 O O . SER B 1 110 ? 17.838 17.119 0.466 1.00 19.98 110 SER B O 1
ATOM 2763 N N . ALA B 1 111 ? 16.029 16.175 1.432 1.00 14.33 111 ALA B N 1
ATOM 2764 C CA . ALA B 1 111 ? 15.055 16.677 0.486 1.00 13.84 111 ALA B CA 1
ATOM 2765 C C . ALA B 1 111 ? 13.973 17.500 1.136 1.00 14.51 111 ALA B C 1
ATOM 2766 O O . ALA B 1 111 ? 12.998 17.770 0.455 1.00 16.36 111 ALA B O 1
ATOM 2768 N N . ASN B 1 112 ? 14.082 17.902 2.396 1.00 13.78 112 ASN B N 1
ATOM 2769 C CA . ASN B 1 112 ? 13.096 18.706 3.108 1.00 13.41 112 ASN B CA 1
ATOM 2770 C C . ASN B 1 112 ? 13.824 19.710 3.940 1.00 13.74 112 ASN B C 1
ATOM 2771 O O . ASN B 1 112 ? 14.896 19.417 4.477 1.00 16.10 112 ASN B O 1
ATOM 2776 N N . LYS B 1 113 ? 13.165 20.862 4.134 1.00 13.31 113 LYS B N 1
ATOM 2777 C CA . LYS B 1 113 ? 13.605 21.858 5.109 1.00 14.28 113 LYS B CA 1
ATOM 2778 C C . LYS B 1 113 ? 12.375 22.317 5.894 1.00 13.67 113 LYS B C 1
ATOM 2779 O O . LYS B 1 113 ? 11.651 23.225 5.458 1.00 14.47 113 LYS B O 1
ATOM 2785 N N . VAL B 1 114 ? 12.081 21.634 6.965 1.00 12.30 114 VAL B N 1
ATOM 2786 C CA . VAL B 1 114 ? 10.896 21.870 7.806 1.00 12.12 114 VAL B CA 1
ATOM 2787 C C . VAL B 1 114 ? 11.169 21.219 9.143 1.00 11.52 114 VAL B C 1
ATOM 2788 O O . VAL B 1 114 ? 11.691 20.110 9.215 1.00 12.88 114 VAL B O 1
ATOM 2792 N N . VAL B 1 115 ? 10.857 21.974 10.206 1.00 11.36 115 VAL B N 1
ATOM 2793 C CA . VAL B 1 115 ? 11.046 21.466 11.571 1.00 11.12 115 VAL B CA 1
ATOM 2794 C C . VAL B 1 115 ? 9.700 21.605 12.268 1.00 11.36 115 VAL B C 1
ATOM 2795 O O . VAL B 1 115 ? 9.056 22.646 12.147 1.00 12.31 115 VAL B O 1
ATOM 2799 N N . ALA B 1 116 ? 9.297 20.557 12.987 1.00 11.22 116 ALA B N 1
ATOM 2800 C CA . ALA B 1 116 ? 7.940 20.539 13.546 1.00 10.83 116 ALA B CA 1
ATOM 2801 C C . ALA B 1 116 ? 7.890 19.794 14.840 1.00 11.13 116 ALA B C 1
ATOM 2802 O O . ALA B 1 116 ? 8.719 18.926 15.123 1.00 11.96 116 ALA B O 1
ATOM 2804 N N . VAL B 1 117 ? 6.871 20.115 15.638 1.00 10.97 117 VAL B N 1
ATOM 2805 C CA . VAL B 1 117 ? 6.427 19.247 16.761 1.00 10.88 117 VAL B CA 1
ATOM 2806 C C . VAL B 1 117 ? 5.062 18.732 16.364 1.00 11.00 117 VAL B C 1
ATOM 2807 O O . VAL B 1 117 ? 4.131 19.504 16.158 1.00 11.78 117 VAL B O 1
ATOM 2811 N N . GLU B 1 118 ? 4.982 17.400 16.174 1.00 11.28 118 GLU B N 1
ATOM 2812 C CA . GLU B 1 118 ? 3.775 16.735 15.703 1.00 11.57 118 GLU B CA 1
ATOM 2813 C C . GLU B 1 118 ? 3.021 16.049 16.821 1.00 11.78 118 GLU B C 1
ATOM 2814 O O . GLU B 1 118 ? 3.600 15.519 17.779 1.00 12.41 118 GLU B O 1
ATOM 2820 N N . PHE B 1 119 ? 1.705 16.012 16.595 1.00 11.39 119 PHE B N 1
ATOM 2821 C CA . PHE B 1 119 ? 0.733 15.368 17.449 1.00 11.90 119 PHE B CA 1
ATOM 2822 C C . PHE B 1 119 ? 0.030 14.372 16.525 1.00 11.63 119 PHE B C 1
ATOM 2823 O O . PHE B 1 119 ? -0.819 14.753 15.725 1.00 12.59 119 PHE B O 1
ATOM 2831 N N . ASP B 1 120 ? 0.476 13.112 16.593 1.00 11.69 120 ASP B N 1
ATOM 2832 C CA . ASP B 1 120 ? 0.181 12.127 15.551 1.00 12.15 120 ASP B CA 1
ATOM 2833 C C . ASP B 1 120 ? -0.842 11.118 16.044 1.00 12.31 120 ASP B C 1
ATOM 2834 O O . ASP B 1 120 ? -0.570 10.315 16.946 1.00 13.67 120 ASP B O 1
ATOM 2839 N N . THR B 1 121 ? -2.054 11.169 15.454 1.00 12.43 121 THR B N 1
ATOM 2840 C CA . THR B 1 121 ? -3.148 10.344 15.893 1.00 13.91 121 THR B CA 1
ATOM 2841 C C . THR B 1 121 ? -3.307 9.033 15.126 1.00 14.01 121 THR B C 1
ATOM 2842 O O . THR B 1 121 ? -4.178 8.237 15.523 1.00 15.47 121 THR B O 1
ATOM 2846 N N . TRP B 1 122 ? -2.518 8.780 14.088 1.00 13.82 122 TRP B N 1
ATOM 2847 C CA . TRP B 1 122 ? -2.693 7.602 13.205 1.00 14.45 122 TRP B CA 1
ATOM 2848 C C . TRP B 1 122 ? -1.333 6.971 13.013 1.00 13.90 122 TRP B C 1
ATOM 2849 O O . TRP B 1 122 ? -0.441 7.558 12.428 1.00 13.79 122 TRP B O 1
ATOM 2860 N N . VAL B 1 123 ? -1.194 5.730 13.445 1.00 15.43 123 VAL B N 1
ATOM 2861 C CA . VAL B 1 123 ? 0.081 5.016 13.250 1.00 16.54 123 VAL B CA 1
ATOM 2862 C C . VAL B 1 123 ? 0.191 4.565 11.803 1.00 15.46 123 VAL B C 1
ATOM 2863 O O . VAL B 1 123 ? -0.586 3.727 11.318 1.00 17.71 123 VAL B O 1
ATOM 2867 N N . ASN B 1 124 ? 1.143 5.173 11.077 1.00 14.89 124 ASN B N 1
ATOM 2868 C CA . ASN B 1 124 ? 1.336 4.806 9.686 1.00 15.10 124 ASN B CA 1
ATOM 2869 C C . ASN B 1 124 ? 2.194 3.578 9.540 1.00 16.39 124 ASN B C 1
ATOM 2870 O O . ASN B 1 124 ? 3.211 3.420 10.215 1.00 19.05 124 ASN B O 1
ATOM 2875 N N . THR B 1 125 ? 1.828 2.752 8.562 1.00 17.61 125 THR B N 1
ATOM 2876 C CA . THR B 1 125 ? 2.611 1.579 8.172 1.00 19.08 125 THR B CA 1
ATOM 2877 C C . THR B 1 125 ? 3.621 1.930 7.086 1.00 18.32 125 THR B C 1
ATOM 2878 O O . THR B 1 125 ? 4.498 1.128 6.792 1.00 19.72 125 THR B O 1
ATOM 2882 N N . GLU B 1 126 ? 3.437 3.080 6.411 1.00 16.54 126 GLU B N 1
ATOM 2883 C CA . GLU B 1 126 ? 4.211 3.424 5.231 1.00 17.61 126 GLU B CA 1
ATOM 2884 C C . GLU B 1 126 ? 5.642 3.921 5.502 1.00 16.54 126 GLU B C 1
ATOM 2885 O O . GLU B 1 126 ? 6.414 4.080 4.570 1.00 18.59 126 GLU B O 1
ATOM 2891 N N . TRP B 1 127 ? 5.929 4.235 6.750 1.00 16.14 127 TRP B N 1
ATOM 2892 C CA . TRP B 1 127 ? 7.252 4.642 7.206 1.00 16.37 127 TRP B CA 1
ATOM 2893 C C . TRP B 1 127 ? 7.360 4.239 8.665 1.00 15.88 127 TRP B C 1
ATOM 2894 O O . TRP B 1 127 ? 6.367 3.852 9.288 1.00 17.27 127 TRP B O 1
ATOM 2905 N N . LYS B 1 128 ? 8.566 4.358 9.239 1.00 16.95 128 LYS B N 1
ATOM 2906 C CA . LYS B 1 128 ? 8.784 4.016 10.644 1.00 17.70 128 LYS B CA 1
ATOM 2907 C C . LYS B 1 128 ? 8.086 5.005 11.572 1.00 17.20 128 LYS B C 1
ATOM 2908 O O . LYS B 1 128 ? 8.351 6.207 11.499 1.00 19.26 128 LYS B O 1
ATOM 2914 N N A GLU B 1 129 ? 7.227 4.449 12.426 0.50 18.43 129 GLU B N 1
ATOM 2915 N N B GLU B 1 129 ? 7.227 4.470 12.397 0.50 18.43 129 GLU B N 1
ATOM 2916 C CA A GLU B 1 129 ? 6.448 5.163 13.465 0.50 17.92 129 GLU B CA 1
ATOM 2917 C CA B GLU B 1 129 ? 6.819 5.230 13.539 0.50 19.15 129 GLU B CA 1
ATOM 2918 C C A GLU B 1 129 ? 6.414 4.244 14.638 0.50 19.03 129 GLU B C 1
ATOM 2919 C C B GLU B 1 129 ? 6.358 4.287 14.639 0.50 19.10 129 GLU B C 1
ATOM 2920 O O A GLU B 1 129 ? 6.271 3.037 14.417 0.50 20.73 129 GLU B O 1
ATOM 2921 O O B GLU B 1 129 ? 6.270 3.081 14.421 0.50 20.74 129 GLU B O 1
ATOM 2932 N N . PRO B 1 130 ? 6.257 4.793 15.844 1.00 18.09 130 PRO B N 1
ATOM 2933 C CA . PRO B 1 130 ? 5.921 3.896 16.956 1.00 21.18 130 PRO B CA 1
ATOM 2934 C C . PRO B 1 130 ? 4.561 3.245 16.764 1.00 23.21 130 PRO B C 1
ATOM 2935 O O . PRO B 1 130 ? 3.719 3.800 16.049 1.00 24.79 130 PRO B O 1
ATOM 2939 N N . ARG B 1 131 ? 4.309 2.137 17.461 1.00 26.62 131 ARG B N 1
ATOM 2940 C CA . ARG B 1 131 ? 3.077 1.380 17.332 1.00 30.04 131 ARG B CA 1
ATOM 2941 C C . ARG B 1 131 ? 1.878 1.947 18.068 1.00 30.57 131 ARG B C 1
ATOM 2942 O O . ARG B 1 131 ? 0.893 1.251 18.229 1.00 46.38 131 ARG B O 1
ATOM 2950 N N . TYR B 1 132 ? 1.977 3.171 18.555 1.00 22.40 132 TYR B N 1
ATOM 2951 C CA . TYR B 1 132 ? 0.947 3.843 19.319 1.00 20.56 132 TYR B CA 1
ATOM 2952 C C . TYR B 1 132 ? 0.916 5.298 18.857 1.00 19.17 132 TYR B C 1
ATOM 2953 O O . TYR B 1 132 ? 1.890 5.793 18.234 1.00 18.45 132 TYR B O 1
ATOM 2962 N N . ARG B 1 133 ? -0.138 6.007 19.223 1.00 17.96 133 ARG B N 1
ATOM 2963 C CA . ARG B 1 133 ? -0.202 7.448 18.981 1.00 16.31 133 ARG B CA 1
ATOM 2964 C C . ARG B 1 133 ? 0.917 8.124 19.772 1.00 15.43 133 ARG B C 1
ATOM 2965 O O . ARG B 1 133 ? 1.393 7.622 20.782 1.00 16.97 133 ARG B O 1
ATOM 2973 N N . HIS B 1 134 ? 1.437 9.231 19.206 1.00 14.42 134 HIS B N 1
ATOM 2974 C CA . HIS B 1 134 ? 2.684 9.782 19.686 1.00 13.93 134 HIS B CA 1
ATOM 2975 C C . HIS B 1 134 ? 2.819 11.253 19.382 1.00 13.05 134 HIS B C 1
ATOM 2976 O O . HIS B 1 134 ? 2.161 11.789 18.500 1.00 13.51 134 HIS B O 1
ATOM 2983 N N . ILE B 1 135 ? 3.669 11.889 20.186 1.00 13.29 135 ILE B N 1
ATOM 2984 C CA . ILE B 1 135 ? 4.111 13.255 19.983 1.00 13.18 135 ILE B CA 1
ATOM 2985 C C . ILE B 1 135 ? 5.583 13.170 19.586 1.00 12.41 135 ILE B C 1
ATOM 2986 O O . ILE B 1 135 ? 6.331 12.390 20.179 1.00 13.98 135 ILE B O 1
ATOM 2991 N N . GLY B 1 136 ? 6.007 13.954 18.592 1.00 12.33 136 GLY B N 1
ATOM 2992 C CA . GLY B 1 136 ? 7.385 13.862 18.096 1.00 12.99 136 GLY B CA 1
ATOM 2993 C C . GLY B 1 136 ? 7.929 15.196 17.670 1.00 12.06 136 GLY B C 1
ATOM 2994 O O . GLY B 1 136 ? 7.211 16.122 17.331 1.00 13.32 136 GLY B O 1
ATOM 2995 N N . ILE B 1 137 ? 9.276 15.256 17.651 1.00 12.00 137 ILE B N 1
ATOM 2996 C CA . ILE B 1 137 ? 10.016 16.322 16.988 1.00 11.80 137 ILE B CA 1
ATOM 2997 C C . ILE B 1 137 ? 10.449 15.783 15.632 1.00 11.76 137 ILE B C 1
ATOM 2998 O O . ILE B 1 137 ? 11.084 14.730 15.554 1.00 12.74 137 ILE B O 1
ATOM 3003 N N . ASP B 1 138 ? 10.122 16.553 14.579 1.00 11.43 138 ASP B N 1
ATOM 3004 C CA . ASP B 1 138 ? 10.463 16.194 13.190 1.00 11.94 138 ASP B CA 1
ATOM 3005 C C . ASP B 1 138 ? 11.489 17.210 12.687 1.00 11.82 138 ASP B C 1
ATOM 3006 O O . ASP B 1 138 ? 11.264 18.429 12.772 1.00 12.71 138 ASP B O 1
ATOM 3011 N N . VAL B 1 139 ? 12.600 16.715 12.125 1.00 11.51 139 VAL B N 1
ATOM 3012 C CA . VAL B 1 139 ? 13.587 17.555 11.483 1.00 11.58 139 VAL B CA 1
ATOM 3013 C C . VAL B 1 139 ? 13.783 17.021 10.080 1.00 11.89 139 VAL B C 1
ATOM 3014 O O . VAL B 1 139 ? 14.476 16.000 9.870 1.00 13.05 139 VAL B O 1
ATOM 3018 N N . ASN B 1 140 ? 13.125 17.668 9.109 1.00 11.62 140 ASN B N 1
ATOM 3019 C CA . ASN B 1 140 ? 13.348 17.327 7.691 1.00 12.29 140 ASN B CA 1
ATOM 3020 C C . ASN B 1 140 ? 12.888 15.957 7.258 1.00 12.19 140 ASN B C 1
ATOM 3021 O O . ASN B 1 140 ? 13.295 15.490 6.191 1.00 13.40 140 ASN B O 1
ATOM 3026 N N . SER B 1 141 ? 12.011 15.339 8.054 1.00 12.16 141 SER B N 1
ATOM 3027 C CA . SER B 1 141 ? 11.477 13.996 7.726 1.00 12.38 141 SER B CA 1
ATOM 3028 C C . SER B 1 141 ? 10.226 13.761 8.544 1.00 12.70 141 SER B C 1
ATOM 3029 O O . SER B 1 141 ? 10.107 14.262 9.674 1.00 12.65 141 SER B O 1
ATOM 3032 N N . ILE B 1 142 ? 9.302 12.965 7.987 1.00 12.49 142 ILE B N 1
ATOM 3033 C CA . ILE B 1 142 ? 8.100 12.541 8.712 1.00 12.22 142 ILE B CA 1
ATOM 3034 C C . ILE B 1 142 ? 8.405 11.446 9.753 1.00 12.93 142 ILE B C 1
ATOM 3035 O O . ILE B 1 142 ? 7.555 11.135 10.573 1.00 14.00 142 ILE B O 1
ATOM 3040 N N . VAL B 1 143 ? 9.624 10.878 9.710 1.00 13.78 143 VAL B N 1
ATOM 3041 C CA . VAL B 1 143 ? 10.053 9.919 10.753 1.00 13.85 143 VAL B CA 1
ATOM 3042 C C . VAL B 1 143 ? 10.723 10.750 11.844 1.00 14.56 143 VAL B C 1
ATOM 3043 O O . VAL B 1 143 ? 11.832 11.292 11.651 1.00 15.96 143 VAL B O 1
ATOM 3047 N N . SER B 1 144 ? 10.035 10.881 12.968 1.00 13.81 144 SER B N 1
ATOM 3048 C CA . SER B 1 144 ? 10.489 11.770 14.029 1.00 13.56 144 SER B CA 1
ATOM 3049 C C . SER B 1 144 ? 11.892 11.407 14.548 1.00 14.92 144 SER B C 1
ATOM 3050 O O . SER B 1 144 ? 12.228 10.252 14.667 1.00 17.92 144 SER B O 1
ATOM 3053 N N . VAL B 1 145 ? 12.687 12.426 14.851 1.00 13.86 145 VAL B N 1
ATOM 3054 C CA . VAL B 1 145 ? 14.003 12.246 15.462 1.00 15.25 145 VAL B CA 1
ATOM 3055 C C . VAL B 1 145 ? 13.903 11.929 16.955 1.00 14.99 145 VAL B C 1
ATOM 3056 O O . VAL B 1 145 ? 14.840 11.399 17.513 1.00 17.88 145 VAL B O 1
ATOM 3060 N N . ARG B 1 146 ? 12.840 12.376 17.595 1.00 14.22 146 ARG B N 1
ATOM 3061 C CA . ARG B 1 146 ? 12.592 12.156 19.003 1.00 14.57 146 ARG B CA 1
ATOM 3062 C C . ARG B 1 146 ? 11.091 11.981 19.113 1.00 13.85 146 ARG B C 1
ATOM 3063 O O . ARG B 1 146 ? 10.343 12.794 18.586 1.00 15.01 146 ARG B O 1
ATOM 3071 N N . VAL B 1 147 ? 10.650 10.909 19.766 1.00 14.11 147 VAL B N 1
ATOM 3072 C CA . VAL B 1 147 ? 9.227 10.565 19.771 1.00 15.04 147 VAL B CA 1
ATOM 3073 C C . VAL B 1 147 ? 8.867 9.874 21.065 1.00 15.38 147 VAL B C 1
ATOM 3074 O O . VAL B 1 147 ? 9.683 9.162 21.621 1.00 17.45 147 VAL B O 1
ATOM 3078 N N . THR B 1 148 ? 7.653 10.121 21.558 1.00 15.92 148 THR B N 1
ATOM 3079 C CA . THR B 1 148 ? 7.163 9.530 22.765 1.00 17.04 148 THR B CA 1
ATOM 3080 C C . THR B 1 148 ? 5.697 9.181 22.639 1.00 16.50 148 THR B C 1
ATOM 3081 O O . THR B 1 148 ? 4.951 9.809 21.929 1.00 16.42 148 THR B O 1
ATOM 3085 N N . ARG B 1 149 ? 5.276 8.214 23.468 1.00 18.07 149 ARG B N 1
ATOM 3086 C CA . ARG B 1 149 ? 3.894 7.799 23.506 1.00 18.15 149 ARG B CA 1
ATOM 3087 C C . ARG B 1 149 ? 2.982 8.934 23.964 1.00 18.05 149 ARG B C 1
ATOM 3088 O O . ARG B 1 149 ? 3.283 9.611 24.943 1.00 20.22 149 ARG B O 1
ATOM 3096 N N . TRP B 1 150 ? 1.863 9.110 23.265 1.00 16.34 150 TRP B N 1
ATOM 3097 C CA . TRP B 1 150 ? 0.802 10.045 23.596 1.00 16.00 150 TRP B CA 1
ATOM 3098 C C . TRP B 1 150 ? -0.353 9.168 24.104 1.00 17.19 150 TRP B C 1
ATOM 3099 O O . TRP B 1 150 ? -0.877 8.348 23.335 1.00 18.93 150 TRP B O 1
ATOM 3110 N N . GLN B 1 151 ? -0.712 9.329 25.373 1.00 17.69 151 GLN B N 1
ATOM 3111 C CA . GLN B 1 151 ? -1.696 8.395 25.945 1.00 18.74 151 GLN B CA 1
ATOM 3112 C C . GLN B 1 151 ? -3.059 8.613 25.315 1.00 17.75 151 GLN B C 1
ATOM 3113 O O . GLN B 1 151 ? -3.518 9.750 25.159 1.00 18.69 151 GLN B O 1
ATOM 3119 N N . ASP B 1 152 ? -3.781 7.519 25.059 1.00 18.90 152 ASP B N 1
ATOM 3120 C CA . ASP B 1 152 ? -5.063 7.629 24.424 1.00 19.78 152 ASP B CA 1
ATOM 3121 C C . ASP B 1 152 ? -6.026 8.419 25.317 1.00 20.04 152 ASP B C 1
ATOM 3122 O O . ASP B 1 152 ? -6.918 9.113 24.808 1.00 19.82 152 ASP B O 1
ATOM 3127 N N . LYS B 1 153 ? -5.919 8.278 26.639 1.00 20.46 153 LYS B N 1
ATOM 3128 C CA . LYS B 1 153 ? -6.799 9.049 27.478 1.00 22.21 153 LYS B CA 1
ATOM 3129 C C . LYS B 1 153 ? -6.699 10.555 27.196 1.00 21.26 153 LYS B C 1
ATOM 3130 O O . LYS B 1 153 ? -7.683 11.288 27.238 1.00 23.35 153 LYS B O 1
ATOM 3136 N N . ASP B 1 154 ? -5.492 11.016 26.928 1.00 20.28 154 ASP B N 1
ATOM 3137 C CA . ASP B 1 154 ? -5.290 12.439 26.588 1.00 19.48 154 ASP B CA 1
ATOM 3138 C C . ASP B 1 154 ? -5.739 12.746 25.144 1.00 18.79 154 ASP B C 1
ATOM 3139 O O . ASP B 1 154 ? -6.457 13.713 24.901 1.00 18.98 154 ASP B O 1
ATOM 3144 N N . VAL B 1 155 ? -5.401 11.856 24.200 1.00 18.39 155 VAL B N 1
ATOM 3145 C CA . VAL B 1 155 ? -5.829 12.035 22.821 1.00 17.69 155 VAL B CA 1
ATOM 3146 C C . VAL B 1 155 ? -7.336 12.318 22.731 1.00 17.80 155 VAL B C 1
ATOM 3147 O O . VAL B 1 155 ? -7.768 13.215 22.018 1.00 20.21 155 VAL B O 1
ATOM 3151 N N . PHE B 1 156 ? -8.108 11.474 23.408 1.00 18.37 156 PHE B N 1
ATOM 3152 C CA . PHE B 1 156 ? -9.570 11.451 23.278 1.00 19.11 156 PHE B CA 1
ATOM 3153 C C . PHE B 1 156 ? -10.267 12.271 24.379 1.00 19.85 156 PHE B C 1
ATOM 3154 O O . PHE B 1 156 ? -11.487 12.188 24.496 1.00 23.99 156 PHE B O 1
ATOM 3162 N N . SER B 1 157 ? -9.530 13.033 25.166 1.00 20.64 157 SER B N 1
ATOM 3163 C CA . SER B 1 157 ? -10.105 13.754 26.321 1.00 21.66 157 SER B CA 1
ATOM 3164 C C . SER B 1 157 ? -11.092 14.835 25.987 1.00 23.13 157 SER B C 1
ATOM 3165 O O . SER B 1 157 ? -11.878 15.227 26.822 1.00 26.63 157 SER B O 1
ATOM 3168 N N . ARG B 1 158 ? -10.966 15.449 24.812 1.00 22.35 158 ARG B N 1
ATOM 3169 C CA . ARG B 1 158 ? -11.737 16.656 24.490 1.00 25.28 158 ARG B CA 1
ATOM 3170 C C . ARG B 1 158 ? -11.285 17.847 25.316 1.00 21.46 158 ARG B C 1
ATOM 3171 O O . ARG B 1 158 ? -11.963 18.855 25.340 1.00 25.60 158 ARG B O 1
ATOM 3179 N N . SER B 1 159 ? -10.149 17.728 26.002 1.00 20.53 159 SER B N 1
ATOM 3180 C CA . SER B 1 159 ? -9.680 18.811 26.843 1.00 20.48 159 SER B CA 1
ATOM 3181 C C . SER B 1 159 ? -8.980 19.862 26.006 1.00 18.39 159 SER B C 1
ATOM 3182 O O . SER B 1 159 ? -8.430 19.569 24.940 1.00 19.17 159 SER B O 1
ATOM 3185 N N . ILE B 1 160 ? -8.920 21.074 26.539 1.00 18.43 160 ILE B N 1
ATOM 3186 C CA . ILE B 1 160 ? -8.056 22.074 25.975 1.00 17.58 160 ILE B CA 1
ATOM 3187 C C . ILE B 1 160 ? -6.680 21.812 26.597 1.00 17.57 160 ILE B C 1
ATOM 3188 O O . ILE B 1 160 ? -6.426 22.078 27.771 1.00 20.68 160 ILE B O 1
ATOM 3193 N N . ALA B 1 161 ? -5.777 21.323 25.768 1.00 16.10 161 ALA B N 1
ATOM 3194 C CA . ALA B 1 161 ? -4.386 21.013 26.168 1.00 15.66 161 ALA B CA 1
ATOM 3195 C C . ALA B 1 161 ? -3.485 22.190 25.880 1.00 14.65 161 ALA B C 1
ATOM 3196 O O . ALA B 1 161 ? -3.828 23.069 25.064 1.00 14.85 161 ALA B O 1
ATOM 3198 N N . THR B 1 162 ? -2.314 22.203 26.513 1.00 15.10 162 THR B N 1
ATOM 3199 C CA . THR B 1 162 ? -1.352 23.266 26.331 1.00 15.15 162 THR B CA 1
ATOM 3200 C C . THR B 1 162 ? -0.032 22.687 25.799 1.00 14.17 162 THR B C 1
ATOM 3201 O O . THR B 1 162 ? 0.449 21.654 26.308 1.00 16.70 162 THR B O 1
ATOM 3205 N N . ALA B 1 163 ? 0.578 23.400 24.865 1.00 13.31 163 ALA B N 1
ATOM 3206 C CA . ALA B 1 163 ? 1.943 23.094 24.431 1.00 13.17 163 ALA B CA 1
ATOM 3207 C C . ALA B 1 163 ? 2.823 24.304 24.648 1.00 13.11 163 ALA B C 1
ATOM 3208 O O . ALA B 1 163 ? 2.378 25.449 24.472 1.00 13.96 163 ALA B O 1
ATOM 3210 N N . HIS B 1 164 ? 4.067 24.041 25.006 1.00 13.06 164 HIS B N 1
ATOM 3211 C CA . HIS B 1 164 ? 5.131 25.046 25.147 1.00 13.26 164 HIS B CA 1
ATOM 3212 C C . HIS B 1 164 ? 6.259 24.555 24.262 1.00 12.95 164 HIS B C 1
ATOM 3213 O O . HIS B 1 164 ? 6.715 23.420 24.439 1.00 14.82 164 HIS B O 1
ATOM 3220 N N . VAL B 1 165 ? 6.728 25.383 23.331 1.00 12.72 165 VAL B N 1
ATOM 3221 C CA . VAL B 1 165 ? 7.837 25.020 22.454 1.00 12.44 165 VAL B CA 1
ATOM 3222 C C . VAL B 1 165 ? 8.877 26.125 22.558 1.00 12.85 165 VAL B C 1
ATOM 3223 O O . VAL B 1 165 ? 8.559 27.309 22.373 1.00 14.16 165 VAL B O 1
ATOM 3227 N N . GLY B 1 166 ? 10.109 25.731 22.818 1.00 12.74 166 GLY B N 1
ATOM 3228 C CA . GLY B 1 166 ? 11.180 26.706 22.945 1.00 13.44 166 GLY B CA 1
ATOM 3229 C C . GLY B 1 166 ? 12.404 26.275 22.206 1.00 12.98 166 GLY B C 1
ATOM 3230 O O . GLY B 1 166 ? 12.695 25.097 22.047 1.00 14.53 166 GLY B O 1
ATOM 3231 N N . TYR B 1 167 ? 13.151 27.272 21.736 1.00 13.17 167 TYR B N 1
ATOM 3232 C CA . TYR B 1 167 ? 14.427 27.045 21.051 1.00 12.95 167 TYR B CA 1
ATOM 3233 C C . TYR B 1 167 ? 15.456 27.919 21.719 1.00 13.38 167 TYR B C 1
ATOM 3234 O O . TYR B 1 167 ? 15.313 29.154 21.769 1.00 14.01 167 TYR B O 1
ATOM 3243 N N . ASP B 1 168 ? 16.503 27.259 22.226 1.00 12.90 168 ASP B N 1
ATOM 3244 C CA . ASP B 1 168 ? 17.650 27.916 22.811 1.00 12.95 168 ASP B CA 1
ATOM 3245 C C . ASP B 1 168 ? 18.721 28.058 21.741 1.00 13.25 168 ASP B C 1
ATOM 3246 O O . ASP B 1 168 ? 19.322 27.075 21.290 1.00 14.00 168 ASP B O 1
ATOM 3251 N N . GLY B 1 169 ? 18.894 29.294 21.234 1.00 13.77 169 GLY B N 1
ATOM 3252 C CA . GLY B 1 169 ? 19.824 29.521 20.134 1.00 15.17 169 GLY B CA 1
ATOM 3253 C C . GLY B 1 169 ? 21.288 29.475 20.531 1.00 15.86 169 GLY B C 1
ATOM 3254 O O . GLY B 1 169 ? 22.142 29.561 19.637 1.00 18.64 169 GLY B O 1
ATOM 3255 N N . ILE B 1 170 ? 21.602 29.460 21.816 1.00 14.80 170 ILE B N 1
ATOM 3256 C CA . ILE B 1 170 ? 22.991 29.280 22.232 1.00 15.58 170 ILE B CA 1
ATOM 3257 C C . ILE B 1 170 ? 23.324 27.779 22.250 1.00 15.28 170 ILE B C 1
ATOM 3258 O O . ILE B 1 170 ? 24.335 27.373 21.659 1.00 17.85 170 ILE B O 1
ATOM 3263 N N . SER B 1 171 ? 22.501 26.970 22.905 1.00 14.96 171 SER B N 1
ATOM 3264 C CA . SER B 1 171 ? 22.816 25.546 22.986 1.00 15.51 171 SER B CA 1
ATOM 3265 C C . SER B 1 171 ? 22.321 24.759 21.765 1.00 15.07 171 SER B C 1
ATOM 3266 O O . SER B 1 171 ? 22.703 23.605 21.587 1.00 16.49 171 SER B O 1
ATOM 3270 N N . LYS B 1 172 ? 21.511 25.384 20.898 1.00 14.40 172 LYS B N 1
ATOM 3271 C CA . LYS B 1 172 ? 20.961 24.752 19.684 1.00 14.02 172 LYS B CA 1
ATOM 3272 C C . LYS B 1 172 ? 20.054 23.595 20.055 1.00 14.40 172 LYS B C 1
ATOM 3273 O O . LYS B 1 172 ? 20.200 22.474 19.554 1.00 15.91 172 LYS B O 1
ATOM 3279 N N . ILE B 1 173 ? 19.051 23.871 20.922 1.00 13.30 173 ILE B N 1
ATOM 3280 C CA . ILE B 1 173 ? 18.165 22.855 21.412 1.00 13.21 173 ILE B CA 1
ATOM 3281 C C . ILE B 1 173 ? 16.730 23.297 21.306 1.00 12.69 173 ILE B C 1
ATOM 3282 O O . ILE B 1 173 ? 16.351 24.378 21.781 1.00 12.97 173 ILE B O 1
ATOM 3287 N N . LEU B 1 174 ? 15.940 22.431 20.679 1.00 12.95 174 LEU B N 1
ATOM 3288 C CA . LEU B 1 174 ? 14.473 22.583 20.575 1.00 13.00 174 LEU B CA 1
ATOM 3289 C C . LEU B 1 174 ? 13.787 21.674 21.583 1.00 12.55 174 LEU B C 1
ATOM 3290 O O . LEU B 1 174 ? 14.093 20.483 21.644 1.00 13.67 174 LEU B O 1
ATOM 3295 N N . THR B 1 175 ? 12.861 22.248 22.372 1.00 12.68 175 THR B N 1
ATOM 3296 C CA . THR B 1 175 ? 12.147 21.491 23.393 1.00 12.72 175 THR B CA 1
ATOM 3297 C C . THR B 1 175 ? 10.642 21.748 23.305 1.00 12.40 175 THR B C 1
ATOM 3298 O O . THR B 1 175 ? 10.210 22.869 23.090 1.00 13.80 175 THR B O 1
ATOM 3302 N N . ALA B 1 176 ? 9.904 20.667 23.527 1.00 12.55 176 ALA B N 1
ATOM 3303 C CA . ALA B 1 176 ? 8.426 20.755 23.691 1.00 13.01 176 ALA B CA 1
ATOM 3304 C C . ALA B 1 176 ? 8.030 20.184 25.023 1.00 12.29 176 ALA B C 1
ATOM 3305 O O . ALA B 1 176 ? 8.464 19.091 25.427 1.00 13.37 176 ALA B O 1
ATOM 3307 N N . PHE B 1 177 ? 7.164 20.932 25.739 1.00 12.57 177 PHE B N 1
ATOM 3308 C CA . PHE B 1 177 ? 6.418 20.422 26.903 1.00 12.79 177 PHE B CA 1
ATOM 3309 C C . PHE B 1 177 ? 4.937 20.483 26.564 1.00 13.15 177 PHE B C 1
ATOM 3310 O O . PHE B 1 177 ? 4.477 21.505 26.092 1.00 14.87 177 PHE B O 1
ATOM 3318 N N . VAL B 1 178 ? 4.248 19.375 26.772 1.00 13.36 178 VAL B N 1
ATOM 3319 C CA . VAL B 1 178 ? 2.772 19.350 26.518 1.00 13.69 178 VAL B CA 1
ATOM 3320 C C . VAL B 1 178 ? 2.105 18.890 27.767 1.00 14.01 178 VAL B C 1
ATOM 3321 O O . VAL B 1 178 ? 2.536 17.913 28.395 1.00 15.27 178 VAL B O 1
ATOM 3325 N N . THR B 1 179 ? 1.026 19.594 28.145 1.00 14.20 179 THR B N 1
ATOM 3326 C CA . THR B 1 179 ? 0.322 19.292 29.380 1.00 14.94 179 THR B CA 1
ATOM 3327 C C . THR B 1 179 ? -1.161 19.164 29.129 1.00 15.43 179 THR B C 1
ATOM 3328 O O . THR B 1 179 ? -1.754 19.939 28.350 1.00 16.34 179 THR B O 1
ATOM 3332 N N . TYR B 1 180 ? -1.779 18.262 29.851 1.00 16.75 180 TYR B N 1
ATOM 3333 C CA . TYR B 1 180 ? -3.246 18.082 29.861 1.00 18.48 180 TYR B CA 1
ATOM 3334 C C . TYR B 1 180 ? -3.786 18.338 31.257 1.00 20.90 180 TYR B C 1
ATOM 3335 O O . TYR B 1 180 ? -3.203 17.864 32.224 1.00 23.21 180 TYR B O 1
ATOM 3344 N N . PRO B 1 181 ? -4.923 19.050 31.364 1.00 21.19 181 PRO B N 1
ATOM 3345 C CA . PRO B 1 181 ? -5.506 19.283 32.707 1.00 26.07 181 PRO B CA 1
ATOM 3346 C C . PRO B 1 181 ? -5.924 17.999 33.369 1.00 27.66 181 PRO B C 1
ATOM 3347 O O . PRO B 1 181 ? -6.698 17.241 32.771 1.00 28.77 181 PRO B O 1
ATOM 3351 N N . ASP B 1 182 ? -5.474 17.766 34.577 1.00 32.07 182 ASP B N 1
ATOM 3352 C CA . ASP B 1 182 ? -5.670 16.457 35.177 1.00 34.62 182 ASP B CA 1
ATOM 3353 C C . ASP B 1 182 ? -5.326 15.296 34.200 1.00 40.64 182 ASP B C 1
ATOM 3354 O O . ASP B 1 182 ? -5.858 14.216 34.299 1.00 42.59 182 ASP B O 1
ATOM 3359 N N . GLY B 1 183 ? -4.309 15.447 33.369 1.00 31.16 183 GLY B N 1
ATOM 3360 C CA . GLY B 1 183 ? -3.899 14.352 32.510 1.00 27.07 183 GLY B CA 1
ATOM 3361 C C . GLY B 1 183 ? -2.369 14.265 32.354 1.00 23.67 183 GLY B C 1
ATOM 3362 O O . GLY B 1 183 ? -1.608 14.637 33.272 1.00 26.33 183 GLY B O 1
ATOM 3363 N N . GLY B 1 184 ? -1.854 13.769 31.212 1.00 21.19 184 GLY B N 1
ATOM 3364 C CA . GLY B 1 184 ? -0.458 13.555 31.072 1.00 21.07 184 GLY B CA 1
ATOM 3365 C C . GLY B 1 184 ? 0.339 14.798 30.791 1.00 18.33 184 GLY B C 1
ATOM 3366 O O . GLY B 1 184 ? -0.178 15.809 30.309 1.00 19.46 184 GLY B O 1
ATOM 3367 N N . ASN B 1 185 ? 1.616 14.708 31.099 1.00 18.19 185 ASN B N 1
ATOM 3368 C CA . ASN B 1 185 ? 2.627 15.673 30.767 1.00 17.62 185 ASN B CA 1
ATOM 3369 C C . ASN B 1 185 ? 3.679 14.971 29.890 1.00 16.65 185 ASN B C 1
ATOM 3370 O O . ASN B 1 185 ? 3.988 13.807 30.152 1.00 19.58 185 ASN B O 1
ATOM 3375 N N . TYR B 1 186 ? 4.229 15.699 28.913 1.00 14.87 186 TYR B N 1
ATOM 3376 C CA . TYR B 1 186 ? 5.131 15.160 27.908 1.00 14.58 186 TYR B CA 1
ATOM 3377 C C . TYR B 1 186 ? 6.323 16.105 27.738 1.00 14.50 186 TYR B C 1
ATOM 3378 O O . TYR B 1 186 ? 6.109 17.332 27.658 1.00 15.20 186 TYR B O 1
ATOM 3387 N N . VAL B 1 187 ? 7.521 15.531 27.632 1.00 14.26 187 VAL B N 1
ATOM 3388 C CA . VAL B 1 187 ? 8.751 16.311 27.494 1.00 13.33 187 VAL B CA 1
ATOM 3389 C C . VAL B 1 187 ? 9.584 15.703 26.378 1.00 14.58 187 VAL B C 1
ATOM 3390 O O . VAL B 1 187 ? 9.917 14.517 26.411 1.00 16.81 187 VAL B O 1
ATOM 3394 N N . LEU B 1 188 ? 9.962 16.521 25.391 1.00 13.09 188 LEU B N 1
ATOM 3395 C CA . LEU B 1 188 ? 10.838 16.091 24.295 1.00 13.31 188 LEU B CA 1
ATOM 3396 C C . LEU B 1 188 ? 11.815 17.184 23.983 1.00 13.41 188 LEU B C 1
ATOM 3397 O O . LEU B 1 188 ? 11.423 18.339 23.809 1.00 14.42 188 LEU B O 1
ATOM 3405 N N . SER B 1 189 ? 13.083 16.816 23.799 1.00 13.20 189 SER B N 1
ATOM 3406 C CA . SER B 1 189 ? 14.110 17.766 23.406 1.00 13.96 189 SER B CA 1
ATOM 3407 C C . SER B 1 189 ? 15.056 17.181 22.379 1.00 13.50 189 SER B C 1
ATOM 3408 O O . SER B 1 189 ? 15.279 15.964 22.381 1.00 15.36 189 SER B O 1
ATOM 3411 N N . HIS B 1 190 ? 15.620 18.040 21.562 1.00 13.17 190 HIS B N 1
ATOM 3412 C CA . HIS B 1 190 ? 16.536 17.597 20.496 1.00 13.45 190 HIS B CA 1
ATOM 3413 C C . HIS B 1 190 ? 17.537 18.670 20.170 1.00 13.53 190 HIS B C 1
ATOM 3414 O O . HIS B 1 190 ? 17.166 19.838 19.998 1.00 14.36 190 HIS B O 1
ATOM 3421 N N . VAL B 1 191 ? 18.804 18.276 19.978 1.00 13.92 191 VAL B N 1
ATOM 3422 C CA . VAL B 1 191 ? 19.846 19.198 19.509 1.00 14.11 191 VAL B CA 1
ATOM 3423 C C . VAL B 1 191 ? 19.728 19.384 18.006 1.00 14.94 191 VAL B C 1
ATOM 3424 O O . VAL B 1 191 ? 19.848 18.404 17.257 1.00 16.27 191 VAL B O 1
ATOM 3428 N N . VAL B 1 192 ? 19.519 20.603 17.572 1.00 15.64 192 VAL B N 1
ATOM 3429 C CA . VAL B 1 192 ? 19.451 20.940 16.145 1.00 17.16 192 VAL B CA 1
ATOM 3430 C C . VAL B 1 192 ? 19.788 22.435 15.959 1.00 15.56 192 VAL B C 1
ATOM 3431 O O . VAL B 1 192 ? 19.220 23.279 16.670 1.00 16.88 192 VAL B O 1
ATOM 3435 N N . ASP B 1 193 ? 20.721 22.715 15.043 1.00 16.39 193 ASP B N 1
ATOM 3436 C CA . ASP B 1 193 ? 21.136 24.110 14.752 1.00 16.15 193 ASP B CA 1
ATOM 3437 C C . ASP B 1 193 ? 20.204 24.662 13.681 1.00 15.79 193 ASP B C 1
ATOM 3438 O O . ASP B 1 193 ? 20.381 24.416 12.494 1.00 16.97 193 ASP B O 1
ATOM 3443 N N . LEU B 1 194 ? 19.134 25.329 14.118 1.00 14.77 194 LEU B N 1
ATOM 3444 C CA . LEU B 1 194 ? 18.117 25.798 13.195 1.00 14.63 194 LEU B CA 1
ATOM 3445 C C . LEU B 1 194 ? 18.618 26.831 12.212 1.00 15.32 194 LEU B C 1
ATOM 3446 O O . LEU B 1 194 ? 18.110 26.892 11.088 1.00 16.59 194 LEU B O 1
ATOM 3451 N N . ALA B 1 195 ? 19.576 27.676 12.635 1.00 16.42 195 ALA B N 1
ATOM 3452 C CA . ALA B 1 195 ? 20.051 28.690 11.697 1.00 17.46 195 ALA B CA 1
ATOM 3453 C C . ALA B 1 195 ? 20.815 28.112 10.526 1.00 17.50 195 ALA B C 1
ATOM 3454 O O . ALA B 1 195 ? 20.968 28.750 9.493 1.00 21.70 195 ALA B O 1
ATOM 3456 N N . GLU B 1 196 ? 21.368 26.929 10.712 1.00 18.27 196 GLU B N 1
ATOM 3457 C CA . GLU B 1 196 ? 22.004 26.249 9.581 1.00 19.68 196 GLU B CA 1
ATOM 3458 C C . GLU B 1 196 ? 20.996 25.657 8.593 1.00 20.30 196 GLU B C 1
ATOM 3459 O O . GLU B 1 196 ? 21.275 25.665 7.404 1.00 22.27 196 GLU B O 1
ATOM 3465 N N . ILE B 1 197 ? 19.874 25.177 9.088 1.00 17.52 197 ILE B N 1
ATOM 3466 C CA . ILE B 1 197 ? 18.812 24.671 8.201 1.00 17.11 197 ILE B CA 1
ATOM 3467 C C . ILE B 1 197 ? 18.186 25.839 7.460 1.00 17.78 197 ILE B C 1
ATOM 3468 O O . ILE B 1 197 ? 17.844 25.716 6.290 1.00 19.89 197 ILE B O 1
ATOM 3473 N N . PHE B 1 198 ? 17.930 26.909 8.218 1.00 15.01 198 PHE B N 1
ATOM 3474 C CA . PHE B 1 198 ? 17.144 28.053 7.750 1.00 15.84 198 PHE B CA 1
ATOM 3475 C C . PHE B 1 198 ? 17.987 29.313 7.825 1.00 15.38 198 PHE B C 1
ATOM 3476 O O . PHE B 1 198 ? 17.982 30.022 8.833 1.00 18.04 198 PHE B O 1
ATOM 3484 N N . PRO B 1 199 ? 18.711 29.638 6.752 1.00 16.58 199 PRO B N 1
ATOM 3485 C CA . PRO B 1 199 ? 19.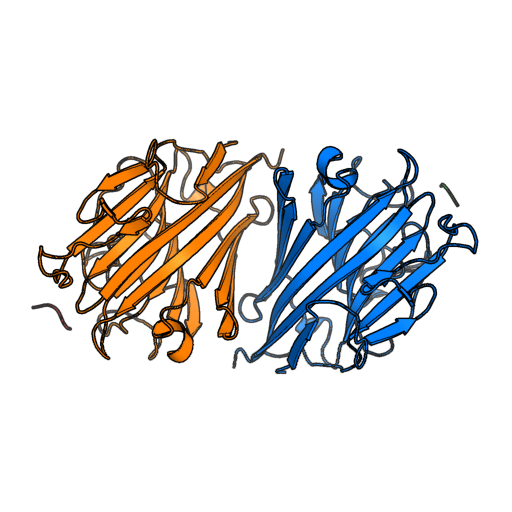654 30.778 6.830 1.00 17.62 199 PRO B CA 1
ATOM 3486 C C . PRO B 1 199 ? 18.986 32.097 6.499 1.00 16.98 199 PRO B C 1
ATOM 3487 O O . PRO B 1 199 ? 19.699 33.125 6.571 1.00 19.29 199 PRO B O 1
ATOM 3491 N N . GLY B 1 200 ? 17.735 32.142 6.095 1.00 16.40 200 GLY B N 1
ATOM 3492 C CA . GLY B 1 200 ? 17.046 33.382 5.778 1.00 18.22 200 GLY B CA 1
ATOM 3493 C C . GLY B 1 200 ? 15.751 33.521 6.568 1.00 17.86 200 GLY B C 1
ATOM 3494 O O . GLY B 1 200 ? 15.679 33.281 7.766 1.00 22.66 200 GLY B O 1
ATOM 3495 N N . ASP B 1 201 ? 14.694 33.943 5.914 1.00 17.71 201 ASP B N 1
ATOM 3496 C CA . ASP B 1 201 ? 13.418 34.132 6.590 1.00 17.94 201 ASP B CA 1
ATOM 3497 C C . ASP B 1 201 ? 12.821 32.743 6.960 1.00 15.78 201 ASP B C 1
ATOM 3498 O O . ASP B 1 201 ? 12.935 31.781 6.181 1.00 18.90 201 ASP B O 1
ATOM 3503 N N . VAL B 1 202 ? 12.095 32.721 8.057 1.00 15.28 202 VAL B N 1
ATOM 3504 C CA . VAL B 1 202 ? 11.198 31.602 8.397 1.00 15.18 202 VAL B CA 1
ATOM 3505 C C . VAL B 1 202 ? 9.901 32.184 8.877 1.00 14.97 202 VAL B C 1
ATOM 3506 O O . VAL B 1 202 ? 9.809 33.319 9.335 1.00 15.95 202 VAL B O 1
ATOM 3510 N N . ARG B 1 203 ? 8.867 31.348 8.746 1.00 13.83 203 ARG B N 1
ATOM 3511 C CA . ARG B 1 203 ? 7.569 31.593 9.366 1.00 13.29 203 ARG B CA 1
ATOM 3512 C C . ARG B 1 203 ? 7.219 30.427 10.237 1.00 12.29 203 ARG B C 1
ATOM 3513 O O . ARG B 1 203 ? 7.580 29.289 9.954 1.00 13.02 203 ARG B O 1
ATOM 3521 N N . ILE B 1 204 ? 6.417 30.726 11.278 1.00 12.20 204 ILE B N 1
ATOM 3522 C CA . ILE B 1 204 ? 5.892 29.715 12.192 1.00 11.70 204 ILE B CA 1
ATOM 3523 C C . ILE B 1 204 ? 4.401 29.616 12.056 1.00 11.92 204 ILE B C 1
ATOM 3524 O O . ILE B 1 204 ? 3.697 30.604 11.816 1.00 12.70 204 ILE B O 1
ATOM 3529 N N . GLY B 1 205 ? 3.863 28.392 12.206 1.00 11.31 205 GLY B N 1
ATOM 3530 C CA . GLY B 1 205 ? 2.465 28.141 12.052 1.00 12.27 205 GLY B CA 1
ATOM 3531 C C . GLY B 1 205 ? 2.107 26.718 12.328 1.00 10.85 205 GLY B C 1
ATOM 3532 O O . GLY B 1 205 ? 2.879 25.951 12.913 1.00 11.20 205 GLY B O 1
ATOM 3533 N N . PHE B 1 206 ? 0.871 26.383 11.916 1.00 10.72 206 PHE B N 1
ATOM 3534 C CA . PHE B 1 206 ? 0.291 25.086 12.179 1.00 10.75 206 PHE B CA 1
ATOM 3535 C C . PHE B 1 206 ? -0.120 24.417 10.898 1.00 10.47 206 PHE B C 1
ATOM 3536 O O . PHE B 1 206 ? -0.621 25.085 9.974 1.00 11.22 206 PHE B O 1
ATOM 3544 N N . SER B 1 207 ? 0.039 23.102 10.825 1.00 10.67 207 SER B N 1
ATOM 3545 C CA . SER B 1 207 ? -0.427 22.284 9.703 1.00 10.32 207 SER B CA 1
ATOM 3546 C C . SER B 1 207 ? -1.229 21.134 10.271 1.00 10.39 207 SER B C 1
ATOM 3547 O O . SER B 1 207 ? -0.764 20.451 11.179 1.00 12.78 207 SER B O 1
ATOM 3550 N N . GLY B 1 208 ? -2.417 20.896 9.704 1.00 10.97 208 GLY B N 1
ATOM 3551 C CA . GLY B 1 208 ? -3.230 19.749 10.077 1.00 11.80 208 GLY B CA 1
ATOM 3552 C C . GLY B 1 208 ? -3.602 18.935 8.873 1.00 10.66 208 GLY B C 1
ATOM 3553 O O . GLY B 1 208 ? -3.636 19.493 7.759 1.00 11.66 208 GLY B O 1
ATOM 3554 N N . ALA B 1 209 ? -3.923 17.670 9.070 1.00 11.19 209 ALA B N 1
ATOM 3555 C CA . ALA B 1 209 ? -4.368 16.856 7.938 1.00 10.79 209 ALA B CA 1
ATOM 3556 C C . ALA B 1 209 ? -5.332 15.795 8.379 1.00 11.09 209 ALA B C 1
ATOM 3557 O O . ALA B 1 209 ? -5.216 15.198 9.458 1.00 12.23 209 ALA B O 1
ATOM 3559 N N . THR B 1 210 ? -6.233 15.475 7.438 1.00 11.70 210 THR B N 1
ATOM 3560 C CA . THR B 1 210 ? -7.053 14.276 7.445 1.00 11.46 210 THR B CA 1
ATOM 3561 C C . THR B 1 210 ? -6.603 13.414 6.256 1.00 11.60 210 THR B C 1
ATOM 3562 O O . THR B 1 210 ? -6.026 13.940 5.291 1.00 11.83 210 THR B O 1
ATOM 3566 N N . GLY B 1 211 ? -6.911 12.120 6.230 1.00 11.99 211 GLY B N 1
ATOM 3567 C CA . GLY B 1 211 ? -7.386 11.358 7.342 1.00 11.97 211 GLY B CA 1
ATOM 3568 C C . GLY B 1 211 ? -8.900 11.245 7.405 1.00 12.36 211 GLY B C 1
ATOM 3569 O O . GLY B 1 211 ? -9.564 11.155 6.356 1.00 13.25 211 GLY B O 1
ATOM 3570 N N . GLN B 1 212 ? -9.460 11.201 8.609 1.00 12.77 212 GLN B N 1
ATOM 3571 C CA . GLN B 1 212 ? -10.872 10.888 8.808 1.00 13.32 212 GLN B CA 1
ATOM 3572 C C . GLN B 1 212 ? -11.262 11.165 10.270 1.00 13.01 212 GLN B C 1
ATOM 3573 O O . GLN B 1 212 ? -10.443 10.971 11.171 1.00 13.72 212 GLN B O 1
ATOM 3579 N N . TYR B 1 213 ? -12.498 11.602 10.482 1.00 13.43 213 TYR B N 1
ATOM 3580 C CA . TYR B 1 213 ? -13.146 11.557 11.795 1.00 13.79 213 TYR B CA 1
ATOM 3581 C C . TYR B 1 213 ? -12.349 12.419 12.821 1.00 14.94 213 TYR B C 1
ATOM 3582 O O . TYR B 1 213 ? -12.351 12.068 14.027 1.00 16.11 213 TYR B O 1
ATOM 3591 N N . GLU B 1 214 ? -11.732 13.515 12.378 1.00 13.39 214 GLU B N 1
ATOM 3592 C CA . GLU B 1 214 ? -10.940 14.329 13.251 1.00 13.52 214 GLU B CA 1
ATOM 3593 C C . GLU B 1 214 ? -10.891 15.716 12.708 1.00 13.09 214 GLU B C 1
ATOM 3594 O O . GLU B 1 214 ? -10.720 15.934 11.518 1.00 14.09 214 GLU B O 1
ATOM 3600 N N . THR B 1 215 ? -10.963 16.707 13.633 1.00 12.87 215 THR B N 1
ATOM 3601 C CA . THR B 1 215 ? -10.693 18.100 13.346 1.00 13.00 215 THR B CA 1
ATOM 3602 C C . THR B 1 215 ? -9.804 18.652 14.475 1.00 13.29 215 THR B C 1
ATOM 3603 O O . THR B 1 215 ? -9.996 18.292 15.634 1.00 15.11 215 THR B O 1
ATOM 3607 N N . GLN B 1 216 ? -8.821 19.461 14.108 1.00 12.57 216 GLN B N 1
ATOM 3608 C CA . GLN B 1 216 ? -7.834 19.997 14.999 1.00 12.69 216 GLN B CA 1
ATOM 3609 C C . GLN B 1 216 ? -8.055 21.482 15.111 1.00 13.01 216 GLN B C 1
ATOM 3610 O O . GLN B 1 216 ? -8.153 22.196 14.083 1.00 13.73 216 GLN B O 1
ATOM 3616 N N . TYR B 1 217 ? -8.086 22.020 16.343 1.00 13.24 217 TYR B N 1
ATOM 3617 C CA . TYR B 1 217 ? -8.402 23.433 16.605 1.00 13.48 217 TYR B CA 1
ATOM 3618 C C . TYR B 1 217 ? -7.334 24.051 17.508 1.00 13.34 217 TYR B C 1
ATOM 3619 O O . TYR B 1 217 ? -6.959 23.460 18.533 1.00 15.26 217 TYR B O 1
ATOM 3628 N N . ILE B 1 218 ? -6.865 25.239 17.137 1.00 12.72 218 ILE B N 1
ATOM 3629 C CA . ILE B 1 218 ? -5.975 26.024 18.000 1.00 12.13 218 ILE B CA 1
ATOM 3630 C C . ILE B 1 218 ? -6.829 27.132 18.651 1.00 13.73 218 ILE B C 1
ATOM 3631 O O . ILE B 1 218 ? -7.490 27.908 17.939 1.00 14.39 218 ILE B O 1
ATOM 3636 N N . HIS B 1 219 ? -6.778 27.205 19.965 1.00 13.43 219 HIS B N 1
ATOM 3637 C CA . HIS B 1 219 ? -7.596 28.108 20.740 1.00 14.33 219 HIS B CA 1
ATOM 3638 C C . HIS B 1 219 ? -6.929 29.408 21.150 1.00 14.43 219 HIS B C 1
ATOM 3639 O O . HIS B 1 219 ? -7.589 30.432 21.356 1.00 16.50 219 HIS B O 1
ATOM 3646 N N . SER B 1 220 ? -5.602 29.389 21.307 1.00 13.90 220 SER B N 1
ATOM 3647 C CA . SER B 1 220 ? -4.852 30.570 21.703 1.00 14.60 220 SER B CA 1
ATOM 3648 C C . SER B 1 220 ? -3.415 30.312 21.295 1.00 14.02 220 SER B C 1
ATOM 3649 O O . SER B 1 220 ? -3.000 29.163 21.129 1.00 13.67 220 SER B O 1
ATOM 3652 N N . TRP B 1 221 ? -2.626 31.393 21.185 1.00 13.38 221 TRP B N 1
ATOM 3653 C CA . TRP B 1 221 ? -1.242 31.263 20.699 1.00 13.22 221 TRP B CA 1
ATOM 3654 C C . TRP B 1 221 ? -0.477 32.527 20.999 1.00 13.63 221 TRP B C 1
ATOM 3655 O O . TRP B 1 221 ? -0.936 33.613 20.656 1.00 15.17 221 TRP B O 1
ATOM 3666 N N . SER B 1 222 ? 0.726 32.399 21.584 1.00 13.23 222 SER B N 1
ATOM 3667 C CA . SER B 1 222 ? 1.615 33.538 21.741 1.00 13.85 222 SER B CA 1
ATOM 3668 C C . SER B 1 222 ? 3.030 33.111 21.391 1.00 13.57 222 SER B C 1
ATOM 3669 O O . SER B 1 222 ? 3.362 31.936 21.424 1.00 13.65 222 SER B O 1
ATOM 3672 N N . PHE B 1 223 ? 3.869 34.094 21.073 1.00 14.37 223 PHE B N 1
ATOM 3673 C CA . PHE B 1 223 ? 5.226 33.860 20.600 1.00 14.15 223 PHE B CA 1
ATOM 3674 C C . PHE B 1 223 ? 6.088 35.031 20.965 1.00 14.72 223 PHE B C 1
ATOM 3675 O O . PHE B 1 223 ? 5.659 36.198 20.826 1.00 15.52 223 PHE B O 1
ATOM 3683 N N . SER B 1 224 ? 7.349 34.759 21.328 1.00 13.94 224 SER B N 1
ATOM 3684 C CA . SER B 1 224 ? 8.346 35.810 21.436 1.00 15.16 224 SER B CA 1
ATOM 3685 C C . SER B 1 224 ? 9.706 35.252 21.002 1.00 15.50 224 SER B C 1
ATOM 3686 O O . SER B 1 224 ? 10.048 34.142 21.332 1.00 15.91 224 SER B O 1
ATOM 3689 N N . SER B 1 225 ? 10.453 36.065 20.275 1.00 17.57 225 SER B N 1
ATOM 3690 C CA . SER B 1 225 ? 11.827 35.749 19.920 1.00 17.06 225 SER B CA 1
ATOM 3691 C C . SER B 1 225 ? 12.740 36.877 20.376 1.00 18.87 225 SER B C 1
ATOM 3692 O O . SER B 1 225 ? 12.339 38.031 20.347 1.00 21.98 225 SER B O 1
ATOM 3695 N N . THR B 1 226 ? 13.981 36.523 20.718 1.00 17.94 226 THR B N 1
ATOM 3696 C CA . THR B 1 226 ? 14.961 37.489 21.202 1.00 21.06 226 THR B CA 1
ATOM 3697 C C . THR B 1 226 ? 16.313 37.159 20.658 1.00 20.24 226 THR B C 1
ATOM 3698 O O . THR B 1 226 ? 16.650 36.021 20.412 1.00 20.52 226 THR B O 1
ATOM 3704 N N . SER B 1 227 ? 17.132 38.189 20.493 1.00 22.68 227 SER B N 1
ATOM 3705 C CA . SER B 1 227 ? 18.532 37.987 20.106 1.00 23.93 227 SER B CA 1
ATOM 3706 C C . SER B 1 227 ? 19.341 37.401 21.253 1.00 25.39 227 SER B C 1
ATOM 3707 O O . SER B 1 227 ? 19.233 37.858 22.382 1.00 34.31 227 SER B O 1
ATOM 3710 N N . THR B 1 228 ? 20.249 36.462 20.935 1.00 25.80 228 THR B N 1
ATOM 3711 C CA . THR B 1 228 ? 21.158 35.946 21.942 1.00 29.88 228 THR B CA 1
ATOM 3712 C C . THR B 1 228 ? 22.410 36.796 22.080 1.00 44.17 228 THR B C 1
ATOM 3713 O O . THR B 1 228 ? 23.216 36.500 22.951 1.00 50.09 228 THR B O 1
ATOM 3717 N N . ASN B 1 229 ? 22.577 37.848 21.262 1.00 48.33 229 ASN B N 1
ATOM 3718 C CA . ASN B 1 229 ? 23.497 38.965 21.586 1.00 58.48 229 ASN B CA 1
ATOM 3719 C C . ASN B 1 229 ? 22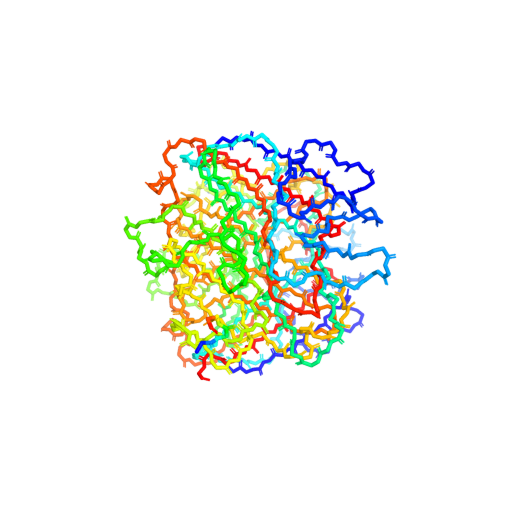.987 39.849 22.738 1.00 78.00 229 ASN B C 1
ATOM 3720 O O . ASN B 1 229 ? 23.680 40.785 23.188 1.00 76.70 229 ASN B O 1
ATOM 3728 N N . SER C 2 2 ? 35.235 41.658 47.401 1.00 29.64 101 SER a N 1
ATOM 3729 C CA . SER C 2 2 ? 34.091 40.801 47.797 1.00 24.62 101 SER a CA 1
ATOM 3730 C C . SER C 2 2 ? 33.149 41.559 48.748 1.00 23.12 101 SER a C 1
ATOM 3731 O O . SER C 2 2 ? 33.579 42.363 49.573 1.00 27.08 101 SER a O 1
ATOM 3734 N N . SER C 2 3 ? 31.867 41.204 48.692 1.00 23.41 102 SER a N 1
ATOM 3735 C CA . SER C 2 3 ? 30.894 41.747 49.603 1.00 23.85 102 SER a CA 1
ATOM 3736 C C . SER C 2 3 ? 30.906 41.123 51.007 1.00 27.06 102 SER a C 1
ATOM 3737 O O . SER C 2 3 ? 30.232 41.627 51.926 1.00 30.65 102 SER a O 1
ATOM 3740 N N . VAL C 2 4 ? 31.632 40.039 51.195 1.00 25.68 103 VAL a N 1
ATOM 3741 C CA . VAL C 2 4 ? 31.658 39.340 52.498 1.00 31.74 103 VAL a CA 1
ATOM 3742 C C . VAL C 2 4 ? 32.445 40.139 53.559 1.00 48.67 103 VAL a C 1
ATOM 3743 O O . VAL C 2 4 ? 33.185 41.065 53.223 1.00 63.04 103 VAL a O 1
ATOM 3750 N N . SER D 2 2 ? -0.669 -0.166 2.956 1.00 27.14 101 SER b N 1
ATOM 3751 C CA . SER D 2 2 ? -0.920 1.317 3.015 1.00 23.10 101 SER b CA 1
ATOM 3752 C C . SER D 2 2 ? -2.415 1.646 2.955 1.00 21.22 101 SER b C 1
ATOM 3753 O O . SER D 2 2 ? -3.202 0.922 2.339 1.00 27.85 101 SER b O 1
ATOM 3756 N N . SER D 2 3 ? -2.815 2.708 3.650 1.00 21.66 102 SER b N 1
ATOM 3757 C CA . SER D 2 3 ? -4.135 3.272 3.496 1.00 21.54 102 SER b CA 1
ATOM 3758 C C . SER D 2 3 ? -4.352 4.095 2.230 1.00 23.30 102 SER b C 1
ATOM 3759 O O . SER D 2 3 ? -5.477 4.527 1.979 1.00 28.94 102 SER b O 1
ATOM 3762 N N . VAL D 2 4 ? -3.330 4.265 1.393 1.00 22.59 103 VAL b N 1
ATOM 3763 C CA . VAL D 2 4 ? -3.422 4.948 0.057 1.00 27.01 103 VAL b CA 1
ATOM 3764 C C . VAL D 2 4 ? -3.375 3.894 -1.082 1.00 37.73 103 VAL b C 1
ATOM 3765 O O . VAL D 2 4 ? -2.515 3.006 -1.070 1.00 43.02 103 VAL b O 1
ATOM 3769 N N . GLY D 2 5 ? -4.166 4.096 -2.118 1.00 45.23 104 GLY b N 1
ATOM 3770 C CA . GLY D 2 5 ? -4.085 3.361 -3.428 1.00 43.55 104 GLY b CA 1
ATOM 3771 C C . GLY D 2 5 ? -5.082 2.257 -3.361 1.00 53.73 104 GLY b C 1
ATOM 3772 O O . GLY D 2 5 ? -5.590 2.039 -2.277 1.00 54.02 104 GLY b O 1
#

Foldseek 3Di:
DWDKDWFLWPPDLPQKDKAWQWDDDPRWIWFHDADPVRFGDAWTKMWIWRQDKDADAQKKKKKKFWKFKAFQDLAADFWKKKKKDANPQHQETFTNLLSQDYPVCQAPQVVHQMWIWIFTRHADPSDDDDPAGWTAIDHSHSHGPKIDHDDPCQNHVRFTKMKMWIADQVQQKIWIWIDTDVDDIDIIMDRHNSCVSPVDIMIIIMMGHDDGRIIMIIGIMIMTMDGND/DKDKDWFLWPPDLPQKDKDWQWDDDPRWIWFFHAPPVRFTDFWTKMWIWRNDWDAQQQKKKKKKFWKFKFFQDPQADFWKKKKKDDPPQHQETFTNLLSQDHPVCQAPLVPHQMWIWIFTRHDDPSDDDDPAGWIAICGSHSHGPKIDHDDVCQNHVRFTKMKMWIADQVQQKIWIWIDTDVDDIDIDMDRHNSCVSPVDIMIIIMMGHDDGRIIMIITIMIMIMDGND/DVDD

CATH classification: 2.60.120.200

B-factor: mean 21.01, std 13.66, range [10.2, 216.25]

Nearest PDB structures (foldseek):
  5t52-assembly1_B  TM=1.003E+00  e=1.782E-46  Bauhinia forficata
  1gsl-assembly1_A  TM=9.778E-01  e=9.207E-31  Griffonia simplicifolia
  1gnz-assembly1_A  TM=9.769E-01  e=9.712E-31  Griffonia simplicifolia
  2gnb-assembly1_A  TM=9.370E-01  e=2.016E-26  Pterocarpus angolensis
  2gnm-assembly1_B  TM=9.429E-01  e=1.115E-25  Pterocarpus angolensis

Solvent-accessible surface area: 19111 Å² total; per-residue (Å²): 45,122,33,80,19,106,22,104,63,7,138,51,43,153,45,15,42,52,50,54,9,9,44,66,132,120,88,11,0,6,0,0,22,32,60,119,124,34,96,9,63,126,92,89,6,0,0,0,5,17,22,87,56,4,73,3,180,48,0,11,4,11,0,30,1,30,2,22,11,95,38,63,37,120,45,0,4,6,0,0,0,6,8,8,0,42,43,124,21,70,39,64,91,84,15,8,28,1,0,0,1,68,65,122,40,4,78,65,82,109,49,11,111,2,3,4,3,0,0,3,1,75,52,10,118,62,28,154,25,25,224,74,44,0,0,0,0,0,21,17,6,1,32,17,71,21,45,34,124,1,88,72,183,6,3,65,43,212,31,96,0,34,0,16,5,0,3,0,8,94,32,72,1,5,1,0,0,0,27,14,83,164,38,23,44,15,13,0,1,45,78,14,40,0,28,134,22,8,118,41,65,0,39,3,0,0,0,0,0,0,15,32,81,0,0,0,38,0,54,25,2,25,5,18,4,65,54,37,145,46,120,31,80,20,104,20,104,65,5,141,63,41,127,59,16,59,52,80,60,19,8,45,68,86,116,91,12,0,3,0,0,26,26,63,128,132,13,94,8,50,157,104,112,10,0,2,0,22,18,30,89,41,0,69,4,191,65,1,11,3,12,0,30,1,29,3,22,9,76,31,68,37,134,54,0,4,6,0,0,0,6,7,8,3,41,71,144,30,66,43,48,85,84,14,10,28,2,0,1,1,66,51,150,51,2,77,70,81,110,49,12,118,1,3,3,2,0,0,4,1,74,54,10,115,63,27,158,27,28,209,69,44,1,0,0,0,1,17,16,5,2,32,19,67,22,46,39,122,1,85,71,136,4,3,61,44,189,33,94,0,34,0,16,6,0,2,0,8,87,32,68,1,4,0,1,0,1,27,14,82,162,28,19,47,18,14,1,1,46,79,14,54,0,27,139,23,4,122,36,54,0,70,4,0,0,0,0,0,0,15,46,101,0,0,0,25,0,52,24,3,30,4,23,6,64,47,40,155,108,84,148,100,88,110,120

Sequence (465 aa):
SELSFNYPNFQSVEDITFQGGASPRNETLQLTPTDSNGIPIRQRAGHAVYSQPFQLRDTSFYTTFTFVIRTTSNSPADGFAIFIAPPDFPVKRYGGYLGLFEPNTATNTSANKVVAVEFDTWVNTEWKEEPRYRHIGIDVNSIVSVRVTRWQDKDVFSRSIATAHVGYDGISKILTAFVTYPDGGNYVLSHVVDLAEIFPGDVRIGFSGATGQYETQYIHSWSFSSTSTNSELSFNYPNFQSVEDITFQGGASPRNETLQLTPTDSNGIPIRQRAGHAVYSQPFQLRDTSFYTTFTFVIRTTSNSPADGFAIFIAPPDFPVKRYGGYLGLFEPNTATNTSANKVVAVEFDTWVNTEWKEEPRYRHIGIDVNSIVSVRVTRWQDKDVFSRSIATAHVGYDGISKILTAFVTYPDGGNYVLSHVVDLAEIFPGDVRIGFSGATGQYETQYIHSWSFSSTSTNSSVSSVG

InterPro domains:
  IPR001220 Legume lectin domain [PF00139] (3-228)
  IPR001220 Legume lectin domain [cd06899] (3-226)
  IPR013320 Concanavalin A-like lectin/glucanase domain superfamily [SSF49899] (3-227)
  IPR016363 Legume lectin [PIRSF002690] (2-227)
  IPR019825 Legume lectin, beta chain, Mn/Ca-binding site [PS00307] (115-121)
  IPR050258 Leguminous Lectin [PTHR32401] (2-228)

Secondary structure (DSSP, 8-state):
--EEEEESSSS--TTEEEEET-EEETTEEE-S-B-TTSPBPSS-EEEEEESS-EE-TTEEEEEEEEEEEEESSSS-EEEEEEEEE-TTPPP--SGGGTTT--TTTTT-GGG---EEEEEE-S--SSS---SS-EEEEEESSSS-SEEEE--HHHHTS---EEEEEEEETTTTEEEEEEE-TTS-EEEEEEE--HHHH-SSEEEEEEEEEEEESEEEEEEEEEEEEEE--/--EEEEESSSS--TTEEEEET-EEETTEEE-S-B-TTSPBPSSEEEEEEESS-B--TTEEEEEEEEEEEEESSSS-EEEEEEEEE-TTPPP--SGGGTTT--GGGTT-TTS---EEEEEE-S--SSS---SS-EEEEEESSSS-SEEEE--HHHHTS---EEEEEEEETTTTEEEEEEE-TTS-EEEEEEE--HHHH--S-BEEEEEEEEEESEEEEEEEEEEEEEE--/---/----

Organism: Bauhinia forficata (NCBI:txid413686)